Protein AF-A0A813GXT9-F1 (afdb_monomer)

Structure (mmCIF, N/CA/C/O backbone):
data_AF-A0A813GXT9-F1
#
_entry.id   AF-A0A813GXT9-F1
#
loop_
_atom_site.group_PDB
_atom_site.id
_atom_site.type_symbol
_atom_site.label_atom_id
_atom_site.label_alt_id
_atom_site.label_comp_id
_atom_site.label_asym_id
_atom_site.label_entity_id
_atom_site.label_seq_id
_atom_site.pdbx_PDB_ins_code
_atom_site.Cartn_x
_atom_site.Cartn_y
_atom_site.Cartn_z
_atom_site.occupancy
_atom_site.B_iso_or_equiv
_atom_site.auth_seq_id
_atom_site.auth_comp_id
_atom_site.auth_asym_id
_atom_site.auth_atom_id
_atom_site.pdbx_PDB_model_num
ATOM 1 N N . GLU A 1 1 ? 4.035 -19.291 32.495 1.00 32.28 1 GLU A N 1
ATOM 2 C CA . GLU A 1 1 ? 3.731 -18.134 33.362 1.00 32.28 1 GLU A CA 1
ATOM 3 C C . GLU A 1 1 ? 2.585 -17.357 32.735 1.00 32.28 1 GLU A C 1
ATOM 5 O O . GLU A 1 1 ? 2.499 -17.331 31.513 1.00 32.28 1 GLU A O 1
ATOM 10 N N . LEU A 1 2 ? 1.667 -16.809 33.533 1.00 27.39 2 LEU A N 1
ATOM 11 C CA . LEU A 1 2 ? 0.634 -15.902 33.026 1.00 27.39 2 LEU A CA 1
ATOM 12 C C . LEU A 1 2 ? 1.334 -14.612 32.587 1.00 27.39 2 LEU A C 1
ATOM 14 O O . LEU A 1 2 ? 1.897 -13.913 33.425 1.00 27.39 2 LEU A O 1
ATOM 18 N N . ILE A 1 3 ? 1.342 -14.330 31.284 1.00 36.19 3 ILE A N 1
ATOM 19 C CA . ILE A 1 3 ? 1.823 -13.055 30.750 1.00 36.19 3 ILE A CA 1
ATOM 20 C C . ILE A 1 3 ? 0.817 -11.993 31.206 1.00 36.19 3 ILE A C 1
ATOM 22 O O . ILE A 1 3 ? -0.290 -11.905 30.679 1.00 36.19 3 ILE A O 1
ATOM 26 N N . GLU A 1 4 ? 1.163 -11.248 32.255 1.00 40.16 4 GLU A N 1
ATOM 27 C CA . GLU A 1 4 ? 0.313 -10.189 32.793 1.00 40.16 4 GLU A CA 1
ATOM 28 C C . GLU A 1 4 ? 0.347 -8.981 31.852 1.00 40.16 4 GLU A C 1
ATOM 30 O O . GLU A 1 4 ? 1.365 -8.305 31.682 1.00 40.16 4 GLU A O 1
ATOM 35 N N . VAL A 1 5 ? -0.787 -8.723 31.207 1.00 49.69 5 VAL A N 1
ATOM 36 C CA . VAL A 1 5 ? -0.956 -7.624 30.256 1.00 49.69 5 VAL A CA 1
ATOM 37 C C . VAL A 1 5 ? -1.232 -6.353 31.040 1.00 49.69 5 VAL A C 1
ATOM 39 O O . VAL A 1 5 ? -2.353 -6.109 31.476 1.00 49.69 5 VAL A O 1
ATOM 42 N N . LEU A 1 6 ? -0.195 -5.549 31.264 1.00 56.00 6 LEU A N 1
ATOM 43 C CA . LEU A 1 6 ? -0.330 -4.330 32.058 1.00 56.00 6 LEU A CA 1
ATOM 44 C C . LEU A 1 6 ? -0.850 -3.163 31.192 1.00 56.00 6 LEU A C 1
ATOM 46 O O . LEU A 1 6 ? -0.216 -2.826 30.181 1.00 56.00 6 LEU A O 1
ATOM 50 N N . PRO A 1 7 ? -1.955 -2.500 31.589 1.00 59.81 7 PRO A N 1
ATOM 51 C CA . PRO A 1 7 ? -2.485 -1.333 30.890 1.00 59.81 7 PRO A CA 1
ATOM 52 C C . PRO A 1 7 ? -1.414 -0.257 30.680 1.00 59.81 7 PRO A C 1
ATOM 54 O O . PRO A 1 7 ? -0.675 0.102 31.597 1.00 59.81 7 PRO A O 1
ATOM 57 N N . GLY A 1 8 ? -1.316 0.264 29.455 1.00 64.38 8 GLY A N 1
ATOM 58 C CA . GLY A 1 8 ? -0.332 1.295 29.099 1.00 64.38 8 GLY A CA 1
ATOM 59 C C . GLY A 1 8 ? 1.058 0.781 28.705 1.00 64.38 8 GLY A C 1
ATOM 60 O O . GLY A 1 8 ? 1.914 1.600 28.377 1.00 64.38 8 GLY A O 1
ATOM 61 N N . LYS A 1 9 ? 1.283 -0.542 28.670 1.00 73.69 9 LYS A N 1
ATOM 62 C CA . LYS A 1 9 ? 2.472 -1.148 28.039 1.00 73.69 9 LYS A CA 1
ATOM 63 C C . LYS A 1 9 ? 2.279 -1.515 26.571 1.00 73.69 9 LYS A C 1
ATOM 65 O O . LYS A 1 9 ? 3.250 -1.884 25.925 1.00 73.69 9 LYS A O 1
ATOM 70 N N . LEU A 1 10 ? 1.067 -1.413 26.041 1.00 80.88 10 LEU A N 1
ATOM 71 C CA . LEU A 1 10 ? 0.774 -1.709 24.644 1.00 80.88 10 LEU A CA 1
ATOM 72 C C . LEU A 1 10 ? 0.528 -0.425 23.855 1.00 80.88 10 LEU A C 1
ATOM 74 O O . LEU A 1 10 ? -0.069 0.537 24.344 1.00 80.88 10 LEU A O 1
ATOM 78 N N . GLU A 1 11 ? 0.998 -0.430 22.618 1.00 83.06 11 GLU A N 1
ATOM 79 C CA . GLU A 1 11 ? 0.740 0.581 21.609 1.00 83.06 11 GLU A CA 1
ATOM 80 C C . GLU A 1 11 ? -0.020 -0.052 20.454 1.00 83.06 11 GLU A C 1
ATOM 82 O O . GLU A 1 11 ? 0.341 -1.124 19.973 1.00 83.06 11 GLU A O 1
ATOM 87 N N . ALA A 1 12 ? -1.063 0.636 20.003 1.00 87.12 12 ALA A N 1
ATOM 88 C CA . ALA A 1 12 ? -1.835 0.245 18.844 1.00 87.12 12 ALA A CA 1
ATOM 89 C C . ALA A 1 12 ? -1.850 1.383 17.823 1.00 87.12 12 ALA A C 1
ATOM 91 O O . ALA A 1 12 ? -2.115 2.537 18.171 1.00 87.12 12 ALA A O 1
ATOM 92 N N . ALA A 1 13 ? -1.576 1.045 16.568 1.00 85.75 13 ALA A N 1
ATOM 93 C CA . ALA A 1 13 ? -1.600 1.956 15.438 1.00 85.75 13 ALA A CA 1
ATOM 94 C C . ALA A 1 13 ? -2.539 1.400 14.368 1.00 85.75 13 ALA A C 1
ATOM 96 O O . ALA A 1 13 ? -2.353 0.285 13.883 1.00 85.75 13 ALA A O 1
ATOM 97 N N . VAL A 1 14 ? -3.556 2.176 13.994 1.00 85.69 14 VAL A N 1
ATOM 98 C CA . VAL A 1 14 ? -4.385 1.848 12.832 1.00 85.69 14 VAL A CA 1
ATOM 99 C C . VAL A 1 14 ? -3.660 2.361 11.601 1.00 85.69 14 VAL A C 1
ATOM 101 O O . VAL A 1 14 ? -3.570 3.571 11.405 1.00 85.69 14 VAL A O 1
ATOM 104 N N . PHE A 1 15 ? -3.132 1.451 10.791 1.00 78.62 15 PHE A N 1
ATOM 105 C CA . PHE A 1 15 ? -2.342 1.822 9.616 1.00 78.62 15 PHE A CA 1
ATOM 106 C C . PHE A 1 15 ? -3.168 1.822 8.329 1.00 78.62 15 PHE A C 1
ATOM 108 O O . PHE A 1 15 ? -2.775 2.467 7.366 1.00 78.62 15 PHE A O 1
ATOM 115 N N . ALA A 1 16 ? -4.317 1.137 8.311 1.00 79.00 16 ALA A N 1
ATOM 116 C CA . ALA A 1 16 ? -5.234 1.129 7.177 1.00 79.00 16 ALA A CA 1
ATOM 117 C C . ALA A 1 16 ? -6.691 1.127 7.649 1.00 79.00 16 ALA A C 1
ATOM 119 O O . ALA A 1 16 ? -7.037 0.474 8.634 1.00 79.00 16 ALA A O 1
ATOM 120 N N . ALA A 1 17 ? -7.551 1.835 6.920 1.00 83.12 17 ALA A N 1
ATOM 121 C CA . ALA A 1 17 ? -8.989 1.838 7.148 1.00 83.12 17 ALA A CA 1
ATOM 122 C C . ALA A 1 17 ? -9.740 1.851 5.816 1.00 83.12 17 ALA A C 1
ATOM 124 O O . ALA A 1 17 ? -9.394 2.583 4.883 1.00 83.12 17 ALA A O 1
ATOM 125 N N . VAL A 1 18 ? -10.794 1.051 5.738 1.00 80.38 18 VAL A N 1
ATOM 126 C CA . VAL A 1 18 ? -11.600 0.851 4.538 1.00 80.38 18 VAL A CA 1
ATOM 127 C C . VAL A 1 18 ? -13.058 1.016 4.911 1.00 80.38 18 VAL A C 1
ATOM 129 O O . VAL A 1 18 ? -13.547 0.322 5.788 1.00 80.38 18 VAL A O 1
ATOM 132 N N . ALA A 1 19 ? -13.762 1.921 4.235 1.00 80.88 19 ALA A N 1
ATOM 133 C CA . ALA A 1 19 ? -15.209 2.044 4.346 1.00 80.88 19 ALA A CA 1
ATOM 134 C C . ALA A 1 19 ? -15.848 1.553 3.043 1.00 80.88 19 ALA A C 1
ATOM 136 O O . ALA A 1 19 ? -15.536 2.077 1.969 1.00 80.88 19 ALA A O 1
ATOM 137 N N . ARG A 1 20 ? -16.729 0.552 3.138 1.00 79.50 20 ARG A N 1
ATOM 138 C CA . ARG A 1 20 ? -17.468 -0.024 2.009 1.00 79.50 20 ARG A CA 1
ATOM 139 C C . ARG A 1 20 ? -18.969 0.060 2.232 1.00 79.50 20 ARG A C 1
ATOM 141 O O . ARG A 1 20 ? -19.460 -0.213 3.323 1.00 79.50 20 ARG A O 1
ATOM 148 N N . GLU A 1 21 ? -19.700 0.423 1.187 1.00 80.19 21 GLU A N 1
ATOM 149 C CA . GLU A 1 21 ? -21.156 0.369 1.216 1.00 80.19 21 GLU A CA 1
ATOM 150 C C . GLU A 1 21 ? -21.628 -1.089 1.294 1.00 80.19 21 GLU A C 1
ATOM 152 O O . GLU A 1 21 ? -21.188 -1.939 0.520 1.00 80.19 21 GLU A O 1
ATOM 157 N N . LEU A 1 22 ? -22.536 -1.372 2.225 1.00 83.31 22 LEU A N 1
ATOM 158 C CA . LEU A 1 22 ? -23.345 -2.581 2.247 1.00 83.31 22 LEU A CA 1
ATOM 159 C C . LEU A 1 22 ? -24.688 -2.234 1.607 1.00 83.31 22 LEU A C 1
ATOM 161 O O . LEU A 1 22 ? -25.533 -1.606 2.250 1.00 83.31 22 LEU A O 1
ATOM 165 N N . THR A 1 23 ? -24.865 -2.621 0.343 1.00 80.19 23 THR A N 1
ATOM 166 C CA . THR A 1 23 ? -26.025 -2.255 -0.481 1.00 80.19 23 THR A CA 1
ATOM 167 C C . THR A 1 23 ? -27.339 -2.450 0.278 1.00 80.19 23 THR A C 1
ATOM 169 O O . THR A 1 23 ? -27.675 -3.559 0.687 1.00 80.19 23 THR A O 1
ATOM 172 N N . GLY A 1 24 ? -28.069 -1.351 0.489 1.00 77.75 24 GLY A N 1
ATOM 173 C CA . GLY A 1 24 ? -29.371 -1.338 1.167 1.00 77.75 24 GLY A CA 1
ATOM 174 C C . GLY A 1 24 ? -29.347 -1.465 2.699 1.00 77.75 24 GLY A C 1
ATOM 175 O O . GLY A 1 24 ? -30.396 -1.317 3.319 1.00 77.75 24 GLY A O 1
ATOM 176 N N . CYS A 1 25 ? -28.185 -1.682 3.324 1.00 81.94 25 CYS A N 1
ATOM 177 C CA . CYS A 1 25 ? -28.081 -2.029 4.748 1.00 81.94 25 CYS A CA 1
ATOM 178 C C . CYS A 1 25 ? -27.253 -1.033 5.576 1.00 81.94 25 CYS A C 1
ATOM 180 O O . CYS A 1 25 ? -27.590 -0.766 6.732 1.00 81.94 25 CYS A O 1
ATOM 182 N N . GLY A 1 26 ? -26.180 -0.464 5.022 1.00 87.06 26 GLY A N 1
ATOM 183 C CA . GLY A 1 26 ? -25.312 0.448 5.766 1.00 87.06 26 GLY A CA 1
ATOM 184 C C . GLY A 1 26 ? -23.919 0.584 5.169 1.00 87.06 26 GLY A C 1
ATOM 185 O O . GLY A 1 26 ? -23.728 0.438 3.968 1.00 87.06 26 GLY A O 1
ATOM 186 N N . VAL A 1 27 ? -22.932 0.845 6.020 1.00 86.69 27 VAL A N 1
ATOM 187 C CA . VAL A 1 27 ? -21.509 0.833 5.661 1.00 86.69 27 VAL A CA 1
ATOM 188 C C . VAL A 1 27 ? -20.775 -0.087 6.610 1.00 86.69 27 VAL A C 1
ATOM 190 O O . VAL A 1 27 ? -21.009 -0.087 7.819 1.00 86.69 27 VAL A O 1
ATOM 193 N N . GLU A 1 28 ? -19.863 -0.859 6.052 1.00 89.12 28 GLU A N 1
ATOM 194 C CA . GLU A 1 28 ? -18.888 -1.599 6.820 1.00 89.12 28 GLU A CA 1
ATOM 195 C C . GLU A 1 28 ? -17.558 -0.857 6.811 1.00 89.12 28 GLU A C 1
ATOM 197 O O . GLU A 1 28 ? -17.095 -0.391 5.770 1.00 89.12 28 GLU A O 1
ATOM 202 N N . VAL A 1 29 ? -16.966 -0.739 7.990 1.00 89.06 29 VAL A N 1
ATOM 203 C CA . VAL A 1 29 ? -15.649 -0.169 8.205 1.00 89.06 29 VAL A CA 1
ATOM 204 C C . VAL A 1 29 ? -14.722 -1.283 8.668 1.00 89.06 29 VAL A C 1
ATOM 206 O O . VAL A 1 29 ? -14.926 -1.852 9.736 1.00 89.06 29 VAL A O 1
ATOM 209 N N . GLU A 1 30 ? -13.713 -1.576 7.864 1.00 88.25 30 GLU A N 1
ATOM 210 C CA . GLU A 1 30 ? -12.639 -2.529 8.137 1.00 88.25 30 GLU A CA 1
ATOM 211 C C . GLU A 1 30 ? -11.395 -1.725 8.551 1.00 88.25 30 GLU A C 1
ATOM 213 O O . GLU A 1 30 ? -10.964 -0.812 7.843 1.00 88.25 30 GLU A O 1
ATOM 218 N N . LEU A 1 31 ? -10.867 -2.000 9.742 1.00 88.25 31 LEU A N 1
ATOM 219 C CA . LEU A 1 31 ? -9.731 -1.315 10.358 1.00 88.25 31 LEU A CA 1
ATOM 220 C C . LEU A 1 31 ? -8.590 -2.307 10.550 1.00 88.25 31 LEU A C 1
ATOM 222 O O . LEU A 1 31 ? -8.795 -3.349 11.164 1.00 88.25 31 LEU A O 1
ATOM 226 N N . HIS A 1 32 ? -7.387 -1.963 10.103 1.00 85.12 32 HIS A N 1
ATOM 227 C CA . HIS A 1 32 ? -6.201 -2.791 10.305 1.00 85.12 32 HIS A CA 1
ATOM 228 C C . HIS A 1 32 ? -5.276 -2.144 11.316 1.00 85.12 32 HIS A C 1
ATOM 230 O O . HIS A 1 32 ? -4.886 -0.980 11.184 1.00 85.12 32 HIS A O 1
ATOM 236 N N . ILE A 1 33 ? -4.944 -2.922 12.335 1.00 85.81 33 ILE A N 1
ATOM 237 C CA . ILE A 1 33 ? -4.337 -2.449 13.565 1.00 85.81 33 ILE A CA 1
ATOM 238 C C . ILE A 1 33 ? -3.048 -3.218 13.787 1.00 85.81 33 ILE A C 1
ATOM 240 O O . ILE A 1 33 ? -3.051 -4.440 13.901 1.00 85.81 33 ILE A O 1
ATOM 244 N N . TYR A 1 34 ? -1.945 -2.499 13.894 1.00 84.81 34 TYR A N 1
ATOM 245 C CA . TYR A 1 34 ? -0.705 -3.035 14.424 1.00 84.81 34 TYR A CA 1
ATOM 246 C C . TYR A 1 34 ? -0.693 -2.833 15.939 1.00 84.81 34 TYR A C 1
ATOM 248 O O . TYR A 1 34 ? -0.888 -1.709 16.400 1.00 84.81 34 TYR A O 1
ATOM 256 N N . ILE A 1 35 ? -0.499 -3.904 16.712 1.00 85.25 35 ILE A N 1
ATOM 257 C CA . ILE A 1 35 ? -0.482 -3.866 18.182 1.00 85.25 35 ILE A CA 1
ATOM 258 C C . ILE A 1 35 ? 0.862 -4.401 18.661 1.00 85.25 35 ILE A C 1
ATOM 260 O O . ILE A 1 35 ? 1.222 -5.533 18.353 1.00 85.25 35 ILE A O 1
ATOM 264 N N . SER A 1 36 ? 1.600 -3.604 19.427 1.00 81.12 36 SER A N 1
ATOM 265 C CA . SER A 1 36 ? 2.946 -3.944 19.887 1.00 81.12 36 SER A CA 1
ATOM 266 C C . SER A 1 36 ? 3.183 -3.550 21.341 1.00 81.12 36 SER A C 1
ATOM 268 O O . SER A 1 36 ? 2.511 -2.675 21.884 1.00 81.12 36 SER A O 1
ATOM 270 N N . GLU A 1 37 ? 4.157 -4.194 21.978 1.00 78.25 37 GLU A N 1
ATOM 271 C CA . GLU A 1 37 ? 4.613 -3.832 23.320 1.00 78.25 37 GLU A CA 1
ATOM 272 C C . GLU A 1 37 ? 5.547 -2.616 23.276 1.00 78.25 37 GLU A C 1
ATOM 274 O O . GLU A 1 37 ? 6.556 -2.618 22.575 1.00 78.25 37 GLU A O 1
ATOM 279 N N . LEU A 1 38 ? 5.243 -1.588 24.069 1.00 70.44 38 LEU A N 1
ATOM 280 C CA . LEU A 1 38 ? 6.057 -0.380 24.247 1.00 70.44 38 LEU A CA 1
ATOM 281 C C . LEU A 1 38 ? 7.396 -0.656 24.938 1.00 70.44 38 LEU A C 1
ATOM 283 O O . LEU A 1 38 ? 8.322 0.132 24.786 1.00 70.44 38 LEU A O 1
ATOM 287 N N . GLN A 1 39 ? 7.477 -1.725 25.735 1.00 67.88 39 GLN A N 1
ATOM 288 C CA . GLN A 1 39 ? 8.691 -2.121 26.460 1.00 67.88 39 GLN A CA 1
ATOM 289 C C . GLN A 1 39 ? 9.534 -3.153 25.707 1.00 67.88 39 GLN A C 1
ATOM 291 O O . GLN A 1 39 ? 10.561 -3.582 26.229 1.00 67.88 39 GLN A O 1
ATOM 296 N N . ALA A 1 40 ? 9.117 -3.558 24.504 1.00 64.00 40 ALA A N 1
ATOM 297 C CA . ALA A 1 40 ? 9.942 -4.417 23.673 1.00 64.00 40 ALA A CA 1
ATOM 298 C C . ALA A 1 40 ? 11.270 -3.706 23.346 1.00 64.00 40 ALA A C 1
ATOM 300 O O . ALA A 1 40 ? 11.277 -2.479 23.188 1.00 64.00 40 ALA A O 1
ATOM 301 N N . PRO A 1 41 ? 12.387 -4.447 23.257 1.00 59.56 41 PRO A N 1
ATOM 302 C CA . PRO A 1 41 ? 13.693 -3.856 23.006 1.00 59.56 41 PRO A CA 1
ATOM 303 C C . PRO A 1 41 ? 13.679 -2.996 21.732 1.00 59.56 41 PRO A C 1
ATOM 305 O O . PRO A 1 41 ? 13.103 -3.368 20.706 1.00 59.56 41 PRO A O 1
ATOM 308 N N . GLY A 1 42 ? 14.279 -1.806 21.843 1.00 53.91 42 GLY A N 1
ATOM 309 C CA . GLY A 1 42 ? 14.450 -0.852 20.742 1.00 53.91 42 GLY A CA 1
ATOM 310 C C . GLY A 1 42 ? 15.622 -1.192 19.819 1.00 53.91 42 GLY A C 1
ATOM 311 O O . GLY A 1 42 ? 15.817 -0.524 18.814 1.00 53.91 42 GLY A O 1
ATOM 312 N N . GLU A 1 43 ? 16.383 -2.233 20.148 1.00 56.38 43 GLU A N 1
ATOM 313 C CA . GLU A 1 43 ? 17.398 -2.825 19.287 1.00 56.38 43 GLU A CA 1
ATOM 314 C C . GLU A 1 43 ? 16.933 -4.236 18.926 1.00 56.38 43 GLU A C 1
ATOM 316 O O . GLU A 1 43 ? 16.493 -4.994 19.792 1.00 56.38 43 GLU A O 1
ATOM 321 N N . LEU A 1 44 ? 16.976 -4.554 17.634 1.00 60.69 44 LEU A N 1
ATOM 322 C CA . LEU A 1 44 ? 16.679 -5.883 17.116 1.00 60.69 44 LEU A CA 1
ATOM 323 C C . LEU A 1 44 ? 17.996 -6.604 16.842 1.00 60.69 44 LEU A C 1
ATOM 325 O O . LEU A 1 44 ? 18.944 -5.991 16.342 1.00 60.69 44 LEU A O 1
ATOM 329 N N . ASP A 1 45 ? 18.045 -7.898 17.145 1.00 56.47 45 ASP A N 1
ATOM 330 C CA . ASP A 1 45 ? 19.204 -8.719 16.810 1.00 56.47 45 ASP A CA 1
ATOM 331 C C . ASP A 1 45 ? 19.349 -8.808 15.289 1.00 56.47 45 ASP A C 1
ATOM 333 O O . ASP A 1 45 ? 18.354 -8.847 14.555 1.00 56.47 45 ASP A O 1
ATOM 337 N N . ALA A 1 46 ? 20.595 -8.888 14.812 1.00 57.41 46 ALA A N 1
ATOM 338 C CA . ALA A 1 46 ? 20.859 -9.178 13.410 1.00 57.41 46 ALA A CA 1
ATOM 339 C C . ALA A 1 46 ? 20.140 -10.477 13.015 1.00 57.41 46 ALA A C 1
ATOM 341 O O . ALA A 1 46 ? 20.272 -11.515 13.662 1.00 57.41 46 ALA A O 1
ATOM 342 N N . CYS A 1 47 ? 19.348 -10.400 11.957 1.00 52.50 47 CYS A N 1
ATOM 343 C CA . CYS A 1 47 ? 18.469 -11.466 11.518 1.00 52.50 47 CYS A CA 1
ATOM 344 C C . CYS A 1 47 ? 18.336 -11.411 9.997 1.00 52.50 47 CYS A C 1
ATOM 346 O O . CYS A 1 47 ? 18.547 -10.365 9.382 1.00 52.50 47 CYS A O 1
ATOM 348 N N . GLU A 1 48 ? 17.943 -12.524 9.386 1.00 50.22 48 GLU A N 1
ATOM 349 C CA . GLU A 1 48 ? 17.672 -12.597 7.951 1.00 50.22 48 GLU A CA 1
ATOM 350 C C . GLU A 1 48 ? 16.267 -13.158 7.707 1.00 50.22 48 GLU A C 1
ATOM 352 O O . GLU A 1 48 ? 15.786 -14.046 8.420 1.00 50.22 48 GLU A O 1
ATOM 357 N N . GLY A 1 49 ? 15.578 -12.606 6.704 1.00 53.72 49 GLY A N 1
ATOM 358 C CA . GLY A 1 49 ? 14.285 -13.102 6.230 1.00 53.72 49 GLY A CA 1
ATOM 359 C C . GLY A 1 49 ? 13.223 -13.257 7.327 1.00 53.72 49 GLY A C 1
ATOM 360 O O . GLY A 1 49 ? 12.806 -12.284 7.959 1.00 53.72 49 GLY A O 1
ATOM 361 N N . ILE A 1 50 ? 12.754 -14.495 7.519 1.00 50.41 50 ILE A N 1
ATOM 362 C CA . ILE A 1 50 ? 11.655 -14.856 8.431 1.00 50.41 50 ILE A CA 1
ATOM 363 C C . ILE A 1 50 ? 12.022 -14.597 9.902 1.00 50.41 50 ILE A C 1
ATOM 365 O O . ILE A 1 50 ? 11.157 -14.196 10.680 1.00 50.41 50 ILE A O 1
ATOM 369 N N . ALA A 1 51 ? 13.298 -14.734 10.282 1.00 56.88 51 ALA A N 1
ATOM 370 C CA . ALA A 1 51 ? 13.741 -14.502 11.659 1.00 56.88 51 ALA A CA 1
ATOM 371 C C . ALA A 1 51 ? 13.563 -13.036 12.091 1.00 56.88 51 ALA A C 1
ATOM 373 O O . ALA A 1 51 ? 13.219 -12.771 13.241 1.00 56.88 51 ALA A O 1
ATOM 374 N N . CYS A 1 52 ? 13.709 -12.080 11.165 1.00 59.50 52 CYS A N 1
ATOM 375 C CA . CYS A 1 52 ? 13.397 -10.676 11.448 1.00 59.50 52 CYS A CA 1
ATOM 376 C C . CYS A 1 52 ? 11.904 -10.430 11.642 1.00 59.50 52 CYS A C 1
ATOM 378 O O . CYS A 1 52 ? 11.515 -9.584 12.441 1.00 59.50 52 CYS A O 1
ATOM 380 N N . ARG A 1 53 ? 11.047 -11.173 10.934 1.00 62.72 53 ARG A N 1
ATOM 381 C CA . ARG A 1 53 ? 9.592 -10.979 10.996 1.00 62.72 53 ARG A CA 1
ATOM 382 C C . ARG A 1 53 ? 9.036 -11.317 12.374 1.00 62.72 53 ARG A C 1
ATOM 384 O O . ARG A 1 53 ? 8.200 -10.574 12.873 1.00 62.72 53 ARG A O 1
ATOM 391 N N . ALA A 1 54 ? 9.547 -12.373 13.010 1.00 63.56 54 ALA A N 1
ATOM 392 C CA . ALA A 1 54 ? 9.148 -12.759 14.364 1.00 63.56 54 ALA A CA 1
ATOM 393 C C . ALA A 1 54 ? 9.443 -11.660 15.402 1.00 63.56 54 ALA A C 1
ATOM 395 O O . ALA A 1 54 ? 8.635 -11.421 16.294 1.00 63.56 54 ALA A O 1
ATOM 396 N N . GLN A 1 55 ? 10.551 -10.928 15.246 1.00 65.56 55 GLN A N 1
ATOM 397 C CA . GLN A 1 55 ? 10.909 -9.814 16.138 1.00 65.56 55 GLN A CA 1
ATOM 398 C C . GLN A 1 55 ? 9.974 -8.594 15.996 1.00 65.56 55 GLN A C 1
ATOM 400 O O . GLN A 1 55 ? 9.879 -7.747 16.892 1.00 65.56 55 GLN A O 1
ATOM 405 N N . CYS A 1 56 ? 9.261 -8.527 14.871 1.00 68.12 56 CYS A N 1
ATOM 406 C CA . CYS A 1 56 ? 8.336 -7.464 14.493 1.00 68.12 56 CYS A CA 1
ATOM 407 C C . CYS A 1 56 ? 6.866 -7.919 14.502 1.00 68.12 56 CYS A C 1
ATOM 409 O O . CYS A 1 56 ? 5.997 -7.201 14.006 1.00 68.12 56 CYS A O 1
ATOM 411 N N . ALA A 1 57 ? 6.585 -9.111 15.038 1.00 70.44 57 ALA A N 1
ATOM 412 C CA . ALA A 1 57 ? 5.232 -9.622 15.169 1.00 70.44 57 ALA A CA 1
ATOM 413 C C . ALA A 1 57 ? 4.395 -8.741 16.101 1.00 70.44 57 ALA A C 1
ATOM 415 O O . ALA A 1 57 ? 4.907 -8.120 17.040 1.00 70.44 57 ALA A O 1
ATOM 416 N N . THR A 1 58 ? 3.086 -8.694 15.847 1.00 71.88 58 THR A N 1
ATOM 417 C CA . THR A 1 58 ? 2.181 -8.101 16.829 1.00 71.88 58 THR A CA 1
ATOM 418 C C . THR A 1 58 ? 2.170 -8.932 18.091 1.00 71.88 58 THR A C 1
ATOM 420 O O . THR A 1 58 ? 2.430 -10.133 18.066 1.00 71.88 58 THR A O 1
ATOM 423 N N . TRP A 1 59 ? 1.767 -8.303 19.185 1.00 76.38 59 TRP A N 1
ATOM 424 C CA . TRP A 1 59 ? 1.491 -9.008 20.423 1.00 76.38 59 TRP A CA 1
ATOM 425 C C . TRP A 1 59 ? 0.441 -10.113 20.194 1.00 76.38 59 TRP A C 1
ATOM 427 O O . TRP A 1 59 ? -0.688 -9.810 19.815 1.00 76.38 59 TRP A O 1
ATOM 437 N N . GLU A 1 60 ? 0.793 -11.388 20.386 1.00 72.38 60 GLU A N 1
ATOM 438 C CA . GLU A 1 60 ? -0.030 -12.544 19.969 1.00 72.38 60 GLU A CA 1
ATOM 439 C C . GLU A 1 60 ? -1.442 -12.539 20.571 1.00 72.38 60 GLU A C 1
ATOM 441 O O . GLU A 1 60 ? -2.427 -12.858 19.907 1.00 72.38 60 GLU A O 1
ATOM 446 N N . ALA A 1 61 ? -1.581 -12.112 21.827 1.00 75.62 61 ALA A N 1
ATOM 447 C CA . ALA A 1 61 ? -2.888 -12.063 22.477 1.00 75.62 61 ALA A CA 1
ATOM 448 C C . ALA A 1 61 ? -3.800 -10.941 21.942 1.00 75.62 61 ALA A C 1
ATOM 450 O O . ALA A 1 61 ? -4.995 -10.927 22.240 1.00 75.62 61 ALA A O 1
ATOM 451 N N . SER A 1 62 ? -3.288 -10.069 21.064 1.00 76.44 62 SER A N 1
ATOM 452 C CA . SER A 1 62 ? -4.098 -9.088 20.339 1.00 76.44 62 SER A CA 1
ATOM 453 C C . SER A 1 62 ? -5.214 -9.727 19.504 1.00 76.44 62 SER A C 1
ATOM 455 O O . SER A 1 62 ? -6.249 -9.101 19.281 1.00 76.44 62 SER A O 1
ATOM 457 N N . HIS A 1 63 ? -5.045 -10.988 19.095 1.00 74.31 63 HIS A N 1
ATOM 458 C CA . HIS A 1 63 ? -6.023 -11.752 18.316 1.00 74.31 63 HIS A CA 1
ATOM 459 C C . HIS A 1 63 ? -7.307 -12.076 19.087 1.00 74.31 63 HIS A C 1
ATOM 461 O O . HIS A 1 63 ? -8.344 -12.330 18.478 1.00 74.31 63 HIS A O 1
ATOM 467 N N . PHE A 1 64 ? -7.250 -12.047 20.418 1.00 81.44 64 PHE A N 1
ATOM 468 C CA . PHE A 1 64 ? -8.384 -12.359 21.287 1.00 81.44 64 PHE A CA 1
ATOM 469 C C . PHE A 1 64 ? -9.049 -11.110 21.868 1.00 81.44 64 PHE A C 1
ATOM 471 O O . PHE A 1 64 ? -10.048 -11.232 22.577 1.00 81.44 64 PHE A O 1
ATOM 478 N N . LEU A 1 65 ? -8.519 -9.921 21.559 1.00 85.44 65 LEU A N 1
ATOM 479 C CA . LEU A 1 65 ? -9.086 -8.668 22.033 1.00 85.44 65 LEU A CA 1
ATOM 480 C C . LEU A 1 65 ? -10.438 -8.397 21.377 1.00 85.44 65 LEU A C 1
ATOM 482 O O . LEU A 1 65 ? -10.636 -8.551 20.162 1.00 85.44 65 LEU A O 1
ATOM 486 N N . ARG A 1 66 ? -11.375 -7.950 22.206 1.00 91.25 66 ARG A N 1
ATOM 487 C CA . ARG A 1 66 ? -12.704 -7.525 21.785 1.00 91.25 66 ARG A CA 1
ATOM 488 C C . ARG A 1 66 ? -12.700 -6.026 21.553 1.00 91.25 66 ARG A C 1
ATOM 490 O O . ARG A 1 66 ? -12.212 -5.251 22.374 1.00 91.25 66 ARG A O 1
ATOM 497 N N . PHE A 1 67 ? -13.309 -5.617 20.448 1.00 93.75 67 PHE A N 1
ATOM 498 C CA . PHE A 1 67 ? -13.394 -4.216 20.068 1.00 93.75 67 PHE A CA 1
ATOM 499 C C . PHE A 1 67 ? -14.843 -3.770 19.876 1.00 93.75 67 PHE A C 1
ATOM 501 O O . PHE A 1 67 ? -15.705 -4.550 19.470 1.00 93.75 67 PHE A O 1
ATOM 508 N N . GLU A 1 68 ? -15.105 -2.491 20.118 1.00 95.75 68 GLU A N 1
ATOM 509 C CA . GLU A 1 68 ? -16.295 -1.782 19.645 1.00 95.75 68 GLU A CA 1
ATOM 510 C C . GLU A 1 68 ? -15.864 -0.566 18.817 1.00 95.75 68 GLU A C 1
ATOM 512 O O . GLU A 1 68 ? -14.856 0.080 19.114 1.00 95.75 68 GLU A O 1
ATOM 517 N N . CYS A 1 69 ? -16.635 -0.225 17.786 1.00 95.56 69 CYS A N 1
ATOM 518 C CA . CYS A 1 69 ? -16.469 1.040 17.083 1.00 95.56 69 CYS A CA 1
ATOM 519 C C . CYS A 1 69 ? -17.604 1.992 17.442 1.00 95.56 69 CYS A C 1
ATOM 521 O O . CYS A 1 69 ? -18.779 1.618 17.431 1.00 95.56 69 CYS A O 1
ATOM 523 N N . ALA A 1 70 ? -17.262 3.250 17.689 1.00 94.12 70 ALA A N 1
ATOM 524 C CA . ALA A 1 70 ? -18.210 4.320 17.923 1.00 94.12 70 ALA A CA 1
ATOM 525 C C . ALA A 1 70 ? -18.148 5.351 16.792 1.00 94.12 70 ALA A C 1
ATOM 527 O O . ALA A 1 70 ? -17.097 5.942 16.552 1.00 94.12 70 ALA A O 1
ATOM 528 N N . ALA A 1 71 ? -19.272 5.594 16.116 1.00 91.19 71 ALA A N 1
ATOM 529 C CA . ALA A 1 71 ? -19.402 6.729 15.206 1.00 91.19 71 ALA A CA 1
ATOM 530 C C . ALA A 1 71 ? -19.602 7.996 16.044 1.00 91.19 71 ALA A C 1
ATOM 532 O O . ALA A 1 71 ? -20.525 8.050 16.862 1.00 91.19 71 ALA A O 1
ATOM 533 N N . LEU A 1 72 ? -18.737 8.993 15.872 1.00 89.88 72 LEU A N 1
ATOM 534 C CA . LEU A 1 72 ? -18.784 10.229 16.648 1.00 89.88 72 LEU A CA 1
ATOM 535 C C . LEU A 1 72 ? -19.564 11.318 15.907 1.00 89.88 72 LEU A C 1
ATOM 537 O O . LEU A 1 72 ? -19.458 11.464 14.688 1.00 89.88 72 LEU A O 1
ATOM 541 N N . GLY A 1 73 ? -20.344 12.089 16.662 1.00 84.44 73 GLY A N 1
ATOM 542 C CA . GLY A 1 73 ? -21.011 13.290 16.172 1.00 84.44 73 GLY A CA 1
ATOM 543 C C . GLY A 1 73 ? -20.073 14.502 16.139 1.00 84.44 73 GLY A C 1
ATOM 544 O O . GLY A 1 73 ? -18.930 14.407 16.589 1.00 84.44 73 GLY A O 1
ATOM 545 N N . PRO A 1 74 ? -20.556 15.662 15.655 1.00 81.06 74 PRO A N 1
ATOM 546 C CA . PRO A 1 74 ? -19.767 16.898 15.582 1.00 81.06 74 PRO A CA 1
ATOM 547 C C . PRO A 1 74 ? -19.173 17.330 16.930 1.00 81.06 74 PRO A C 1
ATOM 549 O O . PRO A 1 74 ? -18.059 17.841 16.980 1.00 81.06 74 PRO A O 1
ATOM 552 N N . ASP A 1 75 ? -19.892 17.054 18.019 1.00 84.38 75 ASP A N 1
ATOM 553 C CA . ASP A 1 75 ? -19.498 17.404 19.387 1.00 84.38 75 ASP A CA 1
ATOM 554 C C . ASP A 1 75 ? -18.517 16.389 20.009 1.00 84.38 75 ASP A C 1
ATOM 556 O O . ASP A 1 75 ? -18.172 16.480 21.186 1.00 84.38 75 ASP A O 1
ATOM 560 N N . GLY A 1 76 ? -18.095 15.370 19.249 1.00 83.12 76 GLY A N 1
ATOM 561 C CA . GLY A 1 76 ? -17.196 14.306 19.703 1.00 83.12 76 GLY A CA 1
ATOM 562 C C . GLY A 1 76 ? -17.860 13.227 20.566 1.00 83.12 76 GLY A C 1
ATOM 563 O O . GLY A 1 76 ? -17.191 12.279 20.981 1.00 83.12 76 GLY A O 1
ATOM 564 N N . PHE A 1 77 ? -19.166 13.330 20.828 1.00 87.12 77 PHE A N 1
ATOM 565 C CA . PHE A 1 77 ? -19.930 12.298 21.530 1.00 87.12 77 PHE A CA 1
ATOM 566 C C . PHE A 1 77 ? -20.343 11.156 20.588 1.00 87.12 77 PHE A C 1
ATOM 568 O O . PHE A 1 77 ? -20.655 11.402 19.420 1.00 87.12 77 PHE A O 1
ATOM 575 N N . PRO A 1 78 ? -20.370 9.899 21.072 1.00 86.12 78 PRO A N 1
ATOM 576 C CA . PRO A 1 78 ? -20.744 8.755 20.252 1.00 86.12 78 PRO A CA 1
ATOM 577 C C . PRO A 1 78 ? -22.237 8.799 19.904 1.00 86.12 78 PRO A C 1
ATOM 579 O O . PRO A 1 78 ? -23.085 8.742 20.791 1.00 86.12 78 PRO A O 1
ATOM 582 N N . LEU A 1 79 ? -22.545 8.856 18.608 1.00 87.44 79 LEU A N 1
ATOM 583 C CA . LEU A 1 79 ? -23.905 8.743 18.071 1.00 87.44 79 LEU A CA 1
ATOM 584 C C . LEU A 1 79 ? -24.403 7.299 18.124 1.00 87.44 79 LEU A C 1
ATOM 586 O O . LEU A 1 79 ? -25.573 7.043 18.389 1.00 87.44 79 LEU A O 1
ATOM 590 N N . LEU A 1 80 ? -23.505 6.353 17.849 1.00 92.44 80 LEU A N 1
ATOM 591 C CA . LEU A 1 80 ? -23.794 4.927 17.848 1.00 92.44 80 LEU A CA 1
ATOM 592 C C . LEU A 1 80 ? -22.532 4.144 18.176 1.00 92.44 80 LEU A C 1
ATOM 594 O O . LEU A 1 80 ? -21.448 4.496 17.712 1.00 92.44 80 LEU A O 1
ATOM 598 N N . ARG A 1 81 ? -22.700 3.057 18.927 1.00 94.62 81 ARG A N 1
ATOM 599 C CA . ARG A 1 81 ? -21.664 2.053 19.165 1.00 94.62 81 ARG A CA 1
ATOM 600 C C . ARG A 1 81 ? -22.096 0.736 18.555 1.00 94.62 81 ARG A C 1
ATOM 602 O O . ARG A 1 81 ? -23.257 0.351 18.689 1.00 94.62 81 ARG A O 1
ATOM 609 N N . VAL A 1 82 ? -21.168 0.070 17.891 1.00 94.81 82 VAL A N 1
ATOM 610 C CA . VAL A 1 82 ? -21.396 -1.228 17.265 1.00 94.81 82 VAL A CA 1
ATOM 611 C C . VAL A 1 82 ? -20.262 -2.173 17.647 1.00 94.81 82 VAL A C 1
ATOM 613 O O . VAL A 1 82 ? -19.110 -1.734 17.726 1.00 94.81 82 VAL A O 1
ATOM 616 N N . PRO A 1 83 ? -20.559 -3.457 17.902 1.00 95.31 83 PRO A N 1
ATOM 617 C CA . PRO A 1 83 ? -19.515 -4.434 18.166 1.00 95.31 83 PRO A CA 1
ATOM 618 C C . PRO A 1 83 ? -18.620 -4.587 16.931 1.00 95.31 83 PRO A C 1
ATOM 620 O O . PRO A 1 83 ? -19.104 -4.606 15.795 1.00 95.31 83 PRO A O 1
ATOM 623 N N . GLY A 1 84 ? -17.315 -4.691 17.165 1.00 92.81 84 GLY A N 1
ATOM 624 C CA . GLY A 1 84 ? -16.327 -5.030 16.153 1.00 92.81 84 GLY A CA 1
ATOM 625 C C . GLY A 1 84 ? -16.151 -6.541 16.062 1.00 92.81 84 GLY A C 1
ATOM 626 O O . GLY A 1 84 ? -16.070 -7.232 17.074 1.00 92.81 84 GLY A O 1
ATOM 627 N N . THR A 1 85 ? -16.086 -7.060 14.840 1.00 90.12 85 THR A N 1
ATOM 628 C CA . THR A 1 85 ? -15.638 -8.432 14.583 1.00 90.12 85 THR A CA 1
ATOM 629 C C . THR A 1 85 ? -14.131 -8.420 14.397 1.00 90.12 85 THR A C 1
ATOM 631 O O . THR A 1 85 ? -13.637 -7.755 13.485 1.00 90.12 85 THR A O 1
ATOM 634 N N . THR A 1 86 ? -13.417 -9.142 15.254 1.00 85.62 86 THR A N 1
ATOM 635 C CA . THR A 1 86 ? -11.961 -9.275 15.187 1.00 85.62 86 THR A CA 1
ATOM 636 C C . THR A 1 86 ? -11.591 -10.466 14.308 1.00 85.62 86 THR A C 1
ATOM 638 O O . THR A 1 86 ? -12.111 -11.565 14.492 1.00 85.62 86 THR A O 1
ATOM 641 N N . LEU A 1 87 ? -10.684 -10.250 13.362 1.00 77.38 87 LEU A N 1
ATOM 642 C CA . LEU A 1 87 ? -10.037 -11.287 12.567 1.00 77.38 87 LEU A CA 1
ATOM 643 C C . LEU A 1 87 ? -8.525 -11.102 12.691 1.00 77.38 87 LEU A C 1
ATOM 645 O O . LEU A 1 87 ? -7.995 -10.025 12.412 1.00 77.38 87 LEU A O 1
ATOM 649 N N . SER A 1 88 ? -7.828 -12.150 13.109 1.00 66.69 88 SER A N 1
ATOM 650 C CA . SER A 1 88 ? -6.374 -12.244 13.009 1.00 66.69 88 SER A CA 1
ATOM 651 C C . SER A 1 88 ? -6.008 -13.018 11.749 1.00 66.69 88 SER A C 1
ATOM 653 O O . SER A 1 88 ? -6.759 -13.896 11.318 1.00 66.69 88 SER A O 1
ATOM 655 N N . GLY A 1 89 ? -4.864 -12.693 11.148 1.00 54.22 89 GLY A N 1
ATOM 656 C CA . GLY A 1 89 ? -4.340 -13.453 10.012 1.00 54.22 89 GLY A CA 1
ATOM 657 C C . GLY A 1 89 ? -4.256 -14.950 10.336 1.00 54.22 89 GLY A C 1
ATOM 658 O O . GLY A 1 89 ? -4.063 -15.352 11.483 1.00 54.22 89 GLY A O 1
ATOM 659 N N . LEU A 1 90 ? -4.501 -15.761 9.308 1.00 43.50 90 LEU A N 1
ATOM 660 C CA . LEU A 1 90 ? -4.567 -17.223 9.336 1.00 43.50 90 LEU A CA 1
ATOM 661 C C . LEU A 1 90 ? -3.420 -17.867 10.138 1.00 43.50 90 LEU A C 1
ATOM 663 O O . LEU A 1 90 ? -2.290 -17.391 10.102 1.00 43.50 90 LEU A O 1
ATOM 667 N N . GLY A 1 91 ? -3.709 -19.004 10.786 1.00 38.66 91 GLY A N 1
ATOM 668 C CA . GLY A 1 91 ? -2.867 -19.706 11.774 1.00 38.66 91 GLY A CA 1
ATOM 669 C C . GLY A 1 91 ? -1.496 -20.247 11.332 1.00 38.66 91 GLY A C 1
ATOM 670 O O . GLY A 1 91 ? -0.976 -21.141 11.991 1.00 38.66 91 GLY A O 1
ATOM 671 N N . TYR A 1 92 ? -0.913 -19.734 10.248 1.00 40.81 92 TYR A N 1
ATOM 672 C CA . TYR A 1 92 ? 0.438 -20.063 9.781 1.00 40.81 92 TYR A CA 1
ATOM 673 C C . TYR A 1 92 ? 1.441 -18.907 9.925 1.00 40.81 92 TYR A C 1
ATOM 675 O O . TYR A 1 92 ? 2.637 -19.129 9.758 1.00 40.81 92 TYR A O 1
ATOM 683 N N . GLU A 1 93 ? 0.992 -17.696 10.267 1.00 47.69 93 GLU A N 1
ATOM 684 C CA . GLU A 1 93 ? 1.863 -16.570 10.621 1.00 47.69 93 GLU A CA 1
ATOM 685 C C . GLU A 1 93 ? 1.249 -15.857 11.836 1.00 47.69 93 GLU A C 1
ATOM 687 O O . GLU A 1 93 ? 0.042 -15.603 11.816 1.00 47.69 93 GLU A O 1
ATOM 692 N N . PRO A 1 94 ? 2.017 -15.535 12.898 1.00 50.75 94 PRO A N 1
ATOM 693 C CA . PRO A 1 94 ? 1.544 -14.620 13.931 1.00 50.75 94 PRO A CA 1
ATOM 694 C C . PRO A 1 94 ? 1.235 -13.307 13.222 1.00 50.75 94 PRO A C 1
ATOM 696 O O . PRO A 1 94 ? 2.136 -12.606 12.756 1.00 50.75 94 PRO A O 1
ATOM 699 N N . SER A 1 95 ? -0.050 -13.051 12.993 1.00 57.81 95 SER A N 1
ATOM 700 C CA . SER A 1 95 ? -0.447 -12.080 11.991 1.00 57.81 95 SER A CA 1
ATOM 701 C C . SER A 1 95 ? 0.103 -10.725 12.378 1.00 57.81 95 SER A C 1
ATOM 703 O O . SER A 1 95 ? -0.252 -10.227 13.438 1.00 57.81 95 SER A O 1
ATOM 705 N N . LEU A 1 96 ? 0.921 -10.103 11.524 1.00 65.50 96 LEU A N 1
ATOM 706 C CA . LEU A 1 96 ? 1.524 -8.797 11.811 1.00 65.50 96 LEU A CA 1
ATOM 707 C C . LEU A 1 96 ? 0.488 -7.665 11.974 1.00 65.50 96 LEU A C 1
ATOM 709 O O . LEU A 1 96 ? 0.863 -6.506 12.047 1.00 65.50 96 LEU A O 1
ATOM 713 N N . HIS A 1 97 ? -0.813 -7.949 11.975 1.00 76.19 97 HIS A N 1
ATOM 714 C CA . HIS A 1 97 ? -1.865 -7.007 12.325 1.00 76.19 97 HIS A CA 1
ATOM 715 C C . HIS A 1 97 ? -3.156 -7.730 12.717 1.00 76.19 97 HIS A C 1
ATOM 717 O O . HIS A 1 97 ? -3.395 -8.874 12.336 1.00 76.19 97 HIS A O 1
ATOM 723 N N . VAL A 1 98 ? -4.022 -7.013 13.425 1.00 82.31 98 VAL A N 1
ATOM 724 C CA . VAL A 1 98 ? -5.397 -7.391 13.744 1.00 82.31 98 VAL A CA 1
ATOM 725 C C . VAL A 1 98 ? -6.344 -6.610 12.843 1.00 82.31 98 VAL A C 1
ATOM 727 O O . VAL A 1 98 ? -6.180 -5.403 12.666 1.00 82.31 98 VAL A O 1
ATOM 730 N N . THR A 1 99 ? -7.347 -7.280 12.286 1.00 84.44 99 THR A N 1
ATOM 731 C CA . THR A 1 99 ? -8.416 -6.637 11.519 1.00 84.44 99 THR A CA 1
ATOM 732 C C . THR A 1 99 ? -9.664 -6.532 12.384 1.00 84.44 99 THR A C 1
ATOM 734 O O . THR A 1 99 ? -10.111 -7.520 12.959 1.00 84.44 99 THR A O 1
ATOM 737 N N . VAL A 1 100 ? -10.248 -5.340 12.469 1.00 89.62 100 VAL A N 1
ATOM 738 C CA . VAL A 1 100 ? -11.510 -5.089 13.168 1.00 89.62 100 VAL A CA 1
ATOM 739 C C . VAL A 1 100 ? -12.536 -4.574 12.179 1.00 89.62 100 VAL A C 1
ATOM 741 O O . VAL A 1 100 ? -12.341 -3.543 11.542 1.00 89.62 100 VAL A O 1
ATOM 744 N N . THR A 1 101 ? -13.654 -5.284 12.075 1.00 91.81 101 THR A N 1
ATOM 745 C CA . THR A 1 101 ? -14.743 -4.953 11.157 1.00 91.81 101 THR A CA 1
ATOM 746 C C . THR A 1 101 ? -15.969 -4.486 11.925 1.00 91.81 101 THR A C 1
ATOM 748 O O . THR A 1 101 ? -16.504 -5.216 12.758 1.00 91.81 101 THR A O 1
ATOM 751 N N . CYS A 1 102 ? -16.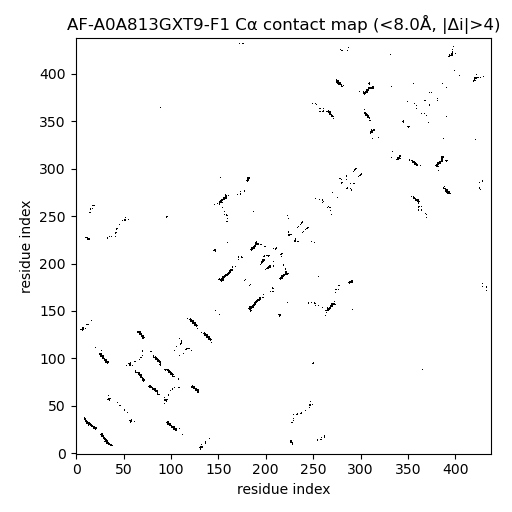448 -3.287 11.618 1.00 93.88 102 CYS A N 1
ATOM 752 C CA . CYS A 1 102 ? -17.583 -2.647 12.271 1.00 93.88 102 CYS A CA 1
ATOM 753 C C . CYS A 1 102 ? -18.648 -2.261 11.243 1.00 93.88 102 CYS A C 1
ATOM 755 O O . CYS A 1 102 ? -18.337 -1.686 10.203 1.00 93.88 102 CYS A O 1
ATOM 757 N N . ARG A 1 103 ? -19.922 -2.550 11.525 1.00 93.19 103 ARG A N 1
ATOM 758 C CA . ARG A 1 103 ? -21.042 -2.272 10.609 1.00 93.19 103 ARG A CA 1
ATOM 759 C C . ARG A 1 103 ? -21.934 -1.182 11.169 1.00 93.19 103 ARG A C 1
ATOM 761 O O . ARG A 1 103 ? -22.507 -1.351 12.239 1.00 93.19 103 ARG A O 1
ATOM 768 N N . PHE A 1 104 ? -22.084 -0.096 10.424 1.00 91.62 104 PHE A N 1
ATOM 769 C CA . PHE A 1 104 ? -22.901 1.051 10.794 1.00 91.62 104 PHE A CA 1
ATOM 770 C C . PHE A 1 104 ? -24.127 1.162 9.881 1.00 91.62 104 PHE A C 1
ATOM 772 O O . PHE A 1 104 ? -23.989 1.032 8.663 1.00 91.62 104 PHE A O 1
ATOM 779 N N . PRO A 1 105 ? -25.322 1.454 10.419 1.00 89.56 105 PRO A N 1
ATOM 780 C CA . PRO A 1 105 ? -26.482 1.761 9.600 1.00 89.56 105 PRO A CA 1
ATOM 781 C C . PRO A 1 105 ? -26.305 3.108 8.894 1.00 89.56 105 PRO A C 1
ATOM 783 O O . PRO A 1 105 ? -25.663 4.031 9.393 1.00 89.56 105 PRO A O 1
ATOM 786 N N . PHE A 1 106 ? -26.966 3.269 7.752 1.00 83.69 106 PHE A N 1
ATOM 787 C CA . PHE A 1 106 ? -26.949 4.511 6.974 1.00 83.69 106 PHE A CA 1
ATOM 788 C C . PHE A 1 106 ? -27.445 5.760 7.717 1.00 83.69 106 PHE A C 1
ATOM 790 O O . PHE A 1 106 ? -27.213 6.877 7.256 1.00 83.69 106 PHE A O 1
ATOM 797 N N . SER A 1 107 ? -28.175 5.602 8.818 1.00 80.62 107 SER A N 1
ATOM 798 C CA . SER A 1 107 ? -28.722 6.711 9.604 1.00 80.62 107 SER A CA 1
ATOM 799 C C . SER A 1 107 ? -27.658 7.521 10.346 1.00 80.62 107 SER A C 1
ATOM 801 O O . SER A 1 107 ? -27.907 8.682 10.650 1.00 80.62 107 SER A O 1
ATOM 803 N N . VAL A 1 108 ? -26.486 6.940 10.619 1.00 76.88 108 VAL A N 1
ATOM 804 C CA . VAL A 1 108 ? -25.434 7.568 11.444 1.00 76.88 108 VAL A CA 1
ATOM 805 C C . VAL A 1 108 ? -24.214 8.010 10.638 1.00 76.88 108 VAL A C 1
ATOM 807 O O . VAL A 1 108 ? -23.202 8.413 11.205 1.00 76.88 108 VAL A O 1
ATOM 810 N N . LEU A 1 109 ? -24.291 7.911 9.312 1.00 71.44 109 LEU A N 1
ATOM 811 C CA . LEU A 1 109 ? -23.166 8.140 8.417 1.00 71.44 109 LEU A CA 1
ATOM 812 C C . LEU A 1 109 ? -23.278 9.487 7.699 1.00 71.44 109 LEU A C 1
ATOM 814 O O . LEU A 1 109 ? -24.391 9.915 7.377 1.00 71.44 109 LEU A O 1
ATOM 818 N N . PRO A 1 110 ? -22.141 10.140 7.397 1.00 66.94 110 PRO A N 1
ATOM 819 C CA . PRO A 1 110 ? -22.132 11.377 6.639 1.00 66.94 110 PRO A CA 1
ATOM 820 C C . PRO A 1 110 ? -22.883 11.264 5.301 1.00 66.94 110 PRO A C 1
ATOM 822 O O . PRO A 1 110 ? -22.730 10.257 4.603 1.00 66.94 110 PRO A O 1
ATOM 825 N N . PRO A 1 111 ? -23.610 12.314 4.873 1.00 63.53 111 PRO A N 1
ATOM 826 C CA . PRO A 1 111 ? -24.362 12.312 3.614 1.00 63.53 111 PRO A CA 1
ATOM 827 C C . PRO A 1 111 ? -23.516 12.002 2.373 1.00 63.53 111 PRO A C 1
ATOM 829 O O . PRO A 1 111 ? -24.018 11.448 1.400 1.00 63.53 111 PRO A O 1
ATOM 832 N N . TRP A 1 112 ? -22.214 12.310 2.396 1.00 67.69 112 TRP A N 1
ATOM 833 C CA . TRP A 1 112 ? -21.324 12.039 1.266 1.00 67.69 112 TRP A CA 1
ATOM 834 C C . TRP A 1 112 ? -21.118 10.548 0.973 1.00 67.69 112 TRP A C 1
ATOM 836 O O . TRP A 1 112 ? -20.782 10.215 -0.162 1.00 67.69 112 TRP A O 1
ATOM 846 N N . LEU A 1 113 ? -21.341 9.662 1.952 1.00 64.06 113 LEU A N 1
ATOM 847 C CA . LEU A 1 113 ? -21.335 8.210 1.737 1.00 64.06 113 LEU A CA 1
ATOM 848 C C . LEU A 1 113 ? -22.594 7.718 1.004 1.00 64.06 113 LEU A C 1
ATOM 850 O O . LEU A 1 113 ? -22.567 6.615 0.475 1.00 64.06 113 LEU A O 1
ATOM 854 N N . LYS A 1 114 ? -23.668 8.520 0.955 1.00 60.03 114 LYS A N 1
ATOM 855 C CA . LYS A 1 114 ? -24.909 8.214 0.220 1.00 60.03 114 LYS A CA 1
ATOM 856 C C . LYS A 1 114 ? -24.961 8.892 -1.144 1.00 60.03 114 LYS A C 1
ATOM 858 O O . LYS A 1 114 ? -25.209 8.242 -2.150 1.00 60.03 114 LYS A O 1
ATOM 863 N N . ASP A 1 115 ? -24.675 10.192 -1.172 1.00 60.06 115 ASP A N 1
ATOM 864 C CA . ASP A 1 115 ? -25.001 11.041 -2.326 1.00 60.06 115 ASP A CA 1
ATOM 865 C C . ASP A 1 115 ? -23.747 11.542 -3.062 1.00 60.06 115 ASP A C 1
ATOM 867 O O . ASP A 1 115 ? -23.826 12.335 -4.000 1.00 60.06 115 ASP A O 1
ATOM 871 N N . GLY A 1 116 ? -22.552 11.145 -2.607 1.00 56.91 116 GLY A N 1
ATOM 872 C CA . GLY A 1 116 ? -21.290 11.566 -3.213 1.00 56.91 116 GLY A CA 1
ATOM 873 C C . GLY A 1 116 ? -20.987 13.064 -3.066 1.00 56.91 116 GLY A C 1
ATOM 874 O O . GLY A 1 116 ? -20.175 13.593 -3.833 1.00 56.91 116 GLY A O 1
ATOM 875 N N . SER A 1 117 ? -21.592 13.759 -2.095 1.00 58.25 117 SER A N 1
ATOM 876 C CA . SER A 1 117 ? -21.298 15.169 -1.790 1.00 58.25 117 SER A CA 1
ATOM 877 C C . SER A 1 117 ? -19.856 15.363 -1.273 1.00 58.25 117 SER A C 1
ATOM 879 O O . SER A 1 117 ? -19.177 14.415 -0.883 1.00 58.25 117 SER A O 1
ATOM 881 N N . ARG A 1 118 ? -19.303 16.582 -1.351 1.00 54.03 118 ARG A N 1
ATOM 882 C CA . ARG A 1 118 ? -17.878 16.852 -1.035 1.00 54.03 118 ARG A CA 1
ATOM 883 C C . ARG A 1 118 ? -17.603 17.256 0.421 1.00 54.03 118 ARG A C 1
ATOM 885 O O . ARG A 1 118 ? -16.444 17.464 0.761 1.00 54.03 118 ARG A O 1
ATOM 892 N N . ALA A 1 119 ? -18.623 17.387 1.268 1.00 56.06 119 ALA A N 1
ATOM 893 C CA . ALA A 1 119 ? -18.467 17.945 2.610 1.00 56.06 119 ALA A CA 1
ATOM 894 C C . ALA A 1 119 ? -18.565 16.868 3.702 1.00 56.06 119 ALA A C 1
ATOM 896 O O . ALA A 1 119 ? -19.588 16.195 3.816 1.00 56.06 119 ALA A O 1
ATOM 897 N N . GLY A 1 120 ? -17.520 16.759 4.531 1.00 65.44 120 GLY A N 1
ATOM 898 C CA . GLY A 1 120 ? -17.518 16.006 5.791 1.00 65.44 120 GLY A CA 1
ATOM 899 C C . GLY A 1 120 ? -16.431 14.931 5.895 1.00 65.44 120 GLY A C 1
ATOM 900 O O . GLY A 1 120 ? -15.944 14.410 4.895 1.00 65.44 120 GLY A O 1
ATOM 901 N N . SER A 1 121 ? -16.081 14.569 7.127 1.00 74.00 121 SER A N 1
ATOM 902 C CA . SER A 1 121 ? -15.304 13.375 7.476 1.00 74.00 121 SER A CA 1
ATOM 903 C C . SER A 1 121 ? -16.139 12.504 8.415 1.00 74.00 121 SER A C 1
ATOM 905 O O . SER A 1 121 ? -17.020 13.005 9.114 1.00 74.00 121 SER A O 1
ATOM 907 N N . LEU A 1 122 ? -15.913 11.192 8.395 1.00 81.31 122 LEU A N 1
ATOM 908 C CA . LEU A 1 122 ? -16.497 10.282 9.376 1.00 81.31 122 LEU A CA 1
ATOM 909 C C . LEU A 1 122 ? -15.495 10.118 10.518 1.00 81.31 122 LEU A C 1
ATOM 911 O O . LEU A 1 122 ? -14.399 9.599 10.312 1.00 81.31 122 LEU A O 1
ATOM 915 N N . GLN A 1 123 ? -15.866 10.567 11.713 1.00 88.56 123 GLN A N 1
ATOM 916 C CA . GLN A 1 123 ? -15.076 10.324 12.912 1.00 88.56 123 GLN A CA 1
ATOM 917 C C . GLN A 1 123 ? -15.490 8.994 13.535 1.00 88.56 123 GLN A C 1
ATOM 919 O O . GLN A 1 123 ? -16.666 8.777 13.834 1.00 88.56 123 GLN A O 1
ATOM 924 N N . ILE A 1 124 ? -14.519 8.108 13.729 1.00 90.88 124 ILE A N 1
ATOM 925 C CA . ILE A 1 124 ? -14.717 6.814 14.381 1.00 90.88 124 ILE A CA 1
ATOM 926 C C . ILE A 1 124 ? -13.777 6.725 15.564 1.00 90.88 124 ILE A C 1
ATOM 928 O O . ILE A 1 124 ? -12.606 7.078 15.474 1.00 90.88 124 ILE A O 1
ATOM 932 N N . GLU A 1 125 ? -14.281 6.219 16.674 1.00 93.50 125 GLU A N 1
ATOM 933 C CA . GLU A 1 125 ? -13.468 5.829 17.809 1.00 93.50 125 GLU A CA 1
ATOM 934 C C . GLU A 1 125 ? -13.497 4.310 17.936 1.00 93.50 125 GLU A C 1
ATOM 936 O O . GLU A 1 125 ? -14.557 3.715 18.113 1.00 93.50 125 GLU A O 1
ATOM 941 N N . LEU A 1 126 ? -12.336 3.680 17.820 1.00 94.06 126 LEU A N 1
ATOM 942 C CA . LEU A 1 126 ? -12.152 2.266 18.086 1.00 94.06 126 LEU A CA 1
ATOM 943 C C . LEU A 1 126 ? -11.777 2.088 19.559 1.00 94.06 126 LEU A C 1
ATOM 945 O O . LEU A 1 126 ? -10.800 2.665 20.043 1.00 94.06 126 LEU A O 1
ATOM 949 N N . ARG A 1 127 ? -12.557 1.282 20.268 1.00 92.88 127 ARG A N 1
ATOM 950 C CA . ARG A 1 127 ? -12.404 1.014 21.696 1.00 92.88 127 ARG A CA 1
ATOM 951 C C . ARG A 1 127 ? -12.128 -0.462 21.899 1.00 92.88 127 ARG A C 1
ATOM 953 O O . ARG A 1 127 ? -12.812 -1.307 21.336 1.00 92.88 127 ARG A O 1
ATOM 960 N N . GLU A 1 128 ? -11.124 -0.745 22.703 1.00 91.56 128 GLU A N 1
ATOM 961 C CA . GLU A 1 128 ? -10.812 -2.086 23.173 1.00 91.56 128 GLU A CA 1
ATOM 962 C C . GLU A 1 128 ? -11.592 -2.332 24.479 1.00 91.56 128 GLU A C 1
ATOM 964 O O . GLU A 1 128 ? -11.776 -1.407 25.276 1.00 91.56 128 GLU A O 1
ATOM 969 N N . MET A 1 129 ? -12.150 -3.535 24.636 1.00 91.25 129 MET A N 1
ATOM 970 C CA . MET A 1 129 ? -13.192 -3.838 25.630 1.00 91.25 129 MET A CA 1
ATOM 971 C C . MET A 1 129 ? -12.700 -4.661 26.824 1.00 91.25 129 MET A C 1
ATOM 973 O O . MET A 1 129 ? -13.444 -4.825 27.791 1.00 91.25 129 MET A O 1
ATOM 977 N N . ASP A 1 130 ? -11.480 -5.183 26.769 1.00 87.75 130 ASP A N 1
ATOM 978 C CA . ASP A 1 130 ? -10.857 -6.012 27.801 1.00 87.75 130 ASP A CA 1
ATOM 979 C C . ASP A 1 130 ? -9.947 -5.195 28.742 1.00 87.75 130 ASP A C 1
ATOM 981 O O . ASP A 1 130 ? -9.389 -5.739 29.694 1.00 87.75 130 ASP A O 1
ATOM 985 N N . GLY A 1 131 ? -9.854 -3.871 28.550 1.00 84.75 131 GLY A N 1
ATOM 986 C CA . GLY A 1 131 ? -9.158 -2.948 29.457 1.00 84.75 131 GLY A CA 1
ATOM 987 C C . GLY A 1 131 ? -7.640 -2.926 29.273 1.00 84.75 131 GLY A C 1
ATOM 988 O O . GLY A 1 131 ? -6.905 -2.436 30.132 1.00 84.75 131 GLY A O 1
ATOM 989 N N . VAL A 1 132 ? -7.174 -3.453 28.147 1.00 83.12 132 VAL A N 1
ATOM 990 C CA . VAL A 1 132 ? -5.772 -3.548 27.764 1.00 83.12 132 VAL A CA 1
ATOM 991 C C . VAL A 1 132 ? -5.250 -2.204 27.257 1.00 83.12 132 VAL A C 1
ATOM 993 O O . VAL A 1 132 ? -4.121 -1.801 27.569 1.00 83.12 132 VAL A O 1
ATOM 996 N N . PHE A 1 133 ? -6.063 -1.466 26.497 1.00 82.75 133 PHE A N 1
ATOM 997 C CA . PHE A 1 133 ? -5.667 -0.154 25.992 1.00 82.75 133 PHE A CA 1
ATOM 998 C C . PHE A 1 133 ? -6.028 0.958 26.970 1.00 82.75 133 PHE A C 1
ATOM 1000 O O . PHE A 1 133 ? -7.166 1.109 27.401 1.00 82.75 133 PHE A O 1
ATOM 1007 N N . ALA A 1 134 ? -5.048 1.820 27.252 1.00 78.56 134 ALA A N 1
ATOM 1008 C CA . ALA A 1 134 ? -5.239 2.963 28.144 1.00 78.56 134 ALA A CA 1
ATOM 1009 C C . ALA A 1 134 ? -6.219 4.011 27.585 1.00 78.56 134 ALA A C 1
ATOM 1011 O O . ALA A 1 134 ? -6.782 4.803 28.339 1.00 78.56 134 ALA A O 1
ATOM 1012 N N . ARG A 1 135 ? -6.389 4.066 26.259 1.00 84.81 135 ARG A N 1
ATOM 1013 C CA . ARG A 1 135 ? -7.257 5.033 25.582 1.00 84.81 135 ARG A CA 1
ATOM 1014 C C . ARG A 1 135 ? -7.805 4.473 24.267 1.00 84.81 135 A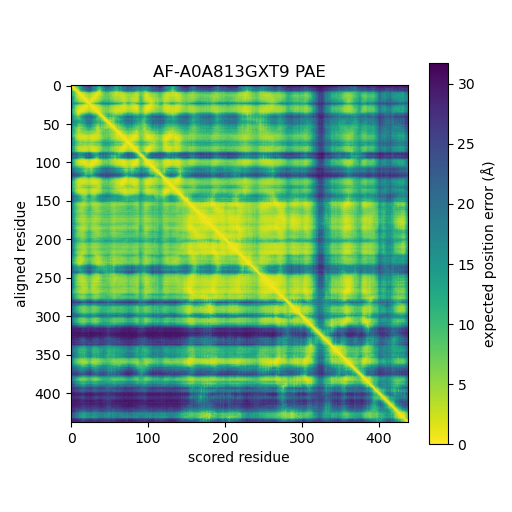RG A C 1
ATOM 1016 O O . ARG A 1 135 ? -7.099 3.708 23.610 1.00 84.81 135 ARG A O 1
ATOM 1023 N N . PRO A 1 136 ? -9.004 4.906 23.842 1.00 88.12 136 PRO A N 1
ATOM 1024 C CA . PRO A 1 136 ? -9.522 4.591 22.517 1.00 88.12 136 PRO A CA 1
ATOM 1025 C C . PRO A 1 136 ? -8.659 5.172 21.389 1.00 88.12 136 PRO A C 1
ATOM 1027 O O . PRO A 1 136 ? -8.030 6.223 21.550 1.00 88.12 136 PRO A O 1
ATOM 1030 N N . LEU A 1 137 ? -8.685 4.527 20.222 1.00 90.12 137 LEU A N 1
ATOM 1031 C CA . LEU A 1 137 ? -8.043 5.011 19.001 1.00 90.12 137 LEU A CA 1
ATOM 1032 C C . LEU A 1 137 ? -9.045 5.835 18.192 1.00 90.12 137 LEU A C 1
ATOM 1034 O O . LEU A 1 137 ? -10.096 5.336 17.797 1.00 90.12 137 LEU A O 1
ATOM 1038 N N . ARG A 1 138 ? -8.729 7.105 17.930 1.00 90.12 138 ARG A N 1
ATOM 1039 C CA . ARG A 1 138 ? -9.590 8.002 17.147 1.00 90.12 138 ARG A CA 1
ATOM 1040 C C . ARG A 1 138 ? -9.131 8.077 15.701 1.00 90.12 138 ARG A C 1
ATOM 1042 O O . ARG A 1 138 ? -7.958 8.310 15.427 1.00 90.12 138 ARG A O 1
ATOM 1049 N N . LEU A 1 139 ? -10.082 7.933 14.792 1.00 88.62 139 LEU A N 1
ATOM 1050 C CA . LEU A 1 139 ? -9.887 7.847 13.355 1.00 88.62 139 LEU A CA 1
ATOM 1051 C C . LEU A 1 139 ? -10.728 8.905 12.659 1.00 88.62 139 LEU A C 1
ATOM 1053 O O . LEU A 1 139 ? -11.901 9.100 12.973 1.00 88.62 139 LEU A O 1
ATOM 1057 N N . HIS A 1 140 ? -10.119 9.552 11.674 1.00 85.69 140 HIS A N 1
ATOM 1058 C CA . HIS A 1 140 ? -10.795 10.479 10.782 1.00 85.69 140 HIS A CA 1
ATOM 1059 C C . HIS A 1 140 ? -10.804 9.858 9.393 1.00 85.69 140 HIS A C 1
ATOM 1061 O O . HIS A 1 140 ? -9.797 9.868 8.687 1.00 85.69 140 HIS A O 1
ATOM 1067 N N . ILE A 1 141 ? -11.939 9.283 9.009 1.00 79.31 141 ILE A N 1
ATOM 1068 C CA . ILE A 1 141 ? -12.117 8.711 7.680 1.00 79.31 141 ILE A CA 1
ATOM 1069 C C . ILE A 1 141 ? -12.523 9.838 6.736 1.00 79.31 141 ILE A C 1
ATOM 1071 O O . ILE A 1 141 ? -13.631 10.380 6.795 1.00 79.31 141 ILE A O 1
ATOM 1075 N N . CYS A 1 142 ? -11.586 10.194 5.867 1.00 73.88 142 CYS A N 1
ATOM 1076 C CA . CYS A 1 142 ? -11.758 11.209 4.841 1.00 73.88 142 CYS A CA 1
ATOM 1077 C C . CYS A 1 142 ? -12.128 10.566 3.504 1.00 73.88 142 CYS A C 1
ATOM 1079 O O . CYS A 1 142 ? -11.731 9.441 3.193 1.00 73.88 142 CYS A O 1
ATOM 1081 N N . ARG A 1 143 ? -12.854 11.312 2.669 1.00 69.62 143 ARG A N 1
ATOM 1082 C CA . ARG A 1 143 ? -13.075 10.907 1.283 1.00 69.62 143 ARG A CA 1
ATOM 1083 C C . ARG A 1 143 ? -11.750 10.950 0.521 1.00 69.62 143 ARG A C 1
ATOM 1085 O O . ARG A 1 143 ? -11.068 11.970 0.521 1.00 69.62 143 ARG A O 1
ATOM 1092 N N . TYR A 1 144 ? -11.437 9.870 -0.187 1.00 66.12 144 TYR A N 1
ATOM 1093 C CA . TYR A 1 144 ? -10.308 9.811 -1.111 1.00 66.12 144 TYR A CA 1
ATOM 1094 C C . TYR A 1 144 ? -10.816 9.851 -2.556 1.00 66.12 144 TYR A C 1
ATOM 1096 O O . TYR A 1 144 ? -11.747 9.119 -2.909 1.00 66.12 144 TYR A O 1
ATOM 1104 N N . GLN A 1 145 ? -10.236 10.713 -3.396 1.00 63.47 145 GLN A N 1
ATOM 1105 C CA . GLN A 1 145 ? -10.537 10.728 -4.826 1.00 63.47 145 GLN A CA 1
ATOM 1106 C C . GLN A 1 145 ? -9.855 9.525 -5.474 1.00 63.47 145 GLN A C 1
ATOM 1108 O O . GLN A 1 145 ? -8.636 9.460 -5.569 1.00 63.47 145 GLN A O 1
ATOM 1113 N N . ARG A 1 146 ? -10.663 8.555 -5.892 1.00 63.75 146 ARG A N 1
ATOM 1114 C CA . ARG A 1 146 ? -10.195 7.347 -6.570 1.00 63.75 146 ARG A CA 1
ATOM 1115 C C . ARG A 1 146 ? -10.304 7.540 -8.080 1.00 63.75 146 ARG A C 1
ATOM 1117 O O . ARG A 1 146 ? -11.230 8.212 -8.539 1.00 63.75 146 ARG A O 1
ATOM 1124 N N . VAL A 1 147 ? -9.424 6.889 -8.842 1.00 66.75 147 VAL A N 1
ATOM 1125 C CA . VAL A 1 147 ? -9.578 6.726 -10.301 1.00 66.75 147 VAL A CA 1
ATOM 1126 C C . VAL A 1 147 ? -10.984 6.185 -10.599 1.00 66.75 147 VAL A C 1
ATOM 1128 O O . VAL A 1 147 ? -11.563 5.517 -9.749 1.00 66.75 147 VAL A O 1
ATOM 1131 N N . ALA A 1 148 ? -11.601 6.480 -11.737 1.00 70.38 148 ALA A N 1
ATOM 1132 C CA . ALA A 1 148 ? -12.926 5.936 -12.044 1.00 70.38 148 ALA A CA 1
ATOM 1133 C C . ALA A 1 148 ? -12.907 4.383 -12.070 1.00 70.38 148 ALA A C 1
ATOM 1135 O O . ALA A 1 148 ? -11.878 3.826 -12.461 1.00 70.38 148 ALA A O 1
ATOM 1136 N N . PRO A 1 149 ? -13.962 3.678 -11.602 1.00 70.69 149 PRO A N 1
ATOM 1137 C CA . PRO A 1 149 ? -13.960 2.216 -11.444 1.00 70.69 149 PRO A CA 1
ATOM 1138 C C . PRO A 1 149 ? -13.490 1.444 -12.683 1.00 70.69 149 PRO A C 1
ATOM 1140 O O . PRO A 1 149 ? -12.729 0.493 -12.562 1.00 70.69 149 PRO A O 1
ATOM 1143 N N . GLU A 1 150 ? -13.852 1.906 -13.879 1.00 75.62 150 GLU A N 1
ATOM 1144 C CA . GLU A 1 150 ? -13.474 1.305 -15.162 1.00 75.62 150 GLU A CA 1
ATOM 1145 C C . GLU A 1 150 ? -11.964 1.354 -15.469 1.00 75.62 150 GLU A C 1
ATOM 1147 O O . GLU A 1 150 ? -11.488 0.683 -16.387 1.00 75.62 150 GLU A O 1
ATOM 1152 N N . LYS A 1 151 ? -11.206 2.132 -14.690 1.00 76.44 151 LYS A N 1
ATOM 1153 C CA . LYS A 1 151 ? -9.746 2.283 -14.758 1.00 76.44 151 LYS A CA 1
ATOM 1154 C C . LYS A 1 151 ? -9.040 1.731 -13.513 1.00 76.44 151 LYS A C 1
ATOM 1156 O O . LYS A 1 151 ? -7.911 2.121 -13.238 1.00 76.44 151 LYS A O 1
ATOM 1161 N N . ARG A 1 152 ? -9.698 0.893 -12.707 1.00 82.94 152 ARG A N 1
ATOM 1162 C CA . ARG A 1 152 ? -9.097 0.275 -11.513 1.00 82.94 152 ARG A CA 1
ATOM 1163 C C . ARG A 1 152 ? -8.768 -1.191 -11.771 1.00 82.94 152 ARG A C 1
ATOM 1165 O O . ARG A 1 152 ? -9.309 -2.071 -11.117 1.00 82.94 152 ARG A O 1
ATOM 1172 N N . ARG A 1 153 ? -7.882 -1.477 -12.725 1.00 87.88 153 ARG A N 1
ATOM 1173 C CA . ARG A 1 153 ? -7.458 -2.862 -12.968 1.00 87.88 153 ARG A CA 1
ATOM 1174 C C . ARG A 1 153 ? -6.257 -3.213 -12.120 1.00 87.88 153 ARG A C 1
ATOM 1176 O O . ARG A 1 153 ? -6.308 -4.200 -11.400 1.00 87.88 153 ARG A O 1
ATOM 1183 N N . THR A 1 154 ? -5.211 -2.391 -12.149 1.00 90.69 154 THR A N 1
ATOM 1184 C CA . THR A 1 154 ? -3.943 -2.746 -11.501 1.00 90.69 154 THR A CA 1
ATOM 1185 C C . THR A 1 154 ? -3.412 -1.646 -10.595 1.00 90.69 154 THR A C 1
ATOM 1187 O O . THR A 1 154 ? -3.089 -0.549 -11.054 1.00 90.69 154 THR A O 1
ATOM 1190 N N . ALA A 1 155 ? -3.238 -1.971 -9.316 1.00 92.75 155 ALA A N 1
ATOM 1191 C CA . ALA A 1 155 ? -2.440 -1.180 -8.390 1.00 92.75 155 ALA A CA 1
ATOM 1192 C C . ALA A 1 155 ? -1.056 -1.808 -8.221 1.00 92.75 155 ALA A C 1
ATOM 1194 O O . ALA A 1 155 ? -0.926 -3.022 -8.053 1.00 92.75 155 ALA A O 1
ATOM 1195 N N . VAL A 1 156 ? -0.025 -0.971 -8.231 1.00 92.75 156 VAL A N 1
ATOM 1196 C CA . VAL A 1 156 ? 1.348 -1.381 -7.959 1.00 92.75 156 VAL A CA 1
ATOM 1197 C C . VAL A 1 156 ? 1.865 -0.714 -6.705 1.00 92.75 156 VAL A C 1
ATOM 1199 O O . VAL A 1 156 ? 1.632 0.468 -6.469 1.00 92.75 156 VAL A O 1
ATOM 1202 N N . CYS A 1 157 ? 2.579 -1.478 -5.901 1.00 91.50 157 CYS A N 1
ATOM 1203 C CA . CYS A 1 157 ? 3.222 -1.016 -4.690 1.00 91.50 157 CYS A CA 1
ATOM 1204 C C . CYS A 1 157 ? 4.698 -1.354 -4.754 1.00 91.50 157 CYS A C 1
ATOM 1206 O O . CYS A 1 157 ? 5.062 -2.461 -5.143 1.00 91.50 157 CYS A O 1
ATOM 1208 N N . ILE A 1 158 ? 5.535 -0.389 -4.395 1.00 87.88 158 ILE A N 1
ATOM 1209 C CA . ILE A 1 158 ? 6.977 -0.603 -4.322 1.00 87.88 158 ILE A CA 1
ATOM 1210 C C . ILE A 1 158 ? 7.408 -0.870 -2.889 1.00 87.88 158 ILE A C 1
ATOM 1212 O O . ILE A 1 158 ? 6.778 -0.368 -1.959 1.00 87.88 158 ILE A O 1
ATOM 1216 N N . ARG A 1 159 ? 8.506 -1.599 -2.701 1.00 83.31 159 ARG A N 1
ATOM 1217 C CA . ARG A 1 159 ? 9.210 -1.645 -1.414 1.00 83.31 159 ARG A CA 1
ATOM 1218 C C . ARG A 1 159 ? 9.492 -0.232 -0.893 1.00 83.31 159 ARG A C 1
ATOM 1220 O O . ARG A 1 159 ? 9.788 0.641 -1.715 1.00 83.31 159 ARG A O 1
ATOM 1227 N N . PRO A 1 160 ? 9.421 0.013 0.432 1.00 81.06 160 PRO A N 1
ATOM 1228 C CA . PRO A 1 160 ? 9.763 1.315 0.978 1.00 81.06 160 PRO A CA 1
ATOM 1229 C C . PRO A 1 160 ? 11.168 1.719 0.544 1.00 81.06 160 PRO A C 1
ATOM 1231 O O . PRO A 1 160 ? 12.119 0.950 0.698 1.00 81.06 160 PRO A O 1
ATOM 1234 N N . HIS A 1 161 ? 11.280 2.910 -0.032 1.00 80.00 161 HIS A N 1
ATOM 1235 C CA . HIS A 1 161 ? 12.530 3.394 -0.592 1.00 80.00 161 HIS A CA 1
ATOM 1236 C C . HIS A 1 161 ? 13.242 4.297 0.412 1.00 80.00 161 HIS A C 1
ATOM 1238 O O . HIS A 1 161 ? 12.622 5.189 0.979 1.00 80.00 161 HIS A O 1
ATOM 1244 N N . VAL A 1 162 ? 14.546 4.102 0.593 1.00 78.38 162 VAL A N 1
ATOM 1245 C CA . VAL A 1 162 ? 15.429 5.018 1.335 1.00 78.38 162 VAL A CA 1
ATOM 1246 C C . VAL A 1 162 ? 16.296 5.746 0.316 1.00 78.38 162 VAL A C 1
ATOM 1248 O O . VAL A 1 162 ? 16.779 5.118 -0.625 1.00 78.38 162 VAL A O 1
ATOM 1251 N N . GLY A 1 163 ? 16.451 7.061 0.430 1.00 76.75 163 GLY A N 1
ATOM 1252 C CA . GLY A 1 163 ? 17.190 7.847 -0.554 1.00 76.75 163 GLY A CA 1
ATOM 1253 C C . GLY A 1 163 ? 16.515 7.906 -1.929 1.00 76.75 163 GLY A C 1
ATOM 1254 O O . GLY A 1 163 ? 17.171 7.803 -2.964 1.00 76.75 163 GLY A O 1
ATOM 1255 N N . LEU A 1 164 ? 15.190 8.062 -1.980 1.00 79.81 164 LEU A N 1
ATOM 1256 C CA . LEU A 1 164 ? 14.457 8.206 -3.241 1.00 79.81 164 LEU A CA 1
ATOM 1257 C C . LEU A 1 164 ? 14.933 9.430 -4.050 1.00 79.81 164 LEU A C 1
ATOM 1259 O O . LEU A 1 164 ? 14.928 9.399 -5.283 1.00 79.81 164 LEU A O 1
ATOM 1263 N N . ARG A 1 165 ? 15.409 10.488 -3.373 1.00 79.62 165 ARG A N 1
ATOM 1264 C CA . ARG A 1 165 ? 15.955 11.705 -4.006 1.00 79.62 165 ARG A CA 1
ATOM 1265 C C . ARG A 1 165 ? 17.074 11.402 -5.002 1.00 79.62 165 ARG A C 1
ATOM 1267 O O . ARG A 1 165 ? 17.106 11.973 -6.094 1.00 79.62 165 ARG A O 1
ATOM 1274 N N . GLN A 1 166 ? 17.972 10.492 -4.630 1.00 76.50 166 GLN A N 1
ATOM 1275 C CA . GLN A 1 166 ? 19.135 10.072 -5.413 1.00 76.50 166 GLN A CA 1
ATOM 1276 C C . GLN A 1 166 ? 18.723 9.389 -6.725 1.00 76.50 166 GLN A C 1
ATOM 1278 O O . GLN A 1 166 ? 19.500 9.347 -7.675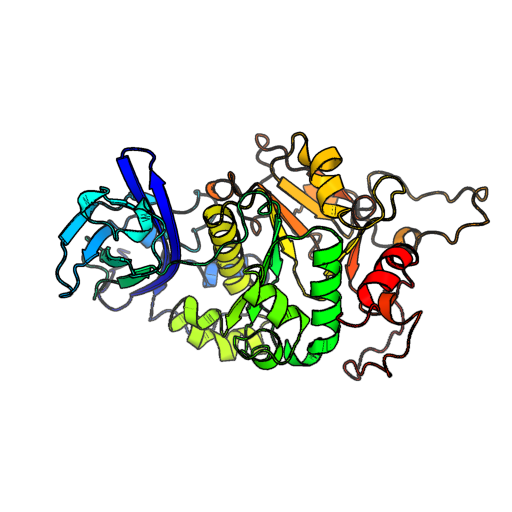 1.00 76.50 166 GLN A O 1
ATOM 1283 N N . HIS A 1 167 ? 17.480 8.914 -6.809 1.00 75.94 167 HIS A N 1
ATOM 1284 C CA . HIS A 1 167 ? 16.935 8.208 -7.962 1.00 75.94 167 HIS A CA 1
ATOM 1285 C C . HIS A 1 167 ? 15.868 9.017 -8.710 1.00 75.94 167 HIS A C 1
ATOM 1287 O O . HIS A 1 167 ? 15.060 8.443 -9.436 1.00 75.94 167 HIS A O 1
ATOM 1293 N N . SER A 1 168 ? 15.866 10.348 -8.578 1.00 75.75 168 SER A N 1
ATOM 1294 C CA . SER A 1 168 ? 14.863 11.236 -9.190 1.00 75.75 168 SER A CA 1
ATOM 1295 C C . SER A 1 168 ? 14.634 11.015 -10.691 1.00 75.75 168 SER A C 1
ATOM 1297 O O . SER A 1 168 ? 13.493 11.041 -11.148 1.00 75.75 168 SER A O 1
ATOM 1299 N N . GLN A 1 169 ? 15.696 10.779 -11.464 1.00 70.94 169 GLN A N 1
ATOM 1300 C CA . GLN A 1 169 ? 15.585 10.507 -12.900 1.00 70.94 169 GLN A CA 1
ATOM 1301 C C . GLN A 1 169 ? 14.974 9.126 -13.165 1.00 70.94 169 GLN A C 1
ATOM 1303 O O . GLN A 1 169 ? 14.010 9.017 -13.917 1.00 70.94 169 GLN A O 1
ATOM 1308 N N . LEU A 1 170 ? 15.480 8.094 -12.481 1.00 76.50 170 LEU A N 1
ATOM 1309 C CA . LEU A 1 170 ? 14.974 6.724 -12.583 1.00 76.50 170 LEU A CA 1
ATOM 1310 C C . LEU A 1 170 ? 13.493 6.638 -12.205 1.00 76.50 170 LEU A C 1
ATOM 1312 O O . LEU A 1 170 ? 12.725 5.959 -12.874 1.00 76.50 170 LEU A O 1
ATOM 1316 N N . LEU A 1 171 ? 13.078 7.367 -11.172 1.00 82.31 171 LEU A N 1
ATOM 1317 C CA . LEU A 1 171 ? 11.691 7.424 -10.738 1.00 82.31 171 LEU A CA 1
ATOM 1318 C C . LEU A 1 171 ? 10.750 7.914 -11.851 1.00 82.31 171 LEU A C 1
ATOM 1320 O O . LEU A 1 171 ? 9.654 7.381 -12.012 1.00 82.31 171 LEU A O 1
ATOM 1324 N N . ASN A 1 172 ? 11.173 8.900 -12.640 1.00 80.62 172 ASN A N 1
ATOM 1325 C CA . ASN A 1 172 ? 10.347 9.456 -13.715 1.00 80.62 172 ASN A CA 1
ATOM 1326 C C . ASN A 1 172 ? 10.178 8.477 -14.858 1.00 80.62 172 ASN A C 1
ATOM 1328 O O . ASN A 1 172 ? 9.060 8.296 -15.349 1.00 80.62 172 ASN A O 1
ATOM 1332 N N . ASP A 1 173 ? 11.285 7.853 -15.255 1.00 77.88 173 ASP A N 1
ATOM 1333 C CA . ASP A 1 173 ? 11.296 6.819 -16.283 1.00 77.88 173 ASP A CA 1
ATOM 1334 C C . ASP A 1 173 ? 10.404 5.663 -15.835 1.00 77.88 173 ASP A C 1
ATOM 1336 O O . ASP A 1 173 ? 9.527 5.226 -16.577 1.00 77.88 173 ASP A O 1
ATOM 1340 N N . TRP A 1 174 ? 10.549 5.246 -14.577 1.00 85.69 174 TRP A N 1
ATOM 1341 C CA . TRP A 1 174 ? 9.781 4.168 -13.975 1.00 85.69 174 TRP A CA 1
ATOM 1342 C C . TRP A 1 174 ? 8.278 4.464 -13.940 1.00 85.69 174 TRP A C 1
ATOM 1344 O O . TRP A 1 174 ? 7.495 3.644 -14.419 1.00 85.69 174 TRP A O 1
ATOM 1354 N N . LEU A 1 175 ? 7.859 5.634 -13.440 1.00 88.81 175 LEU A N 1
ATOM 1355 C CA . LEU A 1 175 ? 6.444 6.031 -13.392 1.00 88.81 175 LEU A CA 1
ATOM 1356 C C . LEU A 1 175 ? 5.846 6.132 -14.797 1.00 88.81 175 LEU A C 1
ATOM 1358 O O . LEU A 1 175 ? 4.736 5.659 -15.049 1.00 88.81 175 LEU A O 1
ATOM 1362 N N . SER A 1 176 ? 6.585 6.742 -15.722 1.00 84.88 176 SER A N 1
ATOM 1363 C CA . SER A 1 176 ? 6.123 6.960 -17.091 1.00 84.88 176 SER A CA 1
ATOM 1364 C C . SER A 1 176 ? 6.000 5.642 -17.849 1.00 84.88 176 SER A C 1
ATOM 1366 O O . SER A 1 176 ? 4.973 5.394 -18.480 1.00 84.88 176 SER A O 1
ATOM 1368 N N . TYR A 1 177 ? 7.003 4.773 -17.737 1.00 85.25 177 TYR A N 1
ATOM 1369 C CA . TYR A 1 177 ? 7.014 3.449 -18.346 1.00 85.25 177 TYR A CA 1
ATOM 1370 C C . TYR A 1 177 ? 5.875 2.576 -17.825 1.00 85.25 177 TYR A C 1
ATOM 1372 O O . TYR A 1 177 ? 5.075 2.062 -18.605 1.00 85.25 177 TYR A O 1
ATOM 1380 N N . HIS A 1 178 ? 5.755 2.446 -16.505 1.00 88.00 178 HIS A N 1
ATOM 1381 C CA . HIS A 1 178 ? 4.755 1.565 -15.918 1.00 88.00 178 HIS A CA 1
ATOM 1382 C C . HIS A 1 178 ? 3.328 2.040 -16.214 1.00 88.00 178 HIS A C 1
ATOM 1384 O O . HIS A 1 178 ? 2.416 1.235 -16.398 1.00 88.00 178 HIS A O 1
ATOM 1390 N N . ARG A 1 179 ? 3.135 3.356 -16.360 1.00 88.06 179 ARG A N 1
ATOM 1391 C CA . ARG A 1 179 ? 1.877 3.919 -16.855 1.00 88.06 179 ARG A CA 1
ATOM 1392 C C . ARG A 1 179 ? 1.603 3.510 -18.304 1.00 88.06 179 ARG A C 1
ATOM 1394 O O . ARG A 1 179 ? 0.454 3.245 -18.636 1.00 88.06 179 ARG A O 1
ATOM 1401 N N . LEU A 1 180 ? 2.626 3.492 -19.163 1.00 84.44 180 LEU A N 1
ATOM 1402 C CA . LEU A 1 180 ? 2.495 3.125 -20.578 1.00 84.44 180 LEU A CA 1
ATOM 1403 C C . LEU A 1 180 ? 2.166 1.647 -20.778 1.00 84.44 180 LEU A C 1
ATOM 1405 O O . LEU A 1 180 ? 1.412 1.337 -21.691 1.00 84.44 180 LEU A O 1
ATOM 1409 N N . ILE A 1 181 ? 2.692 0.744 -19.949 1.00 83.88 181 ILE A N 1
ATOM 1410 C CA . ILE A 1 181 ? 2.383 -0.694 -20.058 1.00 83.88 181 ILE A CA 1
ATOM 1411 C C . ILE A 1 181 ? 1.017 -1.067 -19.461 1.00 83.88 181 ILE A C 1
ATOM 1413 O O . ILE A 1 181 ? 0.611 -2.222 -19.574 1.00 83.88 181 ILE A O 1
ATOM 1417 N N . GLY A 1 182 ? 0.310 -0.117 -18.838 1.00 86.19 182 GLY A N 1
ATOM 1418 C CA . GLY A 1 182 ? -1.054 -0.306 -18.339 1.00 86.19 182 GLY A CA 1
ATOM 1419 C C . GLY A 1 182 ? -1.196 -0.450 -16.818 1.00 86.19 182 GLY A C 1
ATOM 1420 O O . GLY A 1 182 ? -2.194 -1.011 -16.369 1.00 86.19 182 GLY A O 1
ATOM 1421 N N . LEU A 1 183 ? -0.238 0.028 -16.006 1.00 90.12 183 LEU A N 1
ATOM 1422 C CA . LEU A 1 183 ? -0.459 0.159 -14.558 1.00 90.12 183 LEU A CA 1
ATOM 1423 C C . LEU A 1 183 ? -1.316 1.395 -14.254 1.00 90.12 183 LEU A C 1
ATOM 1425 O O . LEU A 1 183 ? -1.042 2.513 -14.711 1.00 90.12 183 LEU A O 1
ATOM 1429 N N . ASP A 1 184 ? -2.370 1.200 -13.463 1.00 91.31 184 ASP A N 1
ATOM 1430 C CA . ASP A 1 184 ? -3.373 2.237 -13.232 1.00 91.31 184 ASP A CA 1
ATOM 1431 C C . ASP A 1 184 ? -3.014 3.144 -12.061 1.00 91.31 184 ASP A C 1
ATOM 1433 O O . ASP A 1 184 ? -3.223 4.358 -12.149 1.00 91.31 184 ASP A O 1
ATOM 1437 N N . HIS A 1 185 ? -2.464 2.571 -10.988 1.00 93.12 185 HIS A N 1
ATOM 1438 C CA . HIS A 1 185 ? -2.221 3.284 -9.738 1.00 93.12 185 HIS A CA 1
ATOM 1439 C C . HIS A 1 185 ? -0.917 2.886 -9.065 1.00 93.12 185 HIS A C 1
ATOM 1441 O O . HIS A 1 185 ? -0.588 1.706 -8.987 1.00 93.12 185 HIS A O 1
ATOM 1447 N N . PHE A 1 186 ? -0.218 3.875 -8.518 1.00 93.56 186 PHE A N 1
ATOM 1448 C CA . PHE A 1 186 ? 1.064 3.716 -7.847 1.00 93.56 186 PHE A CA 1
ATOM 1449 C C . PHE A 1 186 ? 0.927 3.982 -6.348 1.00 93.56 186 PHE A C 1
ATOM 1451 O O . PHE A 1 186 ? 0.419 5.024 -5.936 1.00 93.56 186 PHE A O 1
ATOM 1458 N N . LEU A 1 187 ? 1.401 3.052 -5.529 1.00 92.56 187 LEU A N 1
ATOM 1459 C CA . LEU A 1 187 ? 1.501 3.162 -4.079 1.00 92.56 187 LEU A CA 1
ATOM 1460 C C . LEU A 1 187 ? 2.989 3.263 -3.720 1.00 92.56 187 LEU A C 1
ATOM 1462 O O . LEU A 1 187 ? 3.731 2.281 -3.787 1.00 92.56 187 LEU A O 1
ATOM 1466 N N . MET A 1 188 ? 3.434 4.468 -3.378 1.00 91.44 188 MET A N 1
ATOM 1467 C CA . MET A 1 188 ? 4.834 4.781 -3.112 1.00 91.44 188 MET A CA 1
ATOM 1468 C C . MET A 1 188 ? 5.063 5.080 -1.638 1.00 91.44 188 MET A C 1
ATOM 1470 O O . MET A 1 188 ? 4.423 5.961 -1.066 1.00 91.44 188 MET A O 1
ATOM 1474 N N . TYR A 1 189 ? 6.010 4.362 -1.046 1.00 88.00 189 TYR A N 1
ATOM 1475 C CA . TYR A 1 189 ? 6.368 4.493 0.357 1.00 88.00 189 TYR A CA 1
ATOM 1476 C C . TYR A 1 189 ? 7.804 4.962 0.449 1.00 88.00 189 TYR A C 1
ATOM 1478 O O . TYR A 1 189 ? 8.715 4.331 -0.084 1.00 88.00 189 TYR A O 1
ATOM 1486 N N . ASP A 1 190 ? 7.980 6.084 1.119 1.00 86.31 190 ASP A N 1
ATOM 1487 C CA . ASP A 1 190 ? 9.267 6.699 1.350 1.00 86.31 190 ASP A CA 1
ATOM 1488 C C . ASP A 1 190 ? 9.656 6.469 2.806 1.00 86.31 190 ASP A C 1
ATOM 1490 O O . ASP A 1 190 ? 8.964 6.908 3.731 1.00 86.31 190 ASP A O 1
ATOM 1494 N N . GLY A 1 191 ? 10.720 5.692 2.988 1.00 80.25 191 GLY A N 1
ATOM 1495 C CA . GLY A 1 191 ? 11.236 5.301 4.290 1.00 80.25 191 GLY A CA 1
ATOM 1496 C C . GLY A 1 191 ? 11.785 6.498 5.049 1.00 80.25 191 GLY A C 1
ATOM 1497 O O . GLY A 1 191 ? 11.399 6.715 6.191 1.00 80.25 191 G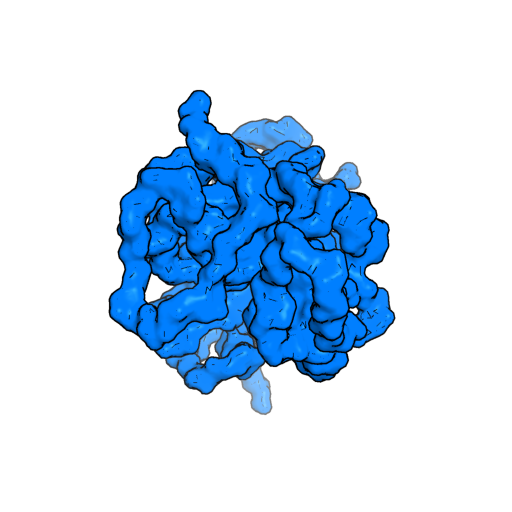LY A O 1
ATOM 1498 N N . ASP A 1 192 ? 12.607 7.318 4.391 1.00 78.94 192 ASP A N 1
ATOM 1499 C CA . ASP A 1 192 ? 13.358 8.410 5.024 1.00 78.94 192 ASP A CA 1
ATOM 1500 C C . ASP A 1 192 ? 12.816 9.814 4.702 1.00 78.94 192 ASP A C 1
ATOM 1502 O O . ASP A 1 192 ? 13.312 10.814 5.221 1.00 78.94 192 ASP A O 1
ATOM 1506 N N . GLY A 1 193 ? 11.786 9.910 3.861 1.00 84.25 193 GLY A N 1
ATOM 1507 C CA . GLY A 1 193 ? 11.168 11.176 3.466 1.00 84.25 193 GLY A CA 1
ATOM 1508 C C . GLY A 1 193 ? 11.954 11.957 2.410 1.00 84.25 193 GLY A C 1
ATOM 1509 O O . GLY A 1 193 ? 11.593 13.095 2.094 1.00 84.25 193 GLY A O 1
ATOM 1510 N N . SER A 1 194 ? 13.026 11.379 1.862 1.00 85.44 194 SER A N 1
ATOM 1511 C CA . SER A 1 194 ? 13.888 12.026 0.864 1.00 85.44 194 SER A CA 1
ATOM 1512 C C . SER A 1 194 ? 13.174 12.308 -0.468 1.00 85.44 194 SER A C 1
ATOM 1514 O O . SER A 1 194 ? 13.577 13.192 -1.225 1.00 85.44 194 SER A O 1
ATOM 1516 N N . GLY A 1 195 ? 12.097 11.585 -0.754 1.00 87.00 195 GLY A N 1
ATOM 1517 C CA . GLY A 1 195 ? 11.261 11.682 -1.941 1.00 87.00 195 GLY A CA 1
ATOM 1518 C C . GLY A 1 195 ? 10.198 12.777 -1.918 1.00 87.00 195 GLY A C 1
ATOM 1519 O O . GLY A 1 195 ? 9.565 12.999 -2.950 1.00 87.00 195 GLY A O 1
ATOM 1520 N N . GLU A 1 196 ? 9.994 13.487 -0.805 1.00 89.69 196 GLU A N 1
ATOM 1521 C CA . GLU A 1 196 ? 8.910 14.477 -0.666 1.00 89.69 196 GLU A CA 1
ATOM 1522 C C . GLU A 1 196 ? 8.919 15.528 -1.788 1.00 89.69 196 GLU A C 1
ATOM 1524 O O . GLU A 1 196 ? 7.889 15.826 -2.386 1.00 89.69 196 GLU A O 1
ATOM 1529 N N . GLU A 1 197 ? 10.093 16.041 -2.157 1.00 88.81 197 GLU A N 1
ATOM 1530 C CA . GLU A 1 197 ? 10.230 17.022 -3.245 1.00 88.81 197 GLU A CA 1
ATOM 1531 C C . GLU A 1 197 ? 9.882 16.436 -4.632 1.00 88.81 197 GLU A C 1
ATOM 1533 O O . GLU A 1 197 ? 9.542 17.173 -5.562 1.00 88.81 197 GLU A O 1
ATOM 1538 N N . LEU A 1 198 ? 9.956 15.110 -4.792 1.00 87.50 198 LEU A N 1
ATOM 1539 C CA . LEU A 1 198 ? 9.746 14.403 -6.059 1.00 87.50 198 LEU A CA 1
ATOM 1540 C C . LEU A 1 198 ? 8.316 13.890 -6.238 1.00 87.50 198 LEU A C 1
ATOM 1542 O O . LEU A 1 198 ? 7.812 13.859 -7.359 1.00 87.50 198 LEU A O 1
ATOM 1546 N N . VAL A 1 199 ? 7.674 13.448 -5.160 1.00 88.12 199 VAL A N 1
ATOM 1547 C CA . VAL A 1 199 ? 6.371 12.753 -5.192 1.00 88.12 199 VAL A CA 1
ATOM 1548 C C . VAL A 1 199 ? 5.370 13.288 -4.170 1.00 88.12 199 VAL A C 1
ATOM 1550 O O . VAL A 1 199 ? 4.205 12.892 -4.205 1.00 88.12 199 VAL A O 1
ATOM 1553 N N . GLY A 1 200 ? 5.777 14.216 -3.302 1.00 84.00 200 GLY A N 1
ATOM 1554 C CA . GLY A 1 200 ? 4.940 14.886 -2.307 1.00 84.00 200 GLY A CA 1
ATOM 1555 C C . GLY A 1 200 ? 3.853 15.792 -2.895 1.00 84.00 200 GLY A C 1
ATOM 1556 O O . GLY A 1 200 ? 3.646 15.869 -4.107 1.00 84.00 200 GLY A O 1
ATOM 1557 N N . GLU A 1 201 ? 3.100 16.467 -2.024 1.00 80.12 201 GLU A N 1
ATOM 1558 C CA . GLU A 1 201 ? 1.983 17.339 -2.446 1.00 80.12 201 GLU A CA 1
ATOM 1559 C C . GLU A 1 201 ? 2.449 18.496 -3.329 1.00 80.12 201 GLU A C 1
ATOM 1561 O O . GLU A 1 201 ? 1.758 18.904 -4.261 1.00 80.12 201 GLU A O 1
ATOM 1566 N N . GLN A 1 202 ? 3.658 18.979 -3.057 1.00 81.06 202 GLN A N 1
ATOM 1567 C CA . GLN A 1 202 ? 4.304 20.073 -3.771 1.00 81.06 202 GLN A CA 1
ATOM 1568 C C . GLN A 1 202 ? 5.370 19.563 -4.747 1.00 81.06 202 GLN A C 1
ATOM 1570 O O . GLN A 1 202 ? 6.295 20.300 -5.084 1.00 81.06 202 GLN A O 1
ATOM 1575 N N . ALA A 1 203 ? 5.251 18.307 -5.199 1.00 83.56 203 ALA A N 1
ATOM 1576 C CA . ALA A 1 203 ? 6.236 17.663 -6.058 1.00 83.56 203 ALA A CA 1
ATOM 1577 C C . ALA A 1 203 ? 6.662 18.566 -7.227 1.00 83.56 203 ALA A C 1
ATOM 1579 O O . ALA A 1 203 ? 5.838 19.002 -8.046 1.00 83.56 203 ALA A O 1
ATOM 1580 N N . ALA A 1 204 ? 7.971 18.806 -7.338 1.00 80.25 204 ALA A N 1
ATOM 1581 C CA . ALA A 1 204 ? 8.575 19.496 -8.476 1.00 80.25 204 ALA A CA 1
ATOM 1582 C C . ALA A 1 204 ? 8.430 18.669 -9.764 1.00 80.25 204 ALA A C 1
ATOM 1584 O O . ALA A 1 204 ? 8.411 19.212 -10.868 1.00 80.25 204 ALA A O 1
ATOM 1585 N N . ASN A 1 205 ? 8.271 17.355 -9.617 1.00 83.31 205 ASN A N 1
ATOM 1586 C CA . ASN A 1 205 ? 8.130 16.437 -10.723 1.00 83.31 205 ASN A CA 1
ATOM 1587 C C . ASN A 1 205 ? 6.774 16.543 -11.438 1.00 83.31 205 ASN A C 1
ATOM 1589 O O . ASN A 1 205 ? 5.723 16.305 -10.840 1.00 83.31 205 ASN A O 1
ATOM 1593 N N . ALA A 1 206 ? 6.797 16.833 -12.741 1.00 85.25 206 ALA A N 1
ATOM 1594 C CA . ALA A 1 206 ? 5.584 16.982 -13.543 1.00 85.25 206 ALA A CA 1
ATOM 1595 C C . ALA A 1 206 ? 4.771 15.677 -13.670 1.00 85.25 206 ALA A C 1
ATOM 1597 O O . ALA A 1 206 ? 3.540 15.724 -13.624 1.00 85.25 206 ALA A O 1
ATOM 1598 N N . VAL A 1 207 ? 5.436 14.519 -13.789 1.00 86.75 207 VAL A N 1
ATOM 1599 C CA . VAL A 1 207 ? 4.776 13.208 -13.920 1.00 86.75 207 VAL A CA 1
ATOM 1600 C C . VAL A 1 207 ? 4.081 12.835 -12.614 1.00 86.75 207 VAL A C 1
ATOM 1602 O O . VAL A 1 207 ? 2.877 12.575 -12.623 1.00 86.75 207 VAL A O 1
ATOM 1605 N N . SER A 1 208 ? 4.794 12.892 -11.486 1.00 88.88 208 SER A N 1
ATOM 1606 C CA . SER A 1 208 ? 4.228 12.634 -10.157 1.00 88.88 208 SER A CA 1
ATOM 1607 C C . SER A 1 208 ? 3.062 13.569 -9.855 1.00 88.88 208 SER A C 1
ATOM 1609 O O . SER A 1 208 ? 2.005 13.115 -9.416 1.00 88.88 208 SER A O 1
ATOM 1611 N N . ARG A 1 209 ? 3.212 14.871 -10.142 1.00 89.06 209 ARG A N 1
ATOM 1612 C CA . ARG A 1 209 ? 2.150 15.867 -9.935 1.00 89.06 209 ARG A CA 1
ATOM 1613 C C . ARG A 1 209 ? 0.900 15.516 -10.732 1.00 89.06 209 ARG A C 1
ATOM 1615 O O . ARG A 1 209 ? -0.186 15.469 -10.160 1.00 89.06 209 ARG A O 1
ATOM 1622 N N . LYS A 1 210 ? 1.055 15.206 -12.024 1.00 88.81 210 LYS A N 1
ATOM 1623 C CA . LYS A 1 210 ? -0.055 14.787 -12.888 1.00 88.81 210 LYS A CA 1
ATOM 1624 C C . LYS A 1 210 ? -0.751 13.542 -12.340 1.00 88.81 210 LYS A C 1
ATOM 1626 O O . LYS A 1 210 ? -1.967 13.556 -12.179 1.00 88.81 210 LYS A O 1
ATOM 1631 N N . LEU A 1 211 ? 0.008 12.500 -11.996 1.00 89.81 211 LEU A N 1
ATOM 1632 C CA . LEU A 1 211 ? -0.551 11.265 -11.439 1.00 89.81 211 LEU A CA 1
ATOM 1633 C C . LEU A 1 211 ? -1.300 11.514 -10.123 1.00 89.81 211 LEU A C 1
ATOM 1635 O O . LEU A 1 211 ? -2.374 10.954 -9.928 1.00 89.81 211 LEU A O 1
ATOM 1639 N N . ARG A 1 212 ? -0.801 12.389 -9.241 1.00 86.94 212 ARG A N 1
ATOM 1640 C CA . ARG A 1 212 ? -1.511 12.756 -8.002 1.00 86.94 212 ARG A CA 1
ATOM 1641 C C . ARG A 1 212 ? -2.805 13.506 -8.271 1.00 86.94 212 ARG A C 1
ATOM 1643 O O . ARG A 1 212 ? -3.826 13.157 -7.687 1.00 86.94 212 ARG A O 1
ATOM 1650 N N . THR A 1 213 ? -2.787 14.503 -9.157 1.00 84.81 213 THR A N 1
ATOM 1651 C CA . THR A 1 213 ? -3.996 15.252 -9.534 1.00 84.81 213 THR A CA 1
ATOM 1652 C C . THR A 1 213 ? -5.047 14.342 -10.178 1.00 84.81 213 THR A C 1
ATOM 1654 O O . THR A 1 213 ? -6.241 14.529 -9.961 1.00 84.81 213 THR A O 1
ATOM 1657 N N . GLU A 1 214 ? -4.614 13.320 -10.918 1.00 85.88 214 GLU A N 1
ATOM 1658 C CA . GLU A 1 214 ? -5.485 12.288 -11.494 1.00 85.88 214 GLU A CA 1
ATOM 1659 C C . GLU A 1 214 ? -5.935 11.219 -10.474 1.00 85.88 214 GLU A C 1
ATOM 1661 O O . GLU A 1 214 ? -6.738 10.350 -10.816 1.00 85.88 214 GLU A O 1
ATOM 1666 N N . GLY A 1 215 ? -5.440 11.256 -9.230 1.00 85.38 215 GLY A N 1
ATOM 1667 C CA . GLY A 1 215 ? -5.735 10.253 -8.200 1.00 85.38 215 GLY A CA 1
ATOM 1668 C C . GLY A 1 215 ? -5.111 8.880 -8.472 1.00 85.38 215 GLY A C 1
ATOM 1669 O O . GLY A 1 215 ? -5.636 7.880 -7.994 1.00 85.38 215 GLY A O 1
ATOM 1670 N N . ARG A 1 216 ? -4.024 8.836 -9.254 1.00 89.12 216 ARG A N 1
ATOM 1671 C CA . ARG A 1 216 ? -3.287 7.639 -9.709 1.00 89.12 216 ARG A CA 1
ATOM 1672 C C . ARG A 1 216 ? -1.971 7.391 -8.964 1.00 89.12 216 ARG A C 1
ATOM 1674 O O . ARG A 1 216 ? -1.247 6.454 -9.286 1.00 89.12 216 ARG A O 1
ATOM 1681 N N . LEU A 1 217 ? -1.613 8.252 -8.014 1.00 90.62 217 LEU A N 1
ATOM 1682 C CA . LEU A 1 217 ? -0.426 8.104 -7.173 1.00 90.62 217 LEU A CA 1
ATOM 1683 C C . LEU A 1 217 ? -0.804 8.386 -5.716 1.00 90.62 217 LEU A C 1
ATOM 1685 O O . LEU A 1 217 ? -1.237 9.489 -5.377 1.00 90.62 217 LEU A O 1
ATOM 1689 N N . THR A 1 218 ? -0.622 7.389 -4.857 1.00 90.06 218 THR A N 1
ATOM 1690 C CA . THR A 1 218 ? -0.617 7.532 -3.401 1.00 90.06 218 THR A CA 1
ATOM 1691 C C . THR A 1 218 ? 0.826 7.520 -2.938 1.00 90.06 218 THR A C 1
ATOM 1693 O O . THR A 1 218 ? 1.578 6.605 -3.262 1.00 90.06 218 THR A O 1
ATOM 1696 N N . TYR A 1 219 ? 1.201 8.530 -2.168 1.00 89.81 219 TYR A N 1
ATOM 1697 C CA . TYR A 1 219 ? 2.538 8.658 -1.618 1.00 89.81 219 TYR A CA 1
ATOM 1698 C C . TYR A 1 219 ? 2.457 8.773 -0.097 1.00 89.81 219 TYR A C 1
ATOM 1700 O O . TYR A 1 219 ? 1.620 9.516 0.423 1.00 89.81 219 TYR A O 1
ATOM 1708 N N . MET A 1 220 ? 3.317 8.031 0.595 1.00 87.00 220 MET A N 1
ATOM 1709 C CA . MET A 1 220 ? 3.389 7.989 2.048 1.00 87.00 220 MET A CA 1
ATOM 1710 C C . MET A 1 220 ? 4.818 8.237 2.515 1.00 87.00 220 MET A C 1
ATOM 1712 O O . MET A 1 220 ? 5.719 7.455 2.221 1.00 87.00 220 MET A O 1
ATOM 1716 N N . ARG A 1 221 ? 4.995 9.320 3.270 1.00 86.38 221 ARG A N 1
ATOM 1717 C CA . ARG A 1 221 ? 6.269 9.716 3.869 1.00 86.38 221 ARG A CA 1
ATOM 1718 C C . ARG A 1 221 ? 6.476 9.028 5.216 1.00 86.38 221 ARG A C 1
ATOM 1720 O O . ARG A 1 221 ? 5.526 8.941 5.999 1.00 86.38 221 ARG A O 1
ATOM 1727 N N . THR A 1 222 ? 7.717 8.659 5.537 1.00 78.06 222 THR A N 1
ATOM 1728 C CA . THR A 1 222 ? 8.133 8.176 6.869 1.00 78.06 222 THR A CA 1
ATOM 1729 C C . THR A 1 222 ? 7.226 7.053 7.368 1.00 78.06 222 THR A C 1
ATOM 1731 O O . THR A 1 222 ? 6.556 7.164 8.397 1.00 78.06 222 THR A O 1
ATOM 1734 N N . ILE A 1 223 ? 7.147 5.984 6.571 1.00 78.44 223 ILE A N 1
ATOM 1735 C CA . ILE A 1 223 ? 6.186 4.889 6.756 1.00 78.44 223 ILE A CA 1
ATOM 1736 C C . ILE A 1 223 ? 6.271 4.232 8.142 1.00 78.44 223 ILE A C 1
ATOM 1738 O O . ILE A 1 223 ? 5.241 3.876 8.708 1.00 78.44 223 ILE A O 1
ATOM 1742 N N . ALA A 1 224 ? 7.462 4.134 8.736 1.00 77.50 224 ALA A N 1
ATOM 1743 C CA . ALA A 1 224 ? 7.643 3.542 10.061 1.00 77.50 224 ALA A CA 1
ATOM 1744 C C . ALA A 1 224 ? 6.790 4.240 11.137 1.00 77.50 224 ALA A C 1
ATOM 1746 O O . ALA A 1 224 ? 6.166 3.576 11.964 1.00 77.50 224 ALA A O 1
ATOM 1747 N N . GLY A 1 225 ? 6.671 5.573 11.064 1.00 76.56 225 GLY A N 1
ATOM 1748 C CA . GLY A 1 225 ? 5.840 6.366 11.973 1.00 76.56 225 GLY A CA 1
ATOM 1749 C C . GLY A 1 225 ? 4.343 6.058 11.893 1.00 76.56 225 GLY A C 1
ATOM 1750 O O . GLY A 1 225 ? 3.621 6.282 12.862 1.00 76.56 225 GLY A O 1
ATOM 1751 N N . GLN A 1 226 ? 3.869 5.496 10.778 1.00 78.94 226 GLN A N 1
ATOM 1752 C CA . GLN A 1 226 ? 2.465 5.102 10.613 1.00 78.94 226 GLN A CA 1
ATOM 1753 C C . GLN A 1 226 ? 2.123 3.817 11.376 1.00 78.94 226 GLN A C 1
ATOM 1755 O O . GLN A 1 226 ? 0.954 3.557 11.653 1.00 78.94 226 GLN A O 1
ATOM 1760 N N . PHE A 1 227 ? 3.134 3.031 11.754 1.00 78.00 227 PHE A N 1
ATOM 1761 C CA . PHE A 1 227 ? 2.976 1.794 12.518 1.00 78.00 227 PHE A CA 1
ATOM 1762 C C . PHE A 1 227 ? 3.215 1.983 14.027 1.00 78.00 227 PHE A C 1
ATOM 1764 O O . PHE A 1 227 ? 3.276 1.007 14.767 1.00 78.00 227 PHE A O 1
ATOM 1771 N N . GLY A 1 228 ? 3.314 3.227 14.508 1.00 78.19 228 GLY A N 1
ATOM 1772 C CA . GLY A 1 228 ? 3.454 3.551 15.931 1.00 78.19 228 GLY A CA 1
ATOM 1773 C C . GLY A 1 228 ? 4.861 3.989 16.337 1.00 78.19 228 GLY A C 1
ATOM 1774 O O . GLY A 1 228 ? 5.820 3.901 15.567 1.00 78.19 228 GLY A O 1
ATOM 1775 N N . ARG A 1 229 ? 4.988 4.488 17.572 1.00 78.00 229 ARG A N 1
ATOM 1776 C CA . ARG A 1 229 ? 6.233 5.061 18.103 1.00 78.00 229 ARG A CA 1
ATOM 1777 C C . ARG A 1 229 ? 7.346 4.033 18.205 1.00 78.00 229 ARG A C 1
ATOM 1779 O O . ARG A 1 229 ? 8.490 4.397 17.960 1.00 78.00 229 ARG A O 1
ATOM 1786 N N . ARG A 1 230 ? 7.043 2.771 18.532 1.00 75.75 230 ARG A N 1
ATOM 1787 C CA . ARG A 1 230 ? 8.068 1.712 18.535 1.00 75.75 230 ARG A CA 1
ATOM 1788 C C . ARG A 1 230 ? 8.691 1.549 17.150 1.00 75.75 230 ARG A C 1
ATOM 1790 O O . ARG A 1 230 ? 9.906 1.623 17.024 1.00 75.75 230 ARG A O 1
ATOM 1797 N N . MET A 1 231 ? 7.865 1.380 16.116 1.00 76.00 231 MET A N 1
ATOM 1798 C CA . MET A 1 231 ? 8.352 1.218 14.740 1.00 76.00 231 MET A CA 1
ATOM 1799 C C . MET A 1 231 ? 9.096 2.464 14.253 1.00 76.00 231 MET A C 1
ATOM 1801 O O . MET A 1 231 ? 10.112 2.337 13.581 1.00 76.00 231 MET A O 1
ATOM 1805 N N . GLN A 1 232 ? 8.648 3.655 14.654 1.00 77.50 232 GLN A N 1
ATOM 1806 C CA . GLN A 1 232 ? 9.372 4.902 14.412 1.00 77.50 232 GLN A CA 1
ATOM 1807 C C . GLN A 1 232 ? 10.727 4.963 15.133 1.00 77.50 232 GLN A C 1
ATOM 1809 O O . GLN A 1 232 ? 11.690 5.468 14.574 1.00 77.50 232 GLN A O 1
ATOM 1814 N N . GLY A 1 233 ? 10.817 4.476 16.373 1.00 71.38 233 GLY A N 1
ATOM 1815 C CA . GLY A 1 233 ? 12.071 4.433 17.131 1.00 71.38 233 GLY A CA 1
ATOM 1816 C C . GLY A 1 233 ? 13.089 3.479 16.510 1.00 71.38 233 GLY A C 1
ATOM 1817 O O . GLY A 1 233 ? 14.276 3.780 16.488 1.00 71.38 233 GLY A O 1
ATOM 1818 N N . LEU A 1 234 ? 12.607 2.383 15.916 1.00 67.12 234 LEU A N 1
ATOM 1819 C CA . LEU A 1 234 ? 13.429 1.482 15.110 1.00 67.12 234 LEU A CA 1
ATOM 1820 C C . LEU A 1 234 ? 13.912 2.142 13.808 1.00 67.12 234 LEU A C 1
ATOM 1822 O O . LEU A 1 234 ? 14.855 1.648 13.204 1.00 67.12 234 LEU A O 1
ATOM 1826 N N . ASP A 1 235 ? 13.311 3.248 13.359 1.00 66.88 235 ASP A N 1
ATOM 1827 C CA . ASP A 1 235 ? 13.574 3.819 12.035 1.00 66.88 235 ASP A CA 1
ATOM 1828 C C . ASP A 1 235 ? 15.055 4.213 11.837 1.00 66.88 235 ASP A C 1
ATOM 1830 O O . ASP A 1 235 ? 15.683 3.879 10.834 1.00 66.88 235 ASP A O 1
ATOM 1834 N N . GLU A 1 236 ? 15.651 4.857 12.845 1.00 61.59 236 GLU A N 1
ATOM 1835 C CA . GLU A 1 236 ? 17.045 5.320 12.814 1.00 61.59 236 GLU A CA 1
ATOM 1836 C C . GLU A 1 236 ? 18.064 4.173 12.895 1.00 61.59 236 GLU A C 1
ATOM 1838 O O . GLU A 1 236 ? 19.024 4.150 12.122 1.00 61.59 236 GLU A O 1
ATOM 1843 N N . ASP A 1 237 ? 17.865 3.220 13.809 1.00 59.34 237 ASP A N 1
ATOM 1844 C CA . ASP A 1 237 ? 18.834 2.153 14.076 1.00 59.34 237 ASP A CA 1
ATOM 1845 C C . ASP A 1 237 ? 18.659 0.941 13.155 1.00 59.34 237 ASP A C 1
ATOM 1847 O O . ASP A 1 237 ? 19.640 0.391 12.655 1.00 59.34 237 ASP A O 1
ATOM 1851 N N . PHE A 1 238 ? 17.425 0.536 12.864 1.00 59.84 238 PHE A N 1
ATOM 1852 C CA . PHE A 1 238 ? 17.127 -0.705 12.149 1.00 59.84 238 PHE A CA 1
ATOM 1853 C C . PHE A 1 238 ? 17.245 -0.560 10.625 1.00 59.84 238 PHE A C 1
ATOM 1855 O O . PHE A 1 238 ? 17.815 -1.429 9.957 1.00 59.84 238 PHE A O 1
ATOM 1862 N N . TRP A 1 239 ? 16.774 0.551 10.046 1.00 60.75 239 TRP A N 1
ATOM 1863 C CA . TRP A 1 239 ? 16.864 0.751 8.593 1.00 60.75 239 TRP A CA 1
ATOM 1864 C C . TRP A 1 239 ? 18.269 1.075 8.132 1.00 60.75 239 TRP A C 1
ATOM 1866 O O . TRP A 1 239 ? 18.716 0.528 7.125 1.00 60.75 239 TRP A O 1
ATOM 1876 N N . LYS A 1 240 ? 18.966 1.953 8.862 1.00 54.69 240 LYS A N 1
ATOM 1877 C CA . LYS A 1 240 ? 20.294 2.423 8.459 1.00 54.69 240 LYS A CA 1
ATOM 1878 C C . LYS A 1 240 ? 21.386 1.381 8.716 1.00 54.69 240 LYS A C 1
ATOM 1880 O O . LYS A 1 240 ? 22.362 1.378 7.972 1.00 54.69 240 LYS A O 1
ATOM 1885 N N . LYS A 1 241 ? 21.251 0.509 9.732 1.00 52.97 241 LYS A N 1
ATOM 1886 C CA . LYS A 1 241 ? 22.318 -0.441 10.120 1.00 52.97 241 LYS A CA 1
ATOM 1887 C C . LYS A 1 241 ? 22.127 -1.875 9.618 1.00 52.97 241 LYS A C 1
ATOM 1889 O O . LYS A 1 241 ? 23.119 -2.499 9.264 1.00 52.97 241 LYS A O 1
ATOM 1894 N N . ILE A 1 242 ? 20.900 -2.408 9.596 1.00 48.69 242 ILE A N 1
ATOM 1895 C CA . ILE A 1 242 ? 20.656 -3.859 9.399 1.00 48.69 242 ILE A CA 1
ATOM 1896 C C . ILE A 1 242 ? 19.916 -4.151 8.078 1.00 48.69 242 ILE A C 1
ATOM 1898 O O . ILE A 1 242 ? 19.753 -5.299 7.682 1.00 48.69 242 ILE A O 1
ATOM 1902 N N . GLY A 1 243 ? 19.474 -3.123 7.346 1.00 52.25 243 GLY A N 1
ATOM 1903 C CA . GLY A 1 243 ? 18.613 -3.330 6.179 1.00 52.25 243 GLY A CA 1
ATOM 1904 C C . GLY A 1 243 ? 17.189 -3.722 6.583 1.00 52.25 243 GLY A C 1
ATOM 1905 O O . GLY A 1 243 ? 16.525 -4.469 5.865 1.00 52.25 243 GLY A O 1
ATOM 1906 N N . GLY A 1 244 ? 16.702 -3.172 7.705 1.00 53.84 244 GLY A N 1
ATOM 1907 C CA . GLY A 1 244 ? 15.417 -3.435 8.373 1.00 53.84 244 GLY A CA 1
ATOM 1908 C C . GLY A 1 244 ? 14.123 -3.259 7.562 1.00 53.84 244 GLY A C 1
ATOM 1909 O O . GLY A 1 244 ? 13.010 -3.391 8.071 1.00 53.84 244 GLY A O 1
ATOM 1910 N N . SER A 1 245 ? 14.254 -3.030 6.265 1.00 59.47 245 SER A N 1
ATOM 1911 C CA . SER A 1 245 ? 13.180 -3.133 5.290 1.00 59.47 245 SER A CA 1
ATOM 1912 C C . SER A 1 245 ? 12.296 -4.370 5.476 1.00 59.47 245 SER A C 1
ATOM 1914 O O . SER A 1 245 ? 11.091 -4.207 5.415 1.00 59.47 245 SER A O 1
ATOM 1916 N N . SER A 1 246 ? 12.815 -5.555 5.818 1.00 62.38 246 SER A N 1
ATOM 1917 C CA . SER A 1 246 ? 12.020 -6.799 5.893 1.00 62.38 246 SER A CA 1
ATOM 1918 C C . SER A 1 246 ? 10.811 -6.761 6.849 1.00 62.38 246 SER A C 1
ATOM 1920 O O . SER A 1 246 ? 9.760 -7.326 6.528 1.00 62.38 246 SER A O 1
ATOM 1922 N N . CYS A 1 247 ? 10.914 -6.093 8.008 1.00 67.62 247 CYS A N 1
ATOM 1923 C CA . CYS A 1 247 ? 9.781 -5.999 8.941 1.00 67.62 247 CYS A CA 1
ATOM 1924 C C . CYS A 1 247 ? 8.690 -5.063 8.428 1.00 67.62 247 CYS A C 1
ATOM 1926 O O . CYS A 1 247 ? 7.508 -5.409 8.417 1.00 67.62 247 CYS A O 1
ATOM 1928 N N . ILE A 1 248 ? 9.090 -3.866 7.998 1.00 72.94 248 ILE A N 1
ATOM 1929 C CA . ILE A 1 248 ? 8.140 -2.841 7.567 1.00 72.94 248 ILE A CA 1
ATOM 1930 C C . ILE A 1 248 ? 7.620 -3.136 6.172 1.00 72.94 248 ILE A C 1
ATOM 1932 O O . ILE A 1 248 ? 6.462 -2.860 5.908 1.00 72.94 248 ILE A O 1
ATOM 1936 N N . GLU A 1 249 ? 8.416 -3.761 5.313 1.00 75.12 249 GLU A N 1
ATOM 1937 C CA . GLU A 1 249 ? 7.994 -4.326 4.036 1.00 75.12 249 GLU A CA 1
ATOM 1938 C C . GLU A 1 249 ? 6.763 -5.193 4.234 1.00 75.12 249 GLU A C 1
ATOM 1940 O O . GLU A 1 249 ? 5.747 -4.926 3.610 1.00 75.12 249 GLU A O 1
ATOM 1945 N N . THR A 1 250 ? 6.777 -6.142 5.172 1.00 73.75 250 THR A N 1
ATOM 1946 C CA . THR A 1 250 ? 5.620 -7.028 5.348 1.00 73.75 250 THR A CA 1
ATOM 1947 C C . THR A 1 250 ? 4.351 -6.272 5.745 1.00 73.75 250 THR A C 1
ATOM 1949 O O . THR A 1 250 ? 3.298 -6.451 5.126 1.00 73.75 250 THR A O 1
ATOM 1952 N N . LEU A 1 251 ? 4.461 -5.356 6.709 1.00 75.38 251 LEU A N 1
ATOM 1953 C CA . LEU A 1 251 ? 3.366 -4.470 7.114 1.00 75.38 251 LEU A CA 1
ATOM 1954 C C . LEU A 1 251 ? 2.890 -3.562 5.969 1.00 75.38 251 LEU A C 1
ATOM 1956 O O . LEU A 1 251 ? 1.693 -3.347 5.774 1.00 75.38 251 LEU A O 1
ATOM 1960 N N . GLN A 1 252 ? 3.828 -3.048 5.184 1.00 81.44 252 GLN A N 1
ATOM 1961 C CA . GLN A 1 252 ? 3.589 -2.128 4.087 1.00 81.44 252 GLN A CA 1
ATOM 1962 C C . GLN A 1 252 ? 2.942 -2.816 2.887 1.00 81.44 252 GLN A C 1
ATOM 1964 O O . GLN A 1 252 ? 2.019 -2.251 2.306 1.00 81.44 252 GLN A O 1
ATOM 1969 N N . VAL A 1 253 ? 3.351 -4.033 2.530 1.00 79.94 253 VAL A N 1
ATOM 1970 C CA . VAL A 1 253 ? 2.693 -4.767 1.448 1.00 79.94 253 VAL A CA 1
ATOM 1971 C C . VAL A 1 253 ? 1.265 -5.126 1.843 1.00 79.94 253 VAL A C 1
ATOM 1973 O O . VAL A 1 253 ? 0.359 -4.965 1.027 1.00 79.94 253 VAL A O 1
ATOM 1976 N N . ASN A 1 254 ? 1.035 -5.515 3.102 1.00 77.06 254 ASN A N 1
ATOM 1977 C CA . ASN A 1 254 ? -0.320 -5.723 3.617 1.00 77.06 254 ASN A CA 1
ATOM 1978 C C . ASN A 1 254 ? -1.145 -4.443 3.479 1.00 77.06 254 ASN A C 1
ATOM 1980 O O . ASN A 1 254 ? -2.223 -4.458 2.887 1.00 77.06 254 ASN A O 1
ATOM 1984 N N . HIS A 1 255 ? -0.603 -3.311 3.928 1.00 80.31 255 HIS A N 1
ATOM 1985 C CA . HIS A 1 255 ? -1.251 -2.015 3.772 1.00 80.31 255 HIS A CA 1
ATOM 1986 C C . HIS A 1 255 ? -1.576 -1.697 2.304 1.00 80.31 255 HIS A C 1
ATOM 1988 O O . HIS A 1 255 ? -2.709 -1.343 1.977 1.00 80.31 255 HIS A O 1
ATOM 1994 N N . CYS A 1 256 ? -0.618 -1.883 1.398 1.00 84.94 256 CYS A N 1
ATOM 1995 C CA . CYS A 1 256 ? -0.800 -1.672 -0.031 1.00 84.94 256 CYS A CA 1
ATOM 1996 C C . CYS A 1 256 ? -1.909 -2.535 -0.635 1.00 84.94 256 CYS A C 1
ATOM 1998 O O . CYS A 1 256 ? -2.761 -2.032 -1.372 1.00 84.94 256 CYS A O 1
ATOM 2000 N N . LEU A 1 257 ? -1.894 -3.832 -0.339 1.00 82.94 257 LEU A N 1
ATOM 2001 C CA . LEU A 1 257 ? -2.863 -4.793 -0.846 1.00 82.94 257 LEU A CA 1
ATOM 2002 C C . LEU A 1 257 ? -4.278 -4.441 -0.377 1.00 82.94 257 LEU A C 1
ATOM 2004 O O . LEU A 1 257 ? -5.218 -4.451 -1.171 1.00 82.94 257 LEU A O 1
ATOM 2008 N N . LEU A 1 258 ? -4.419 -4.052 0.888 1.00 78.06 258 LEU A N 1
ATOM 2009 C CA . LEU A 1 258 ? -5.695 -3.664 1.484 1.00 78.06 258 LEU A CA 1
ATOM 2010 C C . LEU A 1 258 ? -6.215 -2.341 0.928 1.00 78.06 258 LEU A C 1
ATOM 2012 O O . LEU A 1 258 ? -7.392 -2.239 0.582 1.00 78.06 258 LEU A O 1
ATOM 2016 N N . LEU A 1 259 ? -5.344 -1.342 0.755 1.00 80.75 259 LEU A N 1
ATOM 2017 C CA . LEU A 1 259 ? -5.707 -0.111 0.051 1.00 80.75 259 LEU A CA 1
ATOM 2018 C C . LEU A 1 259 ? -6.147 -0.400 -1.386 1.00 80.75 259 LEU A C 1
ATOM 2020 O O . LEU A 1 259 ? -7.118 0.194 -1.856 1.00 80.75 259 LEU A O 1
ATOM 2024 N N . SER A 1 260 ? -5.485 -1.340 -2.062 1.00 86.44 260 SER A N 1
ATOM 2025 C CA . SER A 1 260 ? -5.830 -1.749 -3.427 1.00 86.44 260 SER A CA 1
ATOM 2026 C C . SER A 1 260 ? -7.201 -2.432 -3.481 1.00 86.44 260 SER A C 1
ATOM 2028 O O . SER A 1 260 ? -8.061 -2.016 -4.259 1.00 86.44 260 SER A O 1
ATOM 2030 N N . LYS A 1 261 ? -7.454 -3.405 -2.592 1.00 83.88 261 LYS A N 1
ATOM 2031 C CA . LYS A 1 261 ? -8.763 -4.062 -2.398 1.00 83.88 261 LYS A CA 1
ATOM 2032 C C . LYS A 1 261 ? -9.855 -3.031 -2.124 1.00 83.88 261 LYS A C 1
ATOM 2034 O O . LYS A 1 261 ? -10.866 -2.987 -2.815 1.00 83.88 261 LYS A O 1
ATOM 2039 N N . SER A 1 262 ? -9.620 -2.153 -1.151 1.00 77.25 262 SER A N 1
ATOM 2040 C CA . SER A 1 262 ? -10.530 -1.079 -0.745 1.00 77.25 262 SER A CA 1
ATOM 2041 C C . SER A 1 262 ? -10.875 -0.141 -1.882 1.00 77.25 262 SER A C 1
ATOM 2043 O O . SER A 1 262 ? -12.036 0.236 -2.054 1.00 77.25 262 SER A O 1
ATOM 2045 N N . ALA A 1 263 ? -9.867 0.256 -2.656 1.00 79.38 263 ALA A N 1
ATOM 2046 C CA . ALA A 1 263 ? -10.048 1.115 -3.807 1.00 79.38 263 ALA A CA 1
ATOM 2047 C C . ALA A 1 263 ? -10.783 0.403 -4.952 1.00 79.38 263 ALA A C 1
ATOM 2049 O O . ALA A 1 263 ? -11.346 1.094 -5.799 1.00 79.38 263 ALA A O 1
ATOM 2050 N N . GLY A 1 264 ? -10.887 -0.928 -4.923 1.00 82.38 264 GLY A N 1
ATOM 2051 C CA . GLY A 1 264 ? -11.560 -1.734 -5.935 1.00 82.38 264 GLY A CA 1
ATOM 2052 C C . GLY A 1 264 ? -10.675 -1.986 -7.149 1.00 82.38 264 GLY A C 1
ATOM 2053 O O . GLY A 1 264 ? -11.179 -1.938 -8.262 1.00 82.38 264 GLY A O 1
ATOM 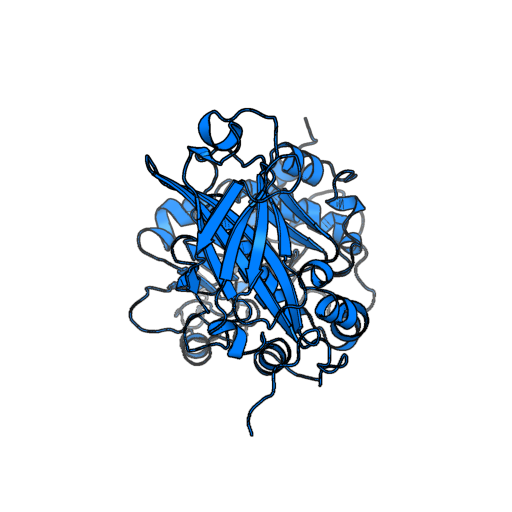2054 N N . PHE A 1 265 ? -9.366 -2.158 -6.941 1.00 88.81 265 PHE A N 1
ATOM 2055 C CA . PHE A 1 265 ? -8.475 -2.657 -7.987 1.00 88.81 265 PHE A CA 1
ATOM 2056 C C . PHE A 1 265 ? -8.629 -4.162 -8.132 1.00 88.81 265 PHE A C 1
ATOM 2058 O O . PHE A 1 265 ? -8.668 -4.848 -7.117 1.00 88.81 265 PHE A O 1
ATOM 2065 N N . ASP A 1 266 ? -8.653 -4.686 -9.352 1.00 88.31 266 ASP A N 1
ATOM 2066 C CA . ASP A 1 266 ? -8.732 -6.137 -9.571 1.00 88.31 266 ASP A CA 1
ATOM 2067 C C . ASP A 1 266 ? -7.439 -6.847 -9.152 1.00 88.31 266 ASP A C 1
ATOM 2069 O O . ASP A 1 266 ? -7.473 -7.872 -8.470 1.00 88.31 266 ASP A O 1
ATOM 2073 N N . TRP A 1 267 ? -6.296 -6.274 -9.528 1.00 89.00 267 TRP A N 1
ATOM 2074 C CA . TRP A 1 267 ? -4.960 -6.821 -9.332 1.00 89.00 267 TRP A CA 1
ATOM 2075 C C . TRP A 1 267 ? -4.085 -5.910 -8.481 1.00 89.00 267 TRP A C 1
ATOM 2077 O O . TRP A 1 267 ? -4.060 -4.687 -8.636 1.00 89.00 267 TRP A O 1
ATOM 2087 N N . PHE A 1 268 ? -3.308 -6.550 -7.619 1.00 90.25 268 PHE A N 1
ATOM 2088 C CA . PHE A 1 268 ? -2.221 -5.955 -6.869 1.00 90.25 268 PHE A CA 1
ATOM 2089 C C . PHE A 1 268 ? -0.890 -6.537 -7.338 1.00 90.25 268 PHE A C 1
ATOM 2091 O O . PHE A 1 268 ? -0.757 -7.754 -7.471 1.00 90.25 268 PHE A O 1
ATOM 2098 N N . VAL A 1 269 ? 0.088 -5.664 -7.564 1.00 89.19 269 VAL A N 1
ATOM 2099 C CA . VAL A 1 269 ? 1.455 -6.011 -7.964 1.00 89.19 269 VAL A CA 1
ATOM 2100 C C . VAL A 1 269 ? 2.422 -5.424 -6.951 1.00 89.19 269 VAL A C 1
ATOM 2102 O O . VAL A 1 269 ? 2.342 -4.236 -6.636 1.00 89.19 269 VAL A O 1
ATOM 2105 N N . TYR A 1 270 ? 3.364 -6.227 -6.471 1.00 87.50 270 TYR A N 1
ATOM 2106 C CA . TYR A 1 270 ? 4.408 -5.745 -5.575 1.00 87.50 270 TYR A CA 1
ATOM 2107 C C . TYR A 1 270 ? 5.778 -5.765 -6.250 1.00 87.50 270 TYR A C 1
ATOM 2109 O O . TYR A 1 270 ? 6.296 -6.816 -6.608 1.00 87.50 270 TYR A O 1
ATOM 2117 N N . LEU A 1 271 ? 6.387 -4.595 -6.420 1.00 85.31 271 LEU A N 1
ATOM 2118 C CA . LEU A 1 271 ? 7.715 -4.449 -7.007 1.00 85.31 271 LEU A CA 1
ATOM 2119 C C . LEU A 1 271 ? 8.738 -4.151 -5.912 1.00 85.31 271 LEU A C 1
ATOM 2121 O O . LEU A 1 271 ? 8.642 -3.162 -5.194 1.00 85.31 271 LEU A O 1
ATOM 2125 N N . ARG A 1 272 ? 9.780 -4.976 -5.806 1.00 78.88 272 ARG A N 1
ATOM 2126 C CA . ARG A 1 272 ? 10.797 -4.834 -4.747 1.00 78.88 272 ARG A CA 1
ATOM 2127 C C . ARG A 1 272 ? 11.684 -3.581 -4.870 1.00 78.88 272 ARG A C 1
ATOM 2129 O O . ARG A 1 272 ? 12.506 -3.340 -3.993 1.00 78.88 272 ARG A O 1
ATOM 2136 N N . GLY A 1 273 ? 11.542 -2.785 -5.932 1.00 78.69 273 GLY A N 1
ATOM 2137 C CA . GLY A 1 273 ? 12.298 -1.547 -6.124 1.00 78.69 273 GLY A CA 1
ATOM 2138 C C . GLY A 1 273 ? 11.889 -0.764 -7.372 1.00 78.69 273 GLY A C 1
ATOM 2139 O O . GLY A 1 273 ? 11.213 -1.286 -8.257 1.00 78.69 273 GLY A O 1
ATOM 2140 N N . ILE A 1 274 ? 12.328 0.495 -7.446 1.00 78.69 274 ILE A N 1
ATOM 2141 C CA . ILE A 1 274 ? 12.127 1.397 -8.602 1.00 78.69 274 ILE A CA 1
ATOM 2142 C C . ILE A 1 274 ? 13.096 1.119 -9.760 1.00 78.69 274 ILE A C 1
ATOM 2144 O O . ILE A 1 274 ? 13.028 1.744 -10.812 1.00 78.69 274 ILE A O 1
ATOM 2148 N N . ASP A 1 275 ? 14.023 0.188 -9.560 1.00 70.31 275 ASP A N 1
ATOM 2149 C CA . ASP A 1 275 ? 14.905 -0.353 -10.588 1.00 70.31 275 ASP A CA 1
ATOM 2150 C C . ASP A 1 275 ? 14.284 -1.564 -11.302 1.00 70.31 275 ASP A C 1
ATOM 2152 O O . ASP A 1 275 ? 14.913 -2.114 -12.204 1.00 70.31 275 ASP A O 1
ATOM 2156 N N . LYS A 1 276 ? 13.076 -1.988 -10.894 1.00 76.88 276 LYS A N 1
ATOM 2157 C CA . LYS A 1 276 ? 12.346 -3.132 -11.451 1.00 76.88 276 LYS A CA 1
ATOM 2158 C C . LYS A 1 276 ? 11.381 -2.680 -12.537 1.00 76.88 276 LYS A C 1
ATOM 2160 O O . LYS A 1 276 ? 10.447 -1.933 -12.249 1.00 76.88 276 LYS A O 1
ATOM 2165 N N . PHE A 1 277 ? 11.582 -3.173 -13.754 1.00 74.94 277 PHE A N 1
ATOM 2166 C CA . PHE A 1 277 ? 10.725 -2.906 -14.911 1.00 74.94 277 PHE A CA 1
ATOM 2167 C C . PHE A 1 277 ? 10.027 -4.188 -15.363 1.00 74.94 277 PHE A C 1
ATOM 2169 O O . PHE A 1 277 ? 10.670 -5.232 -15.458 1.00 74.94 277 PHE A O 1
ATOM 2176 N N . LEU A 1 278 ? 8.717 -4.104 -15.614 1.00 77.25 278 LEU A N 1
ATOM 2177 C CA . LEU A 1 278 ? 7.880 -5.210 -16.095 1.00 77.25 278 LEU A CA 1
ATOM 2178 C C . LEU A 1 278 ? 7.729 -5.174 -17.618 1.00 77.25 278 LEU A C 1
ATOM 2180 O O . LEU A 1 278 ? 6.856 -4.483 -18.132 1.00 77.25 278 LEU A O 1
ATOM 2184 N N . HIS A 1 279 ? 8.539 -5.950 -18.332 1.00 71.62 279 HIS A N 1
ATOM 2185 C CA . HIS A 1 279 ? 8.659 -5.908 -19.792 1.00 71.62 279 HIS A CA 1
ATOM 2186 C C . HIS A 1 279 ? 8.342 -7.257 -20.466 1.00 71.62 279 HIS A C 1
ATOM 2188 O O . HIS A 1 279 ? 8.289 -8.295 -19.812 1.00 71.62 279 HIS A O 1
ATOM 2194 N N . SER A 1 280 ? 8.125 -7.291 -21.782 1.00 62.94 280 SER A N 1
ATOM 2195 C CA . SER A 1 280 ? 8.058 -8.533 -22.559 1.00 62.94 280 SER A CA 1
ATOM 2196 C C . SER A 1 280 ? 8.373 -8.337 -24.042 1.00 62.94 280 SER A C 1
ATOM 2198 O O . SER A 1 280 ? 7.890 -7.396 -24.666 1.00 62.94 280 SER A O 1
ATOM 2200 N N . ASP A 1 281 ? 9.088 -9.308 -24.610 1.00 54.22 281 ASP A N 1
ATOM 2201 C CA . ASP A 1 281 ? 9.485 -9.355 -26.026 1.00 54.22 281 ASP A CA 1
ATOM 2202 C C . ASP A 1 281 ? 8.602 -10.269 -26.881 1.00 54.22 281 ASP A C 1
ATOM 2204 O O . ASP A 1 281 ? 8.901 -10.515 -28.042 1.00 54.22 281 ASP A O 1
ATOM 2208 N N . THR A 1 282 ? 7.556 -10.874 -26.317 1.00 55.00 282 THR A N 1
ATOM 2209 C CA . THR A 1 282 ? 6.725 -11.795 -27.100 1.00 55.00 282 THR A CA 1
ATOM 2210 C C . THR A 1 282 ? 5.823 -10.993 -28.041 1.00 55.00 282 THR A C 1
ATOM 2212 O O . THR A 1 282 ? 4.926 -10.294 -27.559 1.00 55.00 282 THR A O 1
ATOM 2215 N N . ASP A 1 283 ? 6.064 -11.135 -29.347 1.00 52.91 283 ASP A N 1
ATOM 2216 C CA . ASP A 1 283 ? 5.595 -10.282 -30.457 1.00 52.91 283 ASP A CA 1
ATOM 2217 C C . ASP A 1 283 ? 4.085 -9.972 -30.513 1.00 52.91 283 ASP A C 1
ATOM 2219 O O . ASP A 1 283 ? 3.683 -8.980 -31.113 1.00 52.91 283 ASP A O 1
ATOM 2223 N N . GLU A 1 284 ? 3.218 -10.768 -29.881 1.00 6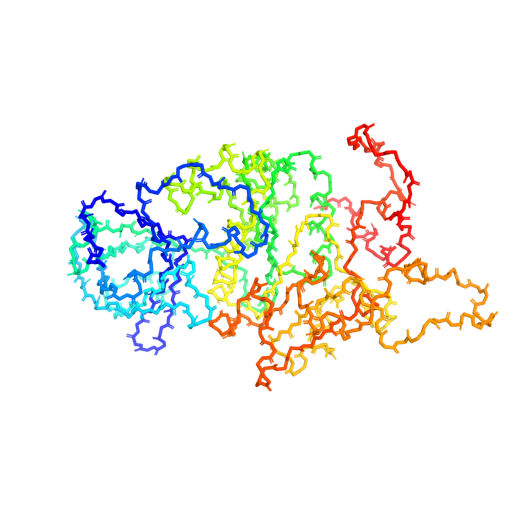0.03 284 GLU A N 1
ATOM 2224 C CA . GLU A 1 284 ? 1.762 -10.544 -29.940 1.00 60.03 284 GLU A CA 1
ATOM 2225 C C . GLU A 1 284 ? 1.259 -9.434 -29.003 1.00 60.03 284 GLU A C 1
ATOM 2227 O O . GLU A 1 284 ? 0.198 -8.860 -29.242 1.00 60.03 284 GLU A O 1
ATOM 2232 N N . PHE A 1 285 ? 2.007 -9.107 -27.944 1.00 66.19 285 PHE A N 1
ATOM 2233 C CA . PHE A 1 285 ? 1.569 -8.138 -26.927 1.00 66.19 285 PHE A CA 1
ATOM 2234 C C . PHE A 1 285 ? 2.587 -7.027 -26.657 1.00 66.19 285 PHE A C 1
ATOM 2236 O O . PHE A 1 285 ? 2.431 -6.284 -25.691 1.00 66.19 285 PHE A O 1
ATOM 2243 N N . SER A 1 286 ? 3.627 -6.883 -27.482 1.00 66.94 286 SER A N 1
ATOM 2244 C CA . SER A 1 286 ? 4.627 -5.828 -27.311 1.00 66.94 286 SER A CA 1
ATOM 2245 C C . SER A 1 286 ? 4.078 -4.446 -27.685 1.00 66.94 286 SER A C 1
ATOM 2247 O O . SER A 1 286 ? 3.777 -4.191 -28.851 1.00 66.94 286 SER A O 1
ATOM 2249 N N . GLY A 1 287 ? 3.957 -3.540 -26.709 1.00 71.38 287 GLY A N 1
ATOM 2250 C CA . GLY A 1 287 ? 3.484 -2.170 -26.928 1.00 71.38 287 GLY A CA 1
ATOM 2251 C C . GLY A 1 287 ? 2.852 -1.522 -25.690 1.00 71.38 287 GLY A C 1
ATOM 2252 O O . GLY A 1 287 ? 2.927 -2.074 -24.588 1.00 71.38 287 GLY A O 1
ATOM 2253 N N . PRO A 1 288 ? 2.210 -0.348 -25.855 1.00 76.50 288 PRO A N 1
ATOM 2254 C CA . PRO A 1 288 ? 1.379 0.241 -24.812 1.00 76.50 288 PRO A CA 1
ATOM 2255 C C . PRO A 1 288 ? 0.319 -0.753 -24.328 1.00 76.50 288 PRO A C 1
ATOM 2257 O O . PRO A 1 288 ? -0.166 -1.568 -25.109 1.00 76.50 288 PRO A O 1
ATOM 2260 N N . ASP A 1 289 ? -0.029 -0.691 -23.047 1.00 81.50 289 ASP A N 1
ATOM 2261 C CA . ASP A 1 289 ? -0.969 -1.607 -22.392 1.00 81.50 289 ASP A CA 1
ATOM 2262 C C . ASP A 1 289 ? -0.568 -3.098 -22.432 1.00 81.50 289 ASP A C 1
ATOM 2264 O O . ASP A 1 289 ? -1.378 -3.949 -22.075 1.00 81.50 289 ASP A O 1
ATOM 2268 N N . MET A 1 290 ? 0.676 -3.452 -22.792 1.00 82.06 290 MET A N 1
ATOM 2269 C CA . MET A 1 290 ? 1.167 -4.843 -22.813 1.00 82.06 290 MET A CA 1
ATOM 2270 C C . MET A 1 290 ? 0.802 -5.617 -21.544 1.00 82.06 290 MET A C 1
ATOM 2272 O O . MET A 1 290 ? 0.288 -6.732 -21.613 1.00 82.06 290 MET A O 1
ATOM 2276 N N . PHE A 1 291 ? 1.092 -5.047 -20.374 1.00 80.69 291 PHE A N 1
ATOM 2277 C CA . PHE A 1 291 ? 0.877 -5.731 -19.104 1.00 80.69 291 PHE A CA 1
ATOM 2278 C C . PHE A 1 291 ? -0.613 -5.983 -18.864 1.00 80.69 291 PHE A C 1
ATOM 2280 O O . PHE A 1 291 ? -1.016 -7.087 -18.495 1.00 80.69 291 PHE A O 1
ATOM 2287 N N . LYS A 1 292 ? -1.438 -4.981 -19.170 1.00 81.06 292 LYS A N 1
ATOM 2288 C CA . LYS A 1 292 ? -2.896 -5.082 -19.135 1.00 81.06 292 LYS A CA 1
ATOM 2289 C C . LYS A 1 292 ? -3.415 -6.154 -20.104 1.00 81.06 292 LYS A C 1
ATOM 2291 O O . LYS A 1 292 ? -4.208 -6.998 -19.700 1.00 81.06 292 LYS A O 1
ATOM 2296 N N . MET A 1 293 ? -2.911 -6.197 -21.337 1.00 78.88 293 MET A N 1
ATOM 2297 C CA . MET A 1 293 ? -3.282 -7.212 -22.330 1.00 78.88 293 MET A CA 1
ATOM 2298 C C . MET A 1 293 ? -2.912 -8.628 -21.874 1.00 78.88 293 MET A C 1
ATOM 2300 O O . MET A 1 293 ? -3.705 -9.555 -22.029 1.00 78.88 293 MET A O 1
ATOM 2304 N N . LYS A 1 294 ? -1.740 -8.809 -21.251 1.00 79.12 294 LYS A N 1
ATOM 2305 C CA . LYS A 1 294 ? -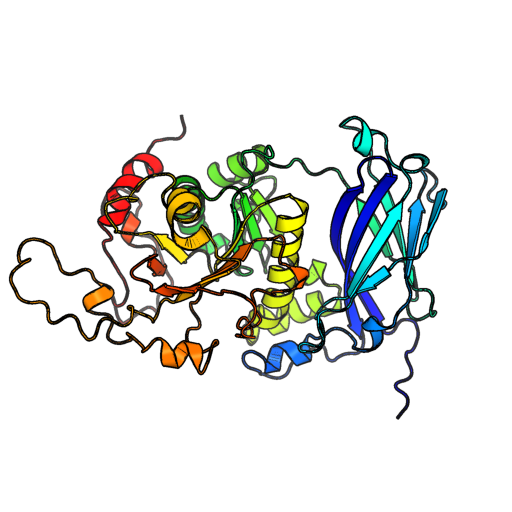1.321 -10.113 -20.711 1.00 79.12 294 LYS A CA 1
ATOM 2306 C C . LYS A 1 294 ? -2.158 -10.565 -19.521 1.00 79.12 294 LYS A C 1
ATOM 2308 O O . LYS A 1 294 ? -2.402 -11.765 -19.377 1.00 79.12 294 LYS A O 1
ATOM 2313 N N . LEU A 1 295 ? -2.616 -9.628 -18.694 1.00 78.94 295 LEU A N 1
ATOM 2314 C CA . LEU A 1 295 ? -3.593 -9.923 -17.653 1.00 78.94 295 LEU A CA 1
ATOM 2315 C C . LEU A 1 295 ? -4.945 -10.337 -18.258 1.00 78.94 295 LEU A C 1
ATOM 2317 O O . LEU A 1 295 ? -5.532 -11.330 -17.842 1.00 78.94 295 LEU A O 1
ATOM 2321 N N . GLU A 1 296 ? -5.430 -9.629 -19.271 1.00 77.00 296 GLU A N 1
ATOM 2322 C CA . GLU A 1 296 ? -6.764 -9.872 -19.838 1.00 77.00 296 GLU A CA 1
ATOM 2323 C C . GLU A 1 296 ? -6.849 -11.139 -20.697 1.00 77.00 296 GLU A C 1
ATOM 2325 O O . GLU A 1 296 ? -7.851 -11.852 -20.647 1.00 77.00 296 GLU A O 1
ATOM 2330 N N . HIS A 1 297 ? -5.800 -11.442 -21.462 1.00 74.69 297 HIS A N 1
ATOM 2331 C CA . HIS A 1 297 ? -5.837 -12.477 -22.501 1.00 74.69 297 HIS A CA 1
ATOM 2332 C C . HIS A 1 297 ? -4.875 -13.646 -22.265 1.00 74.69 297 HIS A C 1
ATOM 2334 O O . HIS A 1 297 ? -4.921 -14.628 -23.002 1.00 74.69 297 HIS A O 1
ATOM 2340 N N . GLY A 1 298 ? -4.003 -13.559 -21.257 1.00 73.88 298 GLY A N 1
ATOM 2341 C CA . GLY A 1 298 ? -2.949 -14.542 -21.013 1.00 73.88 298 GLY A CA 1
ATOM 2342 C C . GLY A 1 298 ? -3.029 -15.170 -19.627 1.00 73.88 298 GLY A C 1
ATOM 2343 O O . GLY A 1 298 ? -3.760 -16.131 -19.386 1.00 73.88 298 GLY A O 1
ATOM 2344 N N . TRP A 1 299 ? -2.223 -14.653 -18.701 1.00 69.62 299 TRP A N 1
ATOM 2345 C CA . TRP A 1 299 ? -1.940 -15.300 -17.416 1.00 69.62 299 TRP A CA 1
ATOM 2346 C C . TRP A 1 299 ? -3.182 -15.453 -16.538 1.00 69.62 299 TRP A C 1
ATOM 2348 O O . TRP A 1 299 ? -3.377 -16.488 -15.890 1.00 69.62 299 TRP A O 1
ATOM 2358 N N . ALA A 1 300 ? -4.041 -14.436 -16.580 1.00 63.50 300 ALA A N 1
ATOM 2359 C CA . ALA A 1 300 ? -5.101 -14.182 -15.617 1.00 63.50 300 ALA A CA 1
ATOM 2360 C C . ALA A 1 300 ? -6.486 -14.711 -15.993 1.00 63.50 300 ALA A C 1
ATOM 2362 O O . ALA A 1 300 ? -7.399 -14.591 -15.173 1.00 63.50 300 ALA A O 1
ATOM 2363 N N . ALA A 1 301 ? -6.624 -15.381 -17.146 1.00 64.19 301 ALA A N 1
ATOM 2364 C CA . ALA A 1 301 ? -7.900 -15.953 -17.579 1.00 64.19 301 ALA A CA 1
ATOM 2365 C C . ALA A 1 301 ? -8.534 -16.854 -16.499 1.00 64.19 301 ALA A C 1
ATOM 2367 O O . ALA A 1 301 ? -9.741 -16.794 -16.309 1.00 64.19 301 ALA A O 1
ATOM 2368 N N . ASN A 1 302 ? -7.717 -17.594 -15.727 1.00 66.19 302 ASN A N 1
ATOM 2369 C CA . ASN A 1 302 ? -8.185 -18.465 -14.634 1.00 66.19 302 ASN A CA 1
ATOM 2370 C C . ASN A 1 302 ? -7.363 -18.400 -13.327 1.00 66.19 302 ASN A C 1
ATOM 2372 O O . ASN A 1 302 ? -7.750 -19.026 -12.347 1.00 66.19 302 ASN A O 1
ATOM 2376 N N . GLY A 1 303 ? -6.240 -17.672 -13.281 1.00 73.62 303 GLY A N 1
ATOM 2377 C CA . GLY A 1 303 ? -5.385 -17.634 -12.085 1.00 73.62 303 GLY A CA 1
ATOM 2378 C C . GLY A 1 303 ? -5.852 -16.625 -11.030 1.00 73.62 303 GLY A C 1
ATOM 2379 O O . GLY A 1 303 ? -6.502 -15.621 -11.348 1.00 73.62 303 GLY A O 1
ATOM 2380 N N . VAL A 1 304 ? -5.501 -16.889 -9.769 1.00 79.12 304 VAL A N 1
ATOM 2381 C CA . VAL A 1 304 ? -5.799 -16.015 -8.613 1.00 79.12 304 VAL A CA 1
ATOM 2382 C C . VAL A 1 304 ? -4.573 -15.239 -8.131 1.00 79.12 304 VAL A C 1
ATOM 2384 O O . VAL A 1 304 ? -4.712 -14.139 -7.595 1.00 79.12 304 VAL A O 1
ATOM 2387 N N . ALA A 1 305 ? -3.380 -15.780 -8.383 1.00 80.12 305 ALA A N 1
ATOM 2388 C CA . ALA A 1 305 ? -2.102 -15.151 -8.097 1.00 80.12 305 ALA A CA 1
ATOM 2389 C C . ALA A 1 305 ? -1.015 -15.659 -9.051 1.00 80.12 305 ALA A C 1
ATOM 2391 O O . ALA A 1 305 ? -1.097 -16.773 -9.575 1.00 80.12 305 ALA A O 1
ATOM 2392 N N . PHE A 1 306 ? 0.016 -14.842 -9.236 1.00 80.31 306 PHE A N 1
ATOM 2393 C CA . PHE A 1 306 ? 1.201 -15.170 -10.016 1.00 80.31 306 PHE A CA 1
ATOM 2394 C C . PHE A 1 306 ? 2.458 -14.705 -9.307 1.00 80.31 306 PHE A C 1
ATOM 2396 O O . PHE A 1 306 ? 2.441 -13.725 -8.561 1.00 80.31 306 PHE A O 1
ATOM 2403 N N . GLN A 1 307 ? 3.561 -15.377 -9.605 1.00 79.50 307 GLN A N 1
ATOM 2404 C CA . GLN A 1 307 ? 4.890 -14.897 -9.256 1.00 79.50 307 GLN A CA 1
ATOM 2405 C C . GLN A 1 307 ? 5.721 -14.833 -10.527 1.00 79.50 307 GLN A C 1
ATOM 2407 O O . GLN A 1 307 ? 5.805 -15.815 -11.266 1.00 79.50 307 GLN A O 1
ATOM 2412 N N . ILE A 1 308 ? 6.311 -13.672 -10.804 1.00 77.75 308 ILE A N 1
ATOM 2413 C CA . ILE A 1 308 ? 7.296 -13.555 -11.882 1.00 77.75 308 ILE A CA 1
ATOM 2414 C C . ILE A 1 308 ? 8.658 -13.887 -11.292 1.00 77.75 308 ILE A C 1
ATOM 2416 O O . ILE A 1 308 ? 9.114 -13.198 -10.382 1.00 77.75 308 ILE A O 1
ATOM 2420 N N . MET A 1 309 ? 9.277 -14.936 -11.820 1.00 75.44 309 MET A N 1
ATOM 2421 C CA . MET A 1 309 ? 10.513 -15.526 -11.314 1.00 75.44 309 MET A CA 1
ATOM 2422 C C . MET A 1 309 ? 11.670 -15.115 -12.222 1.00 75.44 309 MET A C 1
ATOM 2424 O O . MET A 1 309 ? 11.718 -15.517 -13.390 1.00 75.44 309 MET A O 1
ATOM 2428 N N . ARG A 1 310 ? 12.594 -14.301 -11.703 1.00 69.12 310 ARG A N 1
ATOM 2429 C CA . ARG A 1 310 ? 13.723 -13.744 -12.461 1.00 69.12 310 ARG A CA 1
ATOM 2430 C C . ARG A 1 310 ? 14.734 -14.827 -12.842 1.00 69.12 310 ARG A C 1
ATOM 2432 O O . ARG A 1 310 ? 15.278 -14.788 -13.943 1.00 69.12 310 ARG A O 1
ATOM 2439 N N . ARG A 1 311 ? 15.000 -15.785 -11.949 1.00 67.06 311 ARG A N 1
ATOM 2440 C CA . ARG A 1 311 ? 16.000 -16.847 -12.181 1.00 67.06 311 ARG A CA 1
ATOM 2441 C C . ARG A 1 311 ? 15.462 -18.014 -13.005 1.00 67.06 311 ARG A C 1
ATOM 2443 O O . ARG A 1 311 ? 16.231 -18.812 -13.529 1.00 67.06 311 ARG A O 1
ATOM 2450 N N . HIS A 1 312 ? 14.145 -18.107 -13.170 1.00 69.31 312 HIS A N 1
ATOM 2451 C CA . HIS A 1 312 ? 13.522 -19.211 -13.886 1.00 69.31 312 HIS A CA 1
ATOM 2452 C C . HIS A 1 312 ? 13.353 -18.912 -15.384 1.00 69.31 312 HIS A C 1
ATOM 2454 O O . HIS A 1 312 ? 12.580 -18.040 -15.790 1.00 69.31 312 HIS A O 1
ATOM 2460 N N . CYS A 1 313 ? 14.011 -19.710 -16.226 1.00 63.50 313 CYS A N 1
ATOM 2461 C CA . CYS A 1 313 ? 14.011 -19.561 -17.687 1.00 63.50 313 CYS A CA 1
ATOM 2462 C C . CYS A 1 313 ? 12.915 -20.385 -18.405 1.00 63.50 313 CYS A C 1
ATOM 2464 O O . CYS A 1 313 ? 12.875 -20.421 -19.642 1.00 63.50 313 CYS A O 1
ATOM 2466 N N . GLY A 1 314 ? 12.009 -21.024 -17.650 1.00 60.03 314 GLY A N 1
ATOM 2467 C CA . GLY A 1 314 ? 11.108 -22.062 -18.161 1.00 60.03 314 GLY A CA 1
ATOM 2468 C C . GLY A 1 314 ? 11.808 -23.423 -18.213 1.00 60.03 314 GLY A C 1
ATOM 2469 O O . GLY A 1 314 ? 13.018 -23.467 -18.396 1.00 60.03 314 GLY A O 1
ATOM 2470 N N . ASN A 1 315 ? 11.057 -24.534 -18.162 1.00 50.78 315 ASN A N 1
ATOM 2471 C CA . ASN A 1 315 ? 11.544 -25.923 -18.353 1.00 50.78 315 ASN A CA 1
ATOM 2472 C C . ASN A 1 315 ? 12.221 -26.194 -19.720 1.00 50.78 315 ASN A C 1
ATOM 2474 O O . ASN A 1 315 ? 12.397 -27.340 -20.132 1.00 50.78 315 ASN A O 1
ATOM 2478 N N . ARG A 1 316 ? 12.590 -25.152 -20.468 1.00 48.66 316 ARG A N 1
ATOM 2479 C CA . ARG A 1 316 ? 13.456 -25.265 -21.630 1.00 48.66 316 ARG A CA 1
ATOM 2480 C C . ARG A 1 316 ? 14.878 -25.464 -21.113 1.00 48.66 316 ARG A C 1
ATOM 2482 O O . ARG A 1 316 ? 15.541 -24.498 -20.742 1.00 48.66 316 ARG A O 1
ATOM 2489 N N . VAL A 1 317 ? 15.301 -26.733 -21.110 1.00 45.50 317 VAL A N 1
ATOM 2490 C CA . VAL A 1 317 ? 16.706 -27.174 -21.179 1.00 45.50 317 VAL A CA 1
ATOM 2491 C C . VAL A 1 317 ? 17.494 -26.156 -21.998 1.00 45.50 317 VAL A C 1
ATOM 2493 O O . VAL A 1 317 ? 16.938 -25.673 -22.990 1.00 45.50 317 VAL A O 1
ATOM 2496 N N . GLN A 1 318 ? 18.713 -25.813 -21.545 1.00 45.00 318 GLN A N 1
ATOM 2497 C CA . GLN A 1 318 ? 19.725 -25.036 -22.278 1.00 45.00 318 GLN A CA 1
ATOM 2498 C C . GLN A 1 318 ? 19.336 -24.918 -23.745 1.00 45.00 318 GLN A C 1
ATOM 2500 O O . GLN A 1 318 ? 19.283 -25.928 -24.444 1.00 45.00 318 GLN A O 1
ATOM 2505 N N . MET A 1 319 ? 18.953 -23.715 -24.177 1.00 41.34 319 MET A N 1
ATOM 2506 C CA . MET A 1 319 ? 18.718 -23.494 -25.594 1.00 41.34 319 MET A CA 1
ATOM 2507 C C . MET A 1 319 ? 20.042 -23.799 -26.284 1.00 41.34 319 MET A C 1
ATOM 2509 O O . MET A 1 319 ? 20.929 -22.949 -26.299 1.00 41.34 319 MET A O 1
ATOM 2513 N N . ASP A 1 320 ? 20.167 -25.003 -26.839 1.00 40.25 320 ASP A N 1
ATOM 2514 C CA . ASP A 1 320 ? 21.045 -25.244 -27.963 1.00 40.25 320 ASP A CA 1
ATOM 2515 C C . ASP A 1 320 ? 20.559 -24.262 -29.018 1.00 40.25 320 ASP A C 1
ATOM 2517 O O . ASP A 1 320 ? 19.535 -24.463 -29.681 1.00 40.25 320 ASP A O 1
ATOM 2521 N N . PHE A 1 321 ? 21.236 -23.117 -29.076 1.00 42.06 321 PHE A N 1
ATOM 2522 C CA . PHE A 1 321 ? 21.088 -22.143 -30.135 1.00 42.06 321 PHE A CA 1
ATOM 2523 C C . PHE A 1 321 ? 21.587 -22.831 -31.401 1.00 42.06 321 PHE A C 1
ATOM 2525 O O . PHE A 1 321 ? 22.732 -22.680 -31.822 1.00 42.06 321 PHE A O 1
ATOM 2532 N N . ASN A 1 322 ? 20.720 -23.651 -31.992 1.00 39.62 322 ASN A N 1
ATOM 2533 C CA . ASN A 1 322 ? 20.929 -24.152 -33.329 1.00 39.62 322 ASN A CA 1
ATOM 2534 C C . ASN A 1 322 ? 20.977 -22.916 -34.225 1.00 39.62 322 ASN A C 1
ATOM 2536 O O . ASN A 1 322 ? 20.062 -22.090 -34.245 1.00 39.62 322 ASN A O 1
ATOM 2540 N N . SER A 1 323 ? 22.107 -22.780 -34.901 1.00 40.66 323 SER A N 1
ATOM 2541 C CA . SER A 1 323 ? 22.662 -21.615 -35.590 1.00 40.66 323 SER A CA 1
ATOM 2542 C C . SER A 1 323 ? 21.831 -21.053 -36.756 1.00 40.66 323 SER A C 1
ATOM 2544 O O . SER A 1 323 ? 22.343 -20.295 -37.575 1.00 40.66 323 SER A O 1
ATOM 2546 N N . SER A 1 324 ? 20.543 -21.384 -36.849 1.00 41.47 324 SER A N 1
ATOM 2547 C CA . SER A 1 324 ? 19.651 -21.012 -37.950 1.00 41.47 324 SER A CA 1
ATOM 2548 C C . SER A 1 324 ? 18.918 -19.673 -37.774 1.00 41.47 324 SER A C 1
ATOM 2550 O O . SER A 1 324 ? 18.286 -19.222 -38.722 1.00 41.47 324 SER A O 1
ATOM 2552 N N . PHE A 1 325 ? 19.019 -19.003 -36.618 1.00 42.75 325 PHE A N 1
ATOM 2553 C CA . PHE A 1 325 ? 18.480 -17.646 -36.383 1.00 42.75 325 PHE A CA 1
ATOM 2554 C C . PHE A 1 325 ? 19.589 -16.575 -36.344 1.00 42.75 325 PHE A C 1
ATOM 2556 O O . PHE A 1 325 ? 19.604 -15.696 -35.489 1.00 42.75 325 PHE A O 1
ATOM 2563 N N . SER A 1 326 ? 20.541 -16.646 -37.277 1.00 41.09 326 SER A N 1
ATOM 2564 C CA . SER A 1 326 ? 21.787 -15.860 -37.285 1.00 41.09 326 SER A CA 1
ATOM 2565 C C . SER A 1 326 ? 21.646 -14.346 -37.532 1.00 41.09 326 SER A C 1
ATOM 2567 O O . SER A 1 326 ? 22.664 -13.672 -37.668 1.00 41.09 326 SER A O 1
ATOM 2569 N N . SER A 1 327 ? 20.433 -13.796 -37.648 1.00 42.75 327 SER A N 1
ATOM 2570 C CA . SER A 1 327 ? 20.215 -12.364 -37.922 1.00 42.75 327 SER A CA 1
ATOM 2571 C C . SER A 1 327 ? 19.666 -11.566 -36.741 1.00 42.75 327 SER A C 1
ATOM 2573 O O . SER A 1 327 ? 19.626 -10.341 -36.818 1.00 42.75 327 SER A O 1
ATOM 2575 N N . LEU A 1 328 ? 19.227 -12.225 -35.667 1.00 43.09 328 LEU A N 1
ATOM 2576 C CA . LEU A 1 328 ? 18.792 -11.561 -34.440 1.00 43.09 328 LEU A CA 1
ATOM 2577 C C . LEU A 1 328 ? 19.818 -11.871 -33.357 1.00 43.09 328 LEU A C 1
ATOM 2579 O O . LEU A 1 328 ? 20.166 -13.034 -33.152 1.00 43.09 328 LEU A O 1
ATOM 2583 N N . ALA A 1 329 ? 20.328 -10.831 -32.695 1.00 42.66 329 ALA A N 1
ATOM 2584 C CA . ALA A 1 329 ? 21.195 -11.014 -31.540 1.00 42.66 329 ALA A CA 1
ATOM 2585 C C . ALA A 1 329 ? 20.478 -11.934 -30.530 1.00 42.66 329 ALA A C 1
ATOM 2587 O O . ALA A 1 329 ? 19.280 -11.737 -30.292 1.00 42.66 329 ALA A O 1
ATOM 2588 N N . PRO A 1 330 ? 21.151 -12.961 -29.977 1.00 42.56 330 PRO A N 1
ATOM 2589 C CA . PRO A 1 330 ? 20.540 -13.800 -28.956 1.00 42.56 330 PRO A CA 1
ATOM 2590 C C . PRO A 1 330 ? 20.047 -12.902 -27.807 1.00 42.56 330 PRO A C 1
ATOM 2592 O O . PRO A 1 330 ? 20.744 -11.957 -27.435 1.00 42.56 330 PRO A O 1
ATOM 2595 N N . PRO A 1 331 ? 18.848 -13.149 -27.248 1.00 45.34 331 PRO A N 1
ATOM 2596 C CA . PRO A 1 331 ? 18.362 -12.364 -26.124 1.00 45.34 331 PRO A CA 1
ATOM 2597 C C . PRO A 1 331 ? 19.346 -12.526 -24.965 1.00 45.34 331 PRO A C 1
ATOM 2599 O O . PRO A 1 331 ? 19.772 -13.646 -24.693 1.00 45.34 331 PRO A O 1
ATOM 2602 N N . VAL A 1 332 ? 19.671 -11.444 -24.252 1.00 39.34 332 VAL A N 1
ATOM 2603 C CA . VAL A 1 332 ? 20.647 -11.436 -23.138 1.00 39.34 332 VAL A CA 1
ATOM 2604 C C . VAL A 1 332 ? 20.333 -12.511 -22.079 1.00 39.34 332 VAL A C 1
ATOM 2606 O O . VAL A 1 332 ? 21.226 -13.073 -21.456 1.00 39.34 332 VAL A O 1
ATOM 2609 N N . PHE A 1 333 ? 19.064 -12.919 -21.951 1.00 42.00 333 PHE A N 1
ATOM 2610 C CA . PHE A 1 333 ? 18.616 -14.046 -21.116 1.00 42.00 333 PHE A CA 1
ATOM 2611 C C . PHE A 1 333 ? 19.086 -15.442 -21.550 1.00 42.00 333 PHE A C 1
ATOM 2613 O O . PHE A 1 333 ? 18.886 -16.404 -20.810 1.00 42.00 333 PHE A O 1
ATOM 2620 N N . ALA A 1 334 ? 19.675 -15.590 -22.735 1.00 42.97 334 ALA A N 1
ATOM 2621 C CA . ALA A 1 334 ? 20.386 -16.800 -23.143 1.00 42.97 334 ALA A CA 1
ATOM 2622 C C . ALA A 1 334 ? 21.750 -16.922 -22.439 1.00 42.97 334 ALA A C 1
ATOM 2624 O O . ALA A 1 334 ? 22.240 -18.034 -22.268 1.00 42.97 334 ALA A O 1
ATOM 2625 N N . GLU A 1 335 ? 22.320 -15.802 -21.982 1.00 41.09 335 GLU A N 1
ATOM 2626 C CA . GLU A 1 335 ? 23.594 -15.738 -21.256 1.00 41.09 335 GLU A CA 1
ATOM 2627 C C . GLU A 1 335 ? 23.421 -15.768 -19.729 1.00 41.09 335 GLU A C 1
ATOM 2629 O O . GLU A 1 335 ? 24.411 -15.814 -18.997 1.00 41.09 335 GLU A O 1
ATOM 2634 N N . PHE A 1 336 ? 22.181 -15.776 -19.217 1.00 45.34 336 PHE A N 1
ATOM 2635 C CA . PHE A 1 336 ? 21.933 -15.980 -17.789 1.00 45.34 336 PHE A CA 1
ATOM 2636 C C . PHE A 1 336 ? 22.366 -17.399 -17.403 1.00 45.34 336 PHE A C 1
ATOM 2638 O O . PHE A 1 336 ? 21.624 -18.369 -17.530 1.00 45.34 336 PHE A O 1
ATOM 2645 N N . THR A 1 337 ? 23.581 -17.514 -16.875 1.00 42.62 337 THR A N 1
ATOM 2646 C CA . THR A 1 337 ? 24.130 -18.755 -16.309 1.00 42.62 337 THR A CA 1
ATOM 2647 C C . THR A 1 337 ? 23.430 -19.177 -15.014 1.00 42.62 337 THR A C 1
ATOM 2649 O O . THR A 1 337 ? 23.603 -20.305 -14.568 1.00 42.62 337 THR A O 1
ATOM 2652 N N . GLY A 1 338 ? 22.613 -18.292 -14.430 1.00 48.19 338 GLY A N 1
ATOM 2653 C CA . GLY A 1 338 ? 21.784 -18.536 -13.248 1.00 48.19 338 GLY A CA 1
ATOM 2654 C C . GLY A 1 338 ? 20.365 -19.020 -13.555 1.00 48.19 338 GLY A C 1
ATOM 2655 O O . GLY A 1 338 ? 19.484 -18.803 -12.728 1.00 48.19 338 GLY A O 1
ATOM 2656 N N . CYS A 1 339 ? 20.116 -19.603 -14.736 1.00 58.12 339 CYS A N 1
ATOM 2657 C CA . CYS A 1 339 ? 18.846 -20.278 -14.996 1.00 58.12 339 CYS A CA 1
ATOM 2658 C C . CYS A 1 339 ? 18.694 -21.449 -14.018 1.00 58.12 339 CYS A C 1
ATOM 2660 O O . CYS A 1 339 ? 19.381 -22.465 -14.137 1.00 58.12 339 CYS A O 1
ATOM 2662 N N . GLU A 1 340 ? 17.783 -21.309 -13.068 1.00 64.75 340 GLU A N 1
ATOM 2663 C CA . GLU A 1 340 ? 17.495 -22.345 -12.085 1.00 64.75 340 GLU A CA 1
ATOM 2664 C C . GLU A 1 340 ? 16.268 -23.162 -12.518 1.00 64.75 340 GLU A C 1
ATOM 2666 O O . GLU A 1 340 ? 15.340 -22.618 -13.136 1.00 64.75 340 GLU A O 1
ATOM 2671 N N . PRO A 1 341 ? 16.241 -24.477 -12.229 1.00 67.56 341 PRO A N 1
ATOM 2672 C CA . PRO A 1 341 ? 15.055 -25.297 -12.442 1.00 67.56 341 PRO A CA 1
ATOM 2673 C C . PRO A 1 341 ? 13.859 -24.747 -11.659 1.00 67.56 341 PRO A C 1
ATOM 2675 O O . PRO A 1 341 ? 14.016 -24.357 -10.503 1.00 67.56 341 PRO A O 1
ATOM 2678 N N . LEU A 1 342 ? 12.650 -24.802 -12.237 1.00 68.12 342 LEU A N 1
ATOM 2679 C CA . LEU A 1 342 ? 11.419 -24.416 -11.526 1.00 68.12 342 LEU A CA 1
ATOM 2680 C C . LEU A 1 342 ? 11.298 -25.129 -10.179 1.00 68.12 342 LEU A C 1
ATOM 2682 O O . LEU A 1 342 ? 10.919 -24.526 -9.181 1.00 68.12 342 LEU A O 1
ATOM 2686 N N . SER A 1 343 ? 11.693 -26.403 -10.163 1.00 71.06 343 SER A N 1
ATOM 2687 C CA . SER A 1 343 ? 11.639 -27.265 -8.991 1.00 71.06 343 SER A CA 1
ATOM 2688 C C . SER A 1 343 ? 12.429 -26.721 -7.801 1.00 71.06 343 SER A C 1
ATOM 2690 O O . SER A 1 343 ? 12.127 -27.089 -6.675 1.00 71.06 343 SER A O 1
ATOM 2692 N N . TRP A 1 344 ? 13.441 -25.872 -8.013 1.00 72.75 344 TRP A N 1
ATOM 2693 C CA . TRP A 1 344 ? 14.182 -25.246 -6.912 1.00 72.75 344 TRP A CA 1
ATOM 2694 C C . TRP A 1 344 ? 13.357 -24.157 -6.242 1.00 72.75 344 TRP A C 1
ATOM 2696 O O . TRP A 1 344 ? 13.276 -24.133 -5.022 1.00 72.75 344 TRP A O 1
ATOM 2706 N N . SER A 1 345 ? 12.678 -23.320 -7.024 1.00 67.62 345 SER A N 1
ATOM 2707 C CA . SER A 1 345 ? 11.750 -22.328 -6.483 1.00 67.62 345 SER A CA 1
ATOM 2708 C C . SER A 1 345 ? 10.457 -22.945 -5.942 1.00 67.62 345 SER A C 1
ATOM 2710 O O . SER A 1 345 ? 9.835 -22.381 -5.053 1.00 67.62 345 SER A O 1
ATOM 2712 N N . GLU A 1 346 ? 10.028 -24.100 -6.458 1.00 69.38 346 GLU A N 1
ATOM 2713 C CA . GLU A 1 346 ? 8.910 -24.857 -5.875 1.00 69.38 346 GLU A CA 1
ATOM 2714 C C . GLU A 1 346 ? 9.303 -25.514 -4.544 1.00 69.38 346 GLU A C 1
ATOM 2716 O O . GLU A 1 346 ? 8.496 -25.544 -3.616 1.00 69.38 346 GLU A O 1
ATOM 2721 N N . ALA A 1 347 ? 10.535 -26.029 -4.443 1.00 70.62 347 ALA A N 1
ATOM 2722 C CA . ALA A 1 347 ? 11.067 -26.619 -3.215 1.00 70.62 347 ALA A CA 1
ATOM 2723 C C . ALA A 1 347 ? 11.405 -25.562 -2.152 1.00 70.62 347 ALA A C 1
ATOM 2725 O O . ALA A 1 347 ? 11.203 -25.806 -0.964 1.00 70.62 347 ALA A O 1
ATOM 2726 N N . ASP A 1 348 ? 11.890 -24.397 -2.579 1.00 66.06 348 ASP A N 1
ATOM 2727 C CA . ASP A 1 348 ? 12.150 -23.230 -1.743 1.00 66.06 348 ASP A CA 1
ATOM 2728 C C . ASP A 1 348 ? 11.596 -21.956 -2.414 1.00 66.06 348 ASP A C 1
ATOM 2730 O O . ASP A 1 348 ? 12.281 -21.306 -3.213 1.00 66.06 348 ASP A O 1
ATOM 2734 N N . PRO A 1 349 ? 10.356 -21.555 -2.071 1.00 58.88 349 PRO A N 1
ATOM 2735 C CA . PRO A 1 349 ? 9.721 -20.343 -2.597 1.00 58.88 349 PRO A CA 1
ATOM 2736 C C . PRO A 1 349 ? 10.480 -19.038 -2.324 1.00 58.88 349 PRO A C 1
ATOM 2738 O O . PRO A 1 349 ? 10.161 -18.010 -2.924 1.00 58.88 349 PRO A O 1
ATOM 2741 N N . TYR A 1 350 ? 11.459 -19.038 -1.415 1.00 58.06 350 TYR A N 1
ATOM 2742 C CA . TYR A 1 350 ? 12.256 -17.856 -1.082 1.00 58.06 350 TYR A CA 1
ATOM 2743 C C . TYR A 1 350 ? 13.578 -17.784 -1.849 1.00 58.06 350 TYR A C 1
ATOM 2745 O O . TYR A 1 350 ? 14.243 -16.751 -1.801 1.00 58.06 350 TYR A O 1
ATOM 2753 N N . HIS A 1 351 ? 13.919 -18.830 -2.604 1.00 65.56 351 HIS A N 1
ATOM 2754 C CA . HIS A 1 351 ? 15.194 -18.965 -3.308 1.00 65.56 351 HIS A CA 1
ATOM 2755 C C . HIS A 1 351 ? 15.444 -17.865 -4.358 1.00 65.56 351 HIS A C 1
ATOM 2757 O O . HIS A 1 351 ? 16.569 -17.393 -4.526 1.00 65.56 351 HIS A O 1
ATOM 2763 N N . ASP A 1 352 ? 14.395 -17.395 -5.044 1.00 66.31 352 ASP A N 1
ATOM 2764 C CA . ASP A 1 352 ? 14.496 -16.266 -5.981 1.00 66.31 352 ASP A CA 1
ATOM 2765 C C . ASP A 1 352 ? 14.154 -14.936 -5.299 1.00 66.31 352 ASP A C 1
ATOM 2767 O O . ASP A 1 352 ? 13.061 -14.409 -5.456 1.00 66.31 352 ASP A O 1
ATOM 2771 N N . GLU A 1 353 ? 15.097 -14.315 -4.594 1.00 57.81 353 GLU A N 1
ATOM 2772 C CA . GLU A 1 353 ? 14.897 -13.016 -3.917 1.00 57.81 353 GLU A CA 1
ATOM 2773 C C . GLU A 1 353 ? 14.426 -11.849 -4.821 1.00 57.81 353 GLU A C 1
ATOM 2775 O O . GLU A 1 353 ? 14.162 -10.743 -4.338 1.00 57.81 353 GLU A O 1
ATOM 2780 N N . SER A 1 354 ? 14.320 -12.046 -6.133 1.00 60.06 354 SER A N 1
ATOM 2781 C CA . SER A 1 354 ? 13.837 -11.052 -7.092 1.00 60.06 354 SER A CA 1
ATOM 2782 C C . SER A 1 354 ? 12.414 -11.297 -7.602 1.00 60.06 354 SER A C 1
ATOM 2784 O O . SER A 1 354 ? 11.983 -10.596 -8.521 1.00 60.06 354 SER A O 1
ATOM 2786 N N . TRP A 1 355 ? 11.669 -12.233 -7.008 1.00 70.00 355 TRP A N 1
ATOM 2787 C CA . TRP A 1 355 ? 10.304 -12.526 -7.437 1.00 70.00 355 TRP A CA 1
ATOM 2788 C C . TRP A 1 355 ? 9.341 -11.337 -7.243 1.00 70.00 355 TRP A C 1
ATOM 2790 O O . TRP A 1 355 ? 9.424 -10.586 -6.264 1.00 70.00 355 TRP A O 1
ATOM 2800 N N . VAL A 1 356 ? 8.416 -11.166 -8.196 1.00 77.38 356 VAL A N 1
ATOM 2801 C CA . VAL A 1 356 ? 7.362 -10.132 -8.173 1.00 77.38 356 VAL A CA 1
ATOM 2802 C C . VAL A 1 356 ? 6.014 -10.793 -7.868 1.00 77.38 356 VAL A C 1
ATOM 2804 O O . VAL A 1 356 ? 5.486 -11.494 -8.740 1.00 77.38 356 VAL A O 1
ATOM 2807 N N . PRO A 1 357 ? 5.443 -10.589 -6.663 1.00 79.88 357 PRO A N 1
ATOM 2808 C CA . PRO A 1 357 ? 4.101 -11.050 -6.340 1.00 79.88 357 PRO A CA 1
ATOM 2809 C C . PRO A 1 357 ? 3.044 -10.308 -7.148 1.00 79.88 357 PRO A C 1
ATOM 2811 O O . PRO A 1 357 ? 3.048 -9.075 -7.233 1.00 79.88 357 PRO A O 1
ATOM 2814 N N . MET A 1 358 ? 2.072 -11.063 -7.645 1.00 84.62 358 MET A N 1
ATOM 2815 C CA . MET A 1 358 ? 0.840 -10.539 -8.210 1.00 84.62 358 MET A CA 1
ATOM 2816 C C . MET A 1 358 ? -0.354 -11.321 -7.685 1.00 84.62 358 MET A C 1
ATOM 2818 O O . MET A 1 358 ? -0.325 -12.547 -7.629 1.00 84.62 358 MET A O 1
ATOM 2822 N N . ILE A 1 359 ? -1.426 -10.627 -7.329 1.00 84.50 359 ILE A N 1
ATOM 2823 C CA . ILE A 1 359 ? -2.590 -11.250 -6.700 1.00 84.50 359 ILE A CA 1
ATOM 2824 C C . ILE A 1 359 ? -3.868 -10.497 -7.056 1.00 84.50 359 ILE A C 1
ATOM 2826 O O . ILE A 1 359 ? -3.885 -9.265 -7.086 1.00 84.50 359 ILE A O 1
ATOM 2830 N N . LYS A 1 360 ? -4.960 -11.232 -7.283 1.00 86.25 360 LYS A N 1
ATOM 2831 C CA . LYS A 1 360 ? -6.299 -10.642 -7.311 1.00 86.25 360 LYS A CA 1
ATOM 2832 C C . LYS A 1 360 ? -6.679 -10.150 -5.918 1.00 86.25 360 LYS A C 1
ATOM 2834 O O . LYS A 1 360 ? -6.744 -10.939 -4.976 1.00 86.25 360 LYS A O 1
ATOM 2839 N N . THR A 1 361 ? -6.995 -8.870 -5.777 1.00 85.56 361 THR A N 1
ATOM 2840 C CA . THR A 1 361 ? -7.235 -8.240 -4.464 1.00 85.56 361 THR A CA 1
ATOM 2841 C C . THR A 1 361 ? -8.395 -8.868 -3.684 1.00 85.56 361 THR A C 1
ATOM 2843 O O . THR A 1 361 ? -8.401 -8.822 -2.455 1.00 85.56 361 THR A O 1
ATOM 2846 N N . GLN A 1 362 ? -9.347 -9.515 -4.366 1.00 79.88 362 GLN A N 1
ATOM 2847 C CA . GLN A 1 362 ? -10.437 -10.261 -3.728 1.00 79.88 362 GLN A CA 1
ATOM 2848 C C . GLN A 1 362 ? -9.953 -11.453 -2.880 1.00 79.88 362 GLN A C 1
ATOM 2850 O O . GLN A 1 362 ? -10.682 -11.899 -2.001 1.00 79.88 362 GLN A O 1
ATOM 2855 N N . TYR A 1 363 ? -8.730 -11.949 -3.109 1.00 76.38 363 TYR A N 1
ATOM 2856 C CA . TYR A 1 363 ? -8.101 -13.016 -2.317 1.00 76.38 363 TYR A CA 1
ATOM 2857 C C . TYR A 1 363 ? -7.104 -12.487 -1.279 1.00 76.38 363 TYR A C 1
ATOM 2859 O O . TYR A 1 363 ? -6.375 -13.278 -0.687 1.00 76.38 363 TYR A O 1
ATOM 2867 N N . ALA A 1 364 ? -7.070 -11.175 -1.026 1.00 68.81 364 ALA A N 1
ATOM 2868 C CA . ALA A 1 364 ? -6.116 -10.559 -0.101 1.00 68.81 364 ALA A CA 1
ATOM 2869 C C . ALA A 1 364 ? -6.140 -11.142 1.324 1.00 68.81 364 ALA A C 1
ATOM 2871 O O . ALA A 1 364 ? -5.124 -11.129 2.005 1.00 68.81 364 ALA A O 1
ATOM 2872 N N . GLU A 1 365 ? -7.286 -11.658 1.773 1.00 59.69 365 GLU A N 1
ATOM 2873 C CA . GLU A 1 365 ? -7.432 -12.294 3.092 1.00 59.69 365 GLU A CA 1
ATOM 2874 C C . GLU A 1 365 ? -6.870 -13.726 3.129 1.00 59.69 365 GLU A C 1
ATOM 2876 O O . GLU A 1 365 ? -6.503 -14.221 4.191 1.00 59.69 365 GLU A O 1
ATOM 2881 N N . ALA A 1 366 ? -6.798 -14.394 1.973 1.00 58.09 366 ALA A N 1
ATOM 2882 C CA . ALA A 1 366 ? -6.336 -15.777 1.841 1.00 58.09 366 ALA A CA 1
ATOM 2883 C C . ALA A 1 366 ? -4.866 -15.881 1.409 1.00 58.09 366 ALA A C 1
ATOM 2885 O O . ALA A 1 366 ? -4.261 -16.945 1.524 1.00 58.09 366 ALA A O 1
ATOM 2886 N N . MET A 1 367 ? -4.300 -14.803 0.868 1.00 59.00 367 MET A N 1
ATOM 2887 C CA . MET A 1 367 ? -2.988 -14.805 0.235 1.00 59.00 367 MET A CA 1
ATOM 2888 C C . MET A 1 367 ? -2.265 -13.504 0.575 1.00 59.00 367 MET A C 1
ATOM 2890 O O . MET A 1 367 ? -2.606 -12.434 0.069 1.00 59.00 367 MET A O 1
ATOM 2894 N N . TYR A 1 368 ? -1.235 -13.609 1.413 1.00 59.81 368 TYR A N 1
ATOM 2895 C CA . TYR A 1 368 ? -0.351 -12.487 1.689 1.00 59.81 368 TYR A CA 1
ATOM 2896 C C . TYR A 1 368 ? 0.884 -12.554 0.785 1.00 59.81 368 TYR A C 1
ATOM 2898 O O . TYR A 1 368 ? 1.567 -13.574 0.758 1.00 59.81 368 TYR A O 1
ATOM 2906 N N . PRO A 1 369 ? 1.215 -11.470 0.070 1.00 49.56 369 PRO A N 1
ATOM 2907 C CA . PRO A 1 369 ? 2.268 -11.424 -0.949 1.00 49.56 369 PRO A CA 1
ATOM 2908 C C . PRO A 1 369 ? 3.699 -11.580 -0.416 1.00 49.56 369 PRO A C 1
ATOM 2910 O O . PRO A 1 369 ? 4.620 -11.587 -1.218 1.00 49.56 369 PRO A O 1
ATOM 2913 N N . ASN A 1 370 ? 3.906 -11.692 0.899 1.00 48.41 370 ASN A N 1
ATOM 2914 C CA . ASN A 1 370 ? 5.221 -11.932 1.513 1.00 48.41 370 ASN A CA 1
ATOM 2915 C C . ASN A 1 370 ? 5.361 -13.300 2.170 1.00 48.41 370 ASN A C 1
ATOM 2917 O O . ASN A 1 370 ? 6.475 -13.694 2.539 1.00 48.41 370 ASN A O 1
ATOM 2921 N N . LEU A 1 371 ? 4.253 -14.023 2.307 1.00 50.22 371 LEU A N 1
ATOM 2922 C CA . LEU A 1 371 ? 4.319 -15.457 2.467 1.00 50.22 371 LEU A CA 1
ATOM 2923 C C . LEU A 1 371 ? 4.670 -15.977 1.080 1.00 50.22 371 LEU A C 1
ATOM 2925 O O . LEU A 1 371 ? 3.996 -15.631 0.107 1.00 50.22 371 LEU A O 1
ATOM 2929 N N . GLY A 1 372 ? 5.750 -16.758 0.973 1.00 47.94 372 GLY A N 1
ATOM 2930 C CA . GLY A 1 372 ? 5.887 -17.658 -0.165 1.00 47.94 372 GLY A CA 1
ATOM 2931 C C . GLY A 1 372 ? 4.558 -18.380 -0.221 1.00 47.94 372 GLY A C 1
ATOM 2932 O O . GLY A 1 372 ? 4.246 -19.061 0.754 1.00 47.94 372 GLY A O 1
ATOM 2933 N N . LEU A 1 373 ? 3.734 -18.039 -1.224 1.00 49.88 373 LEU A N 1
ATOM 2934 C CA . LEU A 1 373 ? 2.330 -18.426 -1.307 1.00 49.88 373 LEU A CA 1
ATOM 2935 C C . LEU A 1 373 ? 2.325 -19.895 -0.941 1.00 49.88 373 LEU A C 1
ATOM 2937 O O . LEU A 1 373 ? 2.914 -20.655 -1.714 1.00 49.88 373 LEU A O 1
ATOM 2941 N N . PRO A 1 374 ? 1.848 -20.290 0.258 1.00 44.75 374 PRO A N 1
ATOM 2942 C CA . PRO A 1 374 ? 1.958 -21.678 0.625 1.00 44.75 374 PRO A CA 1
ATOM 2943 C C . PRO A 1 374 ? 1.229 -22.377 -0.500 1.00 44.75 374 PRO A C 1
ATOM 2945 O O . PRO A 1 374 ? 0.073 -22.042 -0.782 1.00 44.75 374 PRO A O 1
ATOM 2948 N N . ILE A 1 375 ? 1.964 -23.241 -1.203 1.00 45.75 375 ILE A N 1
ATOM 2949 C CA . ILE A 1 375 ? 1.499 -24.087 -2.300 1.00 45.75 375 ILE A CA 1
ATOM 2950 C C . ILE A 1 375 ? 0.571 -25.122 -1.650 1.00 45.75 375 ILE A C 1
ATOM 2952 O O . ILE A 1 375 ? 0.776 -26.329 -1.678 1.00 45.75 375 ILE A O 1
ATOM 2956 N N . ASN A 1 376 ? -0.424 -24.627 -0.925 1.00 38.25 376 ASN A N 1
ATOM 2957 C CA . ASN A 1 376 ? -1.532 -25.369 -0.416 1.00 38.25 376 ASN A CA 1
ATOM 2958 C C . ASN A 1 376 ? -2.362 -25.591 -1.668 1.00 38.25 376 ASN A C 1
ATOM 2960 O O . ASN A 1 376 ? -2.823 -24.638 -2.297 1.00 38.25 376 ASN A O 1
ATOM 2964 N N . ALA A 1 377 ? -2.448 -26.856 -2.061 1.00 46.19 377 ALA A N 1
ATOM 2965 C CA . ALA A 1 377 ? -2.842 -27.343 -3.379 1.00 46.19 377 ALA A CA 1
ATOM 2966 C C . ALA A 1 377 ? -4.243 -26.914 -3.880 1.00 46.19 377 ALA A C 1
ATOM 2968 O O . ALA A 1 377 ? -4.703 -27.406 -4.906 1.00 46.19 377 ALA A O 1
ATOM 2969 N N . SER A 1 378 ? -4.948 -26.029 -3.170 1.00 51.62 378 SER A N 1
ATOM 2970 C CA . SER A 1 378 ? -6.273 -25.524 -3.522 1.00 51.62 378 SER A CA 1
ATOM 2971 C C . SER A 1 378 ? -6.274 -24.210 -4.312 1.00 51.62 378 SER A C 1
ATOM 2973 O O . SER A 1 378 ? -7.296 -23.908 -4.928 1.00 51.62 378 SER A O 1
ATOM 2975 N N . LEU A 1 379 ? -5.185 -23.426 -4.324 1.00 61.78 379 LEU A N 1
ATOM 2976 C CA . LEU A 1 379 ? -5.108 -22.166 -5.080 1.00 61.78 379 LEU A CA 1
ATOM 2977 C C . LEU A 1 379 ? -4.133 -22.289 -6.259 1.00 61.78 379 LEU A C 1
ATOM 2979 O O . LEU A 1 379 ? -2.960 -22.600 -6.074 1.00 61.78 379 LEU A O 1
ATOM 2983 N N . ASP A 1 380 ? -4.626 -22.016 -7.472 1.00 68.50 380 ASP A N 1
ATOM 2984 C CA . ASP A 1 380 ? -3.840 -22.034 -8.715 1.00 68.50 380 ASP A CA 1
ATOM 2985 C C . ASP A 1 380 ? -2.915 -20.805 -8.787 1.00 68.50 380 ASP A C 1
ATOM 2987 O O . ASP A 1 380 ? -3.272 -19.751 -9.332 1.00 68.50 380 ASP A O 1
ATOM 2991 N N . VAL A 1 381 ? -1.740 -20.927 -8.162 1.00 73.44 381 VAL A N 1
ATOM 2992 C CA . VAL A 1 381 ? -0.630 -19.975 -8.270 1.00 73.44 381 VAL A CA 1
ATOM 2993 C C . VAL A 1 381 ? 0.221 -20.362 -9.470 1.00 73.44 381 VAL A C 1
ATOM 2995 O O . VAL A 1 381 ? 0.845 -21.422 -9.460 1.00 73.44 381 VAL A O 1
ATOM 2998 N N . LYS A 1 382 ? 0.308 -19.497 -10.489 1.00 77.06 382 LYS A N 1
ATOM 2999 C CA . LYS A 1 382 ? 1.188 -19.778 -11.638 1.00 77.06 382 LYS A CA 1
ATOM 3000 C C . LYS A 1 382 ? 2.529 -19.078 -11.499 1.00 77.06 382 LYS A C 1
ATOM 3002 O O . LYS A 1 382 ? 2.599 -17.863 -11.305 1.00 77.06 382 LYS A O 1
ATOM 3007 N N . MET A 1 383 ? 3.588 -19.853 -11.693 1.00 77.12 383 MET A N 1
ATOM 3008 C CA . MET A 1 383 ? 4.948 -19.343 -11.795 1.00 77.12 383 MET A CA 1
ATOM 3009 C C . MET A 1 383 ? 5.207 -18.883 -13.230 1.00 77.12 383 MET A C 1
ATOM 3011 O O . MET A 1 383 ? 5.180 -19.671 -14.179 1.00 77.12 383 MET A O 1
ATOM 3015 N N . ILE A 1 384 ? 5.440 -17.587 -13.401 1.00 76.12 384 ILE A N 1
ATOM 3016 C CA . ILE A 1 384 ? 5.710 -16.955 -14.689 1.00 76.12 384 ILE A CA 1
ATOM 3017 C C . ILE A 1 384 ? 7.226 -16.815 -14.828 1.00 76.12 384 ILE A C 1
ATOM 3019 O O . ILE A 1 384 ? 7.872 -16.106 -14.063 1.00 76.12 384 ILE A O 1
ATOM 3023 N N . SER A 1 385 ? 7.809 -17.498 -15.815 1.00 71.44 385 SER A N 1
ATOM 3024 C CA . SER A 1 385 ? 9.239 -17.351 -16.131 1.00 71.44 385 SER A CA 1
ATOM 3025 C C . SER A 1 385 ? 9.586 -15.924 -16.567 1.00 71.44 385 SER A C 1
ATOM 3027 O O . SER A 1 385 ? 8.767 -15.265 -17.222 1.00 71.44 385 SER A O 1
ATOM 3029 N N . ILE A 1 386 ? 10.835 -15.505 -16.342 1.00 66.62 386 ILE A N 1
ATOM 3030 C CA . ILE A 1 386 ? 11.357 -14.210 -16.812 1.00 66.62 386 ILE A CA 1
ATOM 3031 C C . ILE A 1 386 ? 11.202 -14.008 -18.329 1.00 66.62 386 ILE A C 1
ATOM 3033 O O . ILE A 1 386 ? 11.134 -12.891 -18.825 1.00 66.62 386 ILE A O 1
ATOM 3037 N N . ARG A 1 387 ? 11.098 -15.094 -19.102 1.00 63.19 387 ARG A N 1
ATOM 3038 C CA . ARG A 1 387 ? 10.885 -15.021 -20.556 1.00 63.19 387 ARG A CA 1
ATOM 3039 C C . ARG A 1 387 ? 9.460 -14.626 -20.938 1.00 63.19 387 ARG A C 1
ATOM 3041 O O . ARG A 1 387 ? 9.240 -14.083 -22.014 1.00 63.19 387 ARG A O 1
ATOM 3048 N N . SER A 1 388 ? 8.484 -14.916 -20.079 1.00 68.31 388 SER A N 1
ATOM 3049 C CA . SER A 1 388 ? 7.081 -14.546 -20.295 1.00 68.31 388 SER A CA 1
ATOM 3050 C C . SER A 1 388 ? 6.827 -13.088 -19.913 1.00 68.31 388 SER A C 1
ATOM 3052 O O . SER A 1 388 ? 6.138 -12.374 -20.642 1.00 68.31 388 SER A O 1
ATOM 3054 N N . LEU A 1 389 ? 7.415 -12.642 -18.805 1.00 67.62 389 LEU A N 1
ATOM 3055 C CA . LEU A 1 389 ? 7.522 -11.241 -18.419 1.00 67.62 389 LEU A CA 1
ATOM 3056 C C . LEU A 1 389 ? 8.919 -11.026 -17.853 1.00 67.62 389 LEU A C 1
ATOM 3058 O O . LEU A 1 389 ? 9.282 -11.613 -16.836 1.00 67.62 389 LEU A O 1
ATOM 3062 N N . ARG A 1 390 ? 9.694 -10.181 -18.512 1.00 64.44 390 ARG A N 1
ATOM 3063 C CA . ARG A 1 390 ? 10.999 -9.746 -18.055 1.00 64.44 390 ARG A CA 1
ATOM 3064 C C . ARG A 1 390 ? 10.784 -8.800 -16.880 1.00 64.44 390 ARG A C 1
ATOM 3066 O O . ARG A 1 390 ? 10.379 -7.662 -17.075 1.00 64.44 390 ARG A O 1
ATOM 3073 N N . ALA A 1 391 ? 11.027 -9.271 -15.662 1.00 55.34 391 ALA A N 1
ATOM 3074 C CA . ALA A 1 391 ? 11.260 -8.396 -14.519 1.00 55.34 391 ALA A CA 1
ATOM 3075 C C . ALA A 1 391 ? 12.759 -8.072 -14.494 1.00 55.34 391 ALA A C 1
ATOM 3077 O O . ALA A 1 391 ? 13.566 -8.836 -13.959 1.00 55.34 391 ALA A O 1
ATOM 3078 N N . GLN A 1 392 ? 13.152 -6.988 -15.157 1.00 59.34 392 GLN A N 1
ATOM 3079 C CA . GLN A 1 392 ? 14.558 -6.600 -15.249 1.00 59.34 392 GLN A CA 1
ATOM 3080 C C . GLN A 1 392 ? 14.944 -5.644 -14.128 1.00 59.34 392 GLN A C 1
ATOM 3082 O O . GLN A 1 392 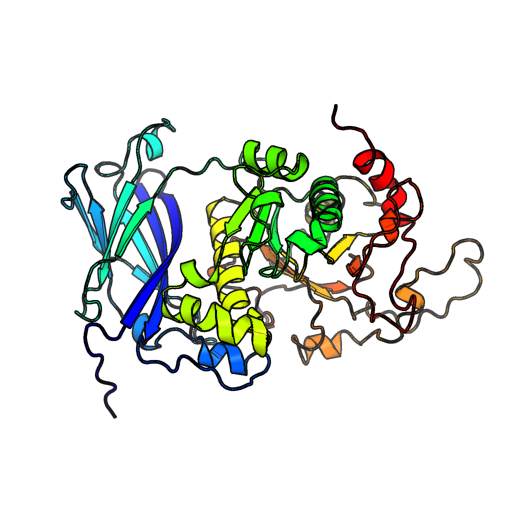? 14.158 -4.792 -13.719 1.00 59.34 392 GLN A O 1
ATOM 3087 N N . HIS A 1 393 ? 16.188 -5.781 -13.671 1.00 50.72 393 HIS A N 1
ATOM 3088 C CA . HIS A 1 393 ? 16.921 -4.687 -13.050 1.00 50.72 393 HIS A CA 1
ATOM 3089 C C . HIS A 1 393 ? 17.610 -3.929 -14.194 1.00 50.72 393 HIS A C 1
ATOM 3091 O O . HIS A 1 393 ? 18.264 -4.614 -14.971 1.00 50.72 393 HIS A O 1
ATOM 3097 N N . PHE A 1 394 ? 17.491 -2.596 -14.279 1.00 55.88 394 PHE A N 1
ATOM 3098 C CA . PHE A 1 394 ? 18.500 -1.624 -14.776 1.00 55.88 394 PHE A CA 1
ATOM 3099 C C . PHE A 1 394 ? 17.984 -0.414 -15.579 1.00 55.88 394 PHE A C 1
ATOM 3101 O O . PHE A 1 394 ? 16.971 -0.427 -16.265 1.00 55.88 394 PHE A O 1
ATOM 3108 N N . VAL A 1 395 ? 18.806 0.638 -15.464 1.00 48.19 395 VAL A N 1
ATOM 3109 C CA . VAL A 1 395 ? 18.697 2.027 -15.937 1.00 48.19 395 VAL A CA 1
ATOM 3110 C C . VAL A 1 395 ? 19.114 2.224 -17.411 1.00 48.19 395 VAL A C 1
ATOM 3112 O O . VAL A 1 395 ? 18.676 3.180 -18.049 1.00 48.19 395 VAL A O 1
ATOM 3115 N N . ARG A 1 396 ? 19.947 1.339 -17.982 1.00 45.53 396 ARG A N 1
ATOM 3116 C CA . ARG A 1 396 ? 20.643 1.593 -19.263 1.00 45.53 396 ARG A CA 1
ATOM 3117 C C . ARG A 1 396 ? 19.784 1.511 -20.527 1.00 45.53 396 ARG A C 1
ATOM 3119 O O . ARG A 1 396 ? 20.142 2.134 -21.522 1.00 45.53 396 ARG A O 1
ATOM 3126 N N . ALA A 1 397 ? 18.638 0.831 -20.504 1.00 47.41 397 ALA A N 1
ATOM 3127 C CA . ALA A 1 397 ? 17.784 0.721 -21.691 1.00 47.41 397 ALA A CA 1
ATOM 3128 C C . ALA A 1 397 ? 17.262 2.083 -22.204 1.00 47.41 397 ALA A C 1
ATOM 3130 O O . ALA A 1 397 ? 16.895 2.217 -23.369 1.00 47.41 397 ALA A O 1
ATOM 3131 N N . PHE A 1 398 ? 17.272 3.121 -21.358 1.00 48.34 398 PHE A N 1
ATOM 3132 C CA . PHE A 1 398 ? 16.890 4.484 -21.738 1.00 48.34 398 PHE A CA 1
ATOM 3133 C C . PHE A 1 398 ? 18.080 5.377 -22.147 1.00 48.34 398 PHE A C 1
ATOM 3135 O O . PHE A 1 398 ? 17.852 6.466 -22.679 1.00 48.34 398 PHE A O 1
ATOM 3142 N N . GLU A 1 399 ? 19.329 4.919 -21.964 1.00 47.62 399 GLU A N 1
ATOM 3143 C CA . GLU A 1 399 ? 20.564 5.645 -22.322 1.00 47.62 399 GLU A CA 1
ATOM 3144 C C . GLU A 1 399 ? 20.873 5.566 -23.829 1.00 47.62 399 GLU A C 1
ATOM 3146 O O . GLU A 1 399 ? 21.336 6.540 -24.417 1.00 47.62 399 GLU A O 1
ATOM 3151 N N . ALA A 1 400 ? 20.537 4.454 -24.492 1.00 44.12 400 ALA A N 1
ATOM 3152 C CA . ALA A 1 400 ? 20.937 4.152 -25.873 1.00 44.12 400 ALA A CA 1
ATOM 3153 C C . ALA A 1 400 ? 20.274 5.005 -26.981 1.00 44.12 400 ALA A C 1
ATOM 3155 O O . ALA A 1 400 ? 20.393 4.688 -28.162 1.00 44.12 400 ALA A O 1
ATOM 3156 N N . GLY A 1 401 ? 19.575 6.105 -26.665 1.00 43.62 401 GLY A N 1
ATOM 3157 C CA . GLY A 1 401 ? 18.985 6.913 -27.740 1.00 43.62 401 GLY A CA 1
ATOM 3158 C C . GLY A 1 401 ? 18.740 8.404 -27.527 1.00 43.62 401 GLY A C 1
ATOM 3159 O O . GLY A 1 401 ? 18.038 8.961 -28.366 1.00 43.62 401 GLY A O 1
ATOM 3160 N N . GLY A 1 402 ? 19.220 9.080 -26.479 1.00 39.41 402 GLY A N 1
ATOM 3161 C CA . GLY A 1 402 ? 18.999 10.534 -26.392 1.00 39.41 402 GLY A CA 1
ATOM 3162 C C . GLY A 1 402 ? 19.677 11.253 -25.228 1.00 39.41 402 GLY A C 1
ATOM 3163 O O . GLY A 1 402 ? 19.964 10.634 -24.210 1.00 39.41 402 GLY A O 1
ATOM 3164 N N . GLU A 1 403 ? 19.898 12.562 -25.422 1.00 42.50 403 GLU A N 1
ATOM 3165 C CA . GLU A 1 403 ? 20.655 13.544 -24.616 1.00 42.50 403 GLU A CA 1
ATOM 3166 C C . GLU A 1 403 ? 20.194 13.703 -23.152 1.00 42.50 403 GLU A C 1
ATOM 3168 O O . GLU A 1 403 ? 19.768 14.768 -22.702 1.00 42.50 403 GLU A O 1
ATOM 3173 N N . HIS A 1 404 ? 20.299 12.653 -22.355 1.00 43.75 404 HIS A N 1
ATOM 3174 C CA . HIS A 1 404 ? 20.390 12.795 -20.912 1.00 43.75 404 HIS A CA 1
ATOM 3175 C C . HIS A 1 404 ? 21.870 12.685 -20.572 1.00 43.75 404 HIS A C 1
ATOM 3177 O O . HIS A 1 404 ? 22.489 11.662 -20.849 1.00 43.75 404 HIS A O 1
ATOM 3183 N N . GLY A 1 405 ? 22.455 13.776 -20.067 1.00 46.31 405 GLY A N 1
ATOM 3184 C CA . GLY A 1 405 ? 23.856 13.793 -19.646 1.00 46.31 405 GLY A CA 1
ATOM 3185 C C . GLY A 1 405 ? 24.188 12.621 -18.717 1.00 46.31 405 GLY A C 1
ATOM 3186 O O . GLY A 1 405 ? 23.296 12.018 -18.119 1.00 46.31 405 GLY A O 1
ATOM 3187 N N . GLU A 1 406 ? 25.478 12.309 -18.615 1.00 41.69 406 GLU A N 1
ATOM 3188 C CA . GLU A 1 406 ? 26.006 11.178 -17.850 1.00 41.69 406 GLU A CA 1
ATOM 3189 C C . GLU A 1 406 ? 25.374 11.106 -16.446 1.00 41.69 406 GLU A C 1
ATOM 3191 O O . GLU A 1 406 ? 25.522 12.015 -15.624 1.00 41.69 406 GLU A O 1
ATOM 3196 N N . ARG A 1 407 ? 24.601 10.045 -16.183 1.00 44.00 407 ARG A N 1
ATOM 3197 C CA . ARG A 1 407 ? 23.971 9.836 -14.876 1.00 44.00 407 ARG A CA 1
ATOM 3198 C C . ARG A 1 407 ? 25.048 9.383 -13.891 1.00 44.00 407 ARG A C 1
ATOM 3200 O O . ARG A 1 407 ? 25.667 8.340 -14.079 1.00 44.00 407 ARG A O 1
ATOM 3207 N N . THR A 1 408 ? 25.274 10.142 -12.823 1.00 38.56 408 THR A N 1
ATOM 3208 C CA . THR A 1 408 ? 26.232 9.773 -11.774 1.00 38.56 408 THR A CA 1
ATOM 3209 C C . THR A 1 408 ? 25.607 8.769 -10.807 1.00 38.56 408 THR A C 1
ATOM 3211 O O . THR A 1 408 ? 24.757 9.108 -9.985 1.00 38.56 408 THR A O 1
ATOM 3214 N N . TYR A 1 409 ? 26.045 7.514 -10.892 1.00 44.66 409 TYR A N 1
ATOM 3215 C CA . TYR A 1 409 ? 25.752 6.473 -9.903 1.00 44.66 409 TYR A CA 1
ATOM 3216 C C . TYR A 1 409 ? 26.976 6.232 -9.008 1.00 44.66 409 TYR A C 1
ATOM 3218 O O . TYR A 1 409 ? 28.095 6.590 -9.370 1.00 44.66 409 TYR A O 1
ATOM 3226 N N . ALA A 1 410 ? 26.757 5.687 -7.806 1.00 35.00 410 ALA A N 1
ATOM 3227 C CA . ALA A 1 410 ? 27.760 5.596 -6.741 1.00 35.00 410 ALA A CA 1
ATOM 3228 C C . ALA A 1 410 ? 29.142 5.067 -7.217 1.00 35.00 410 ALA A C 1
ATOM 3230 O O . ALA A 1 410 ? 29.202 4.090 -7.965 1.00 35.00 410 ALA A O 1
ATOM 3231 N N . PRO A 1 411 ? 30.259 5.653 -6.738 1.00 37.34 411 PRO A N 1
ATOM 3232 C CA . PRO A 1 411 ? 31.591 5.544 -7.356 1.00 37.34 411 PRO A CA 1
ATOM 3233 C C . PRO A 1 411 ? 32.313 4.187 -7.218 1.00 37.34 411 PRO A C 1
ATOM 3235 O O . PRO A 1 411 ? 33.454 4.066 -7.658 1.00 37.34 411 PRO A O 1
ATOM 3238 N N . ASN A 1 412 ? 31.674 3.157 -6.649 1.00 39.56 412 ASN A N 1
ATOM 3239 C CA . ASN A 1 412 ? 32.311 1.862 -6.359 1.00 39.56 412 ASN A CA 1
ATOM 3240 C C . ASN A 1 412 ? 31.680 0.659 -7.089 1.00 39.56 412 ASN A C 1
ATOM 3242 O O . ASN A 1 412 ? 31.886 -0.478 -6.674 1.00 39.56 412 ASN A O 1
ATOM 3246 N N . MET A 1 413 ? 30.939 0.865 -8.182 1.00 43.16 413 MET A N 1
ATOM 3247 C CA . MET A 1 413 ? 30.552 -0.241 -9.071 1.00 43.16 413 MET A CA 1
ATOM 3248 C C . MET A 1 413 ? 31.702 -0.585 -10.026 1.00 43.16 413 MET A C 1
ATOM 3250 O O . MET A 1 413 ? 31.728 -0.122 -11.161 1.00 43.16 413 MET A O 1
ATOM 3254 N N . LYS A 1 414 ? 32.666 -1.389 -9.565 1.00 40.09 414 LYS A N 1
ATOM 3255 C CA . LYS A 1 414 ? 33.714 -1.967 -10.423 1.00 40.09 414 LYS A CA 1
ATOM 3256 C C . LYS A 1 414 ? 33.503 -3.472 -10.601 1.00 40.09 414 LYS A C 1
ATOM 3258 O O . LYS A 1 414 ? 33.878 -4.252 -9.737 1.00 40.09 414 LYS A O 1
ATOM 3263 N N . ASP A 1 415 ? 32.818 -3.788 -11.701 1.00 42.44 415 ASP A N 1
ATOM 3264 C CA . ASP A 1 415 ? 32.878 -4.976 -12.582 1.00 42.44 415 ASP A CA 1
ATOM 3265 C C . ASP A 1 415 ? 31.855 -4.708 -13.710 1.00 42.44 415 ASP A C 1
ATOM 3267 O O . ASP A 1 415 ? 30.752 -5.253 -13.792 1.00 42.44 415 ASP A O 1
ATOM 3271 N N . GLU A 1 416 ? 32.196 -3.686 -14.487 1.00 43.06 416 GLU A N 1
ATOM 3272 C CA . GLU A 1 416 ? 31.375 -2.920 -15.422 1.00 43.06 416 GLU A CA 1
ATOM 3273 C C . GLU A 1 416 ? 30.609 -3.820 -16.429 1.00 43.06 416 GLU A C 1
ATOM 3275 O O . GLU A 1 416 ? 31.202 -4.667 -17.085 1.00 43.06 416 GLU A O 1
ATOM 3280 N N . ALA A 1 417 ? 29.287 -3.609 -16.570 1.00 42.88 417 ALA A N 1
ATOM 3281 C CA . ALA A 1 417 ? 28.357 -4.205 -17.559 1.00 42.88 417 ALA A CA 1
ATOM 3282 C C . ALA A 1 417 ? 27.621 -5.537 -17.260 1.00 42.88 417 ALA A C 1
ATOM 3284 O O . ALA A 1 417 ? 26.813 -5.962 -18.084 1.00 42.88 417 ALA A O 1
ATOM 3285 N N . ARG A 1 418 ? 27.756 -6.186 -16.094 1.00 39.66 418 ARG A N 1
ATOM 3286 C CA . ARG A 1 418 ? 27.161 -7.538 -15.900 1.00 39.66 418 ARG A CA 1
ATOM 3287 C C . ARG A 1 418 ? 25.623 -7.668 -15.979 1.00 39.66 418 ARG A C 1
ATOM 3289 O O . ARG A 1 418 ? 25.133 -8.787 -16.073 1.00 39.66 418 ARG A O 1
ATOM 3296 N N . PHE A 1 419 ? 24.868 -6.566 -15.965 1.00 41.09 419 PHE A N 1
ATOM 3297 C CA . PHE A 1 419 ? 23.408 -6.547 -16.182 1.00 41.09 419 PHE A CA 1
ATOM 3298 C C . PHE A 1 419 ? 22.946 -5.357 -17.040 1.00 41.09 419 PHE A C 1
ATOM 3300 O O . PHE A 1 419 ? 21.840 -4.849 -16.862 1.00 41.09 419 PHE A O 1
ATOM 3307 N N . THR A 1 420 ? 23.791 -4.851 -17.938 1.00 39.75 420 THR A N 1
ATOM 3308 C CA . THR A 1 420 ? 23.399 -3.745 -18.821 1.00 39.75 420 THR A CA 1
ATOM 3309 C C . THR A 1 420 ? 22.860 -4.292 -20.133 1.00 39.75 420 THR A C 1
ATOM 3311 O O . THR A 1 420 ? 23.631 -4.586 -21.040 1.00 39.75 420 THR A O 1
ATOM 3314 N N . GLU A 1 421 ? 21.541 -4.444 -20.225 1.00 40.59 421 GLU A N 1
ATOM 3315 C CA . GLU A 1 421 ? 20.866 -4.751 -21.486 1.00 40.59 421 GLU A CA 1
ATOM 3316 C C . GLU A 1 421 ? 20.576 -3.448 -22.247 1.00 40.59 421 GLU A C 1
ATOM 3318 O O . GLU A 1 421 ? 19.966 -2.516 -21.716 1.00 40.59 421 GLU A O 1
ATOM 3323 N N . GLU A 1 422 ? 21.018 -3.379 -23.502 1.00 44.69 422 GLU A N 1
ATOM 3324 C CA . GLU A 1 422 ? 20.470 -2.458 -24.496 1.00 44.69 422 GLU A CA 1
ATOM 3325 C C . GLU A 1 422 ? 19.166 -3.091 -25.014 1.00 44.69 422 GLU A C 1
ATOM 3327 O O . GLU A 1 422 ? 19.159 -3.844 -25.988 1.00 44.69 422 GLU A O 1
ATOM 3332 N N . ASP A 1 423 ? 18.063 -2.897 -24.281 1.00 48.50 423 ASP A N 1
ATOM 3333 C CA . ASP A 1 423 ? 16.803 -3.592 -24.578 1.00 48.50 423 ASP A CA 1
ATOM 3334 C C . ASP A 1 423 ? 16.086 -2.939 -25.775 1.00 48.50 423 ASP A C 1
ATOM 3336 O O . ASP A 1 423 ? 15.377 -1.933 -25.657 1.00 48.50 423 ASP A O 1
ATOM 3340 N N . THR A 1 424 ? 16.262 -3.533 -26.959 1.00 48.62 424 THR A N 1
ATOM 3341 C CA . THR A 1 424 ? 15.543 -3.148 -28.190 1.00 48.62 424 THR A CA 1
ATOM 3342 C C . THR A 1 424 ? 14.025 -3.328 -28.075 1.00 48.62 424 THR A C 1
ATOM 3344 O O . THR A 1 424 ? 13.270 -2.630 -28.763 1.00 48.62 424 THR A O 1
ATOM 3347 N N . GLY A 1 425 ? 13.557 -4.180 -27.159 1.00 50.72 425 GLY A N 1
ATOM 3348 C CA . GLY A 1 425 ? 12.150 -4.388 -26.837 1.00 50.72 425 GLY A CA 1
ATOM 3349 C C . GLY A 1 425 ? 11.493 -3.180 -26.169 1.00 50.72 425 GLY A C 1
ATOM 3350 O O . GLY A 1 425 ? 10.269 -3.087 -26.174 1.00 50.72 425 GLY A O 1
ATOM 3351 N N . LEU A 1 426 ? 12.262 -2.204 -25.669 1.00 57.09 426 LEU A N 1
ATOM 3352 C CA . LEU A 1 426 ? 11.746 -0.926 -25.157 1.00 57.09 426 LEU A CA 1
ATOM 3353 C C . LEU A 1 426 ? 11.739 0.202 -26.200 1.00 57.09 426 LEU A C 1
ATOM 3355 O O . LEU A 1 426 ? 11.221 1.289 -25.923 1.00 57.09 426 LEU A O 1
ATOM 3359 N N . SER A 1 427 ? 12.233 -0.040 -27.420 1.00 61.97 427 SER A N 1
ATOM 3360 C CA . SER A 1 427 ? 12.262 0.960 -28.503 1.00 61.97 427 SER A CA 1
ATOM 3361 C C . SER A 1 427 ? 10.880 1.557 -28.807 1.00 61.97 427 SER A C 1
ATOM 3363 O O . SER A 1 427 ? 10.760 2.743 -29.124 1.00 61.97 427 SER A O 1
ATOM 3365 N N . TRP A 1 428 ? 9.809 0.775 -28.632 1.00 64.19 428 TRP A N 1
ATOM 3366 C CA . TRP A 1 428 ? 8.441 1.259 -28.802 1.00 64.19 428 TRP A CA 1
ATOM 3367 C C . TRP A 1 428 ? 8.046 2.297 -27.746 1.00 64.19 428 TRP A C 1
ATOM 3369 O O . TRP A 1 428 ? 7.263 3.191 -28.065 1.00 64.19 428 TRP A O 1
ATOM 3379 N N . ALA A 1 429 ? 8.559 2.193 -26.515 1.00 63.78 429 ALA A N 1
ATOM 3380 C CA . ALA A 1 429 ? 8.221 3.071 -25.395 1.00 63.78 429 ALA A CA 1
ATOM 3381 C C . ALA A 1 429 ? 8.956 4.411 -25.499 1.00 63.78 429 ALA A C 1
ATOM 3383 O O . ALA A 1 429 ? 8.404 5.458 -25.162 1.00 63.78 429 ALA A O 1
ATOM 3384 N N . VAL A 1 430 ? 10.178 4.388 -26.038 1.00 67.19 430 VAL A N 1
ATOM 3385 C CA . VAL A 1 430 ? 11.073 5.544 -26.170 1.00 67.19 430 VAL A CA 1
ATOM 3386 C C . VAL A 1 430 ? 10.384 6.765 -26.792 1.00 67.19 430 VAL A C 1
ATOM 3388 O O . VAL A 1 430 ? 10.478 7.866 -26.252 1.00 67.19 430 VAL A O 1
ATOM 3391 N N . LYS A 1 431 ? 9.633 6.587 -27.885 1.00 67.25 431 LYS A N 1
ATOM 3392 C CA . LYS A 1 431 ? 8.915 7.693 -28.552 1.00 67.25 431 LYS A CA 1
ATOM 3393 C C . LYS A 1 431 ? 7.826 8.335 -27.684 1.00 67.25 431 LYS A C 1
ATOM 3395 O O . LYS A 1 431 ? 7.529 9.511 -27.855 1.00 67.25 431 LYS A O 1
ATOM 3400 N N . PHE A 1 432 ? 7.235 7.578 -26.760 1.00 67.62 432 PHE A N 1
ATOM 3401 C CA . PHE A 1 432 ? 6.193 8.064 -25.852 1.00 67.62 432 PHE A CA 1
ATOM 3402 C C . PHE A 1 432 ? 6.778 8.708 -24.595 1.00 67.62 432 PHE A C 1
ATOM 3404 O O . PHE A 1 432 ? 6.177 9.623 -24.041 1.00 67.62 432 PHE A O 1
ATOM 3411 N N . LEU A 1 433 ? 7.946 8.238 -24.157 1.00 63.56 433 LEU A N 1
ATOM 3412 C CA . LEU A 1 433 ? 8.671 8.778 -23.008 1.00 63.56 433 LEU A CA 1
ATOM 3413 C C . LEU A 1 433 ? 9.403 10.088 -23.338 1.00 63.56 433 LEU A C 1
ATOM 3415 O O . LEU A 1 433 ? 9.565 10.930 -22.463 1.00 63.56 433 LEU A O 1
ATOM 3419 N N . ARG A 1 434 ? 9.814 10.275 -24.600 1.00 60.69 434 ARG A N 1
ATOM 3420 C CA . ARG A 1 434 ? 10.537 11.467 -25.085 1.00 60.69 434 ARG A CA 1
ATOM 3421 C C . ARG A 1 434 ? 9.650 12.562 -25.669 1.00 60.69 434 ARG A C 1
ATOM 3423 O O . ARG A 1 434 ? 10.163 13.610 -26.053 1.00 60.69 434 ARG A O 1
ATOM 3430 N N . ALA A 1 435 ? 8.342 12.335 -25.775 1.00 49.25 435 ALA A N 1
ATOM 3431 C CA . ALA A 1 435 ? 7.437 13.390 -26.199 1.00 49.25 435 ALA A CA 1
ATOM 3432 C C . ALA A 1 435 ? 7.456 14.501 -25.131 1.00 49.25 435 ALA A C 1
ATOM 3434 O O . ALA A 1 435 ? 7.226 14.197 -23.955 1.00 49.25 435 ALA A O 1
ATOM 3435 N N . PRO A 1 436 ? 7.741 15.767 -25.491 1.00 38.03 436 PRO A N 1
ATOM 3436 C CA . PRO A 1 436 ? 7.650 16.854 -24.530 1.00 38.03 436 PRO A CA 1
ATOM 3437 C C . PRO A 1 436 ? 6.229 16.884 -23.952 1.00 38.03 436 PRO A C 1
ATOM 3439 O O . PRO A 1 436 ? 5.277 16.560 -24.671 1.00 38.03 436 PRO A O 1
ATOM 3442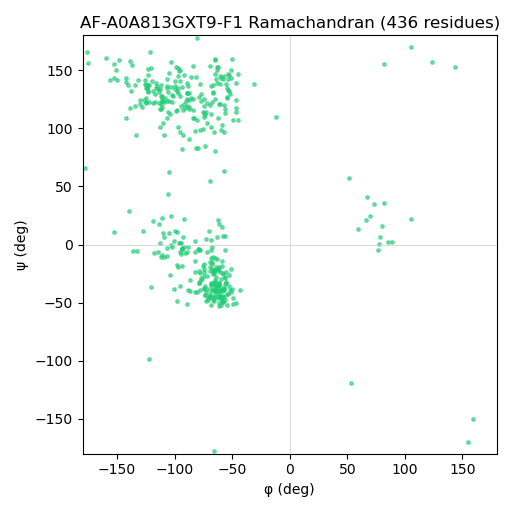 N N . PRO A 1 437 ? 6.060 17.232 -22.664 1.00 38.56 437 PRO A N 1
ATOM 3443 C CA . PRO A 1 437 ? 4.730 17.415 -22.108 1.00 38.56 437 PRO A CA 1
ATOM 3444 C C . PRO A 1 437 ? 4.004 18.470 -22.951 1.00 38.56 437 PRO A C 1
ATOM 3446 O O . PRO A 1 437 ? 4.435 19.619 -23.006 1.00 38.56 437 PRO A O 1
ATOM 3449 N N . SER A 1 438 ? 2.959 18.032 -23.655 1.00 36.22 438 SER A N 1
ATOM 3450 C CA . SER A 1 438 ? 2.043 18.885 -24.417 1.00 36.22 438 SER A CA 1
ATOM 3451 C C . SER A 1 438 ? 1.267 19.818 -23.504 1.00 36.22 438 SER A C 1
ATOM 3453 O O . SER A 1 438 ? 0.769 19.285 -22.478 1.00 36.22 438 SER A O 1
#

Sequence (438 aa):
ELIEVLPGKLEAAVFAAVARELTGCGVEVELHIYISELQAPGELDACEGIACRAQCATWEASHFLRFECAALGPDGFPLLRVPGTTLSGLGYEPSLHVTVTCRFPFSVLPPWLKDGSRAGSLQIELREMDGVFARPLRLHICRYQRVAPEKRRTAVCIRPHVGLRQHSQLLNDWLSYHRLIGLDHFLMYDGDGSGEELVGEQAANAVSRKLRTEGRLTYMRTIAGQFGRRMQGLDEDFWKKIGGSSCIETLQVNHCLLLSKSAGFDWFVYLRGIDKFLHSDTDEFSGPDMFKMKLEHGWAANGVAFQIMRRHCGNRVQMDFNSSFSSLAPPVFAEFTGCEPLSWSEADPYHDESWVPMIKTQYAEAMYPNLGLPINASLDVKMISIRSLRAQHFVRAFEAGGEHGERTYAPNMKDEARFTEEDTGLSWAVKFLRAPPS

Radius of gyration: 23.27 Å; Cα contacts (8 Å, |Δi|>4): 758; chains: 1; bounding box: 63×47×71 Å

pLDDT: mean 70.39, std 16.52, range [27.39, 95.75]

Solvent-accessible surface area (backbone atoms only — not comparable to full-atom values): 25218 Å² total; per-residue (Å²): 129,86,82,79,81,57,61,64,42,56,44,74,17,73,65,42,78,37,81,43,80,39,89,97,64,23,35,35,37,42,35,34,29,32,39,38,58,66,80,55,75,78,69,78,76,93,60,63,75,70,63,39,38,65,79,57,38,30,47,75,71,59,58,76,53,47,38,34,34,23,38,38,44,97,87,67,49,69,75,45,76,33,69,30,49,65,44,50,50,62,98,87,47,78,35,61,37,36,36,38,37,28,65,43,53,62,89,79,50,60,64,31,83,77,73,69,54,92,70,77,63,46,40,37,36,43,32,64,70,81,62,50,57,80,64,67,49,78,43,77,51,65,86,76,74,65,52,60,74,96,54,31,50,31,30,37,30,44,42,64,34,69,58,41,50,86,38,53,68,51,48,50,54,42,56,54,49,44,45,44,27,42,47,46,31,40,40,43,36,22,48,69,42,52,31,41,60,48,56,36,98,78,22,74,31,68,65,46,40,51,32,40,78,60,36,27,42,49,70,41,66,36,48,42,56,50,54,26,70,67,45,34,62,27,44,70,59,34,45,75,72,71,60,42,52,66,44,54,41,53,55,47,52,52,43,46,43,50,53,30,34,64,72,51,20,49,32,35,37,42,37,82,38,76,53,57,43,88,41,48,73,58,81,91,50,58,54,75,34,23,58,44,49,39,44,68,74,51,72,42,73,82,42,57,32,37,34,37,30,56,44,23,64,53,97,65,65,81,78,77,76,67,79,83,62,82,87,57,81,78,61,73,76,77,69,51,86,64,58,44,62,65,66,55,42,71,76,34,60,70,74,53,86,69,49,32,37,32,34,35,26,92,43,51,90,82,50,54,81,80,50,59,69,73,84,53,92,85,61,62,65,47,80,38,26,23,74,74,38,30,63,39,69,65,75,51,52,70,57,83,79,56,97,66,72,88,80,87,67,76,96,78,77,84,75,83,66,87,64,64,54,81,46,71,74,47,58,75,51,50,68,69,71,68,51,72,89,124

Mean predicted aligned error: 12.34 Å

Nearest PDB structures (foldseek):
  2xm2-assembly2_B  TM=3.478E-01  e=3.140E-01  Bacteroides thetaiotaomicron VPI-5482
  4ais-assembly2_B  TM=3.727E-01  e=8.803E-01  Bacteroides thetaiotaomicron VPI-5482
  5mi4-assembly1_A  TM=3.482E-01  e=7.001E-01  Bacteroides thetaiotaomicron VPI-5482
  5mi5-assembly1_A  TM=2.948E-01  e=6.611E-01  Bacteroides thetaiotaomicron VPI-5482
  5mi6-assembly1_A  TM=3.480E-01  e=1.241E+00  Bacteroides thetaiotaomicron VPI-5482

Foldseek 3Di:
DPPDLDEPQKDKFFLDWFWDDPPPWFIKIKTKIQMDGNPQDLDDPQDDFPRLQVSQAGDLCVQVWWKKKFWADPVRHGPDIFTWDWDAADPPDSGSIIMTMGGDGHVRDDCCVPPVDQDDWTWMWMDTDPNSYPGTDIDTHHDADAAPLVLQAEEEEEQADEQVVLCLVLLLVLLLQCVQLRHQAYEYHHQAQNCCCCQNCVHPHPSNVVCVVNSRYDYYYNQLPSNDPSSSSSSVVPCVPRVNSNNSVLVVLLNRLVVSVSSNHFKYKYAHDSLWDKAADPPPQQTGNSVVCCCVPNDPPPAFKEKEFQLAADPPDLPPPPCPVVPDDPPCVSVSPSHDHVVVCVVPVCPRVRIMIMGGSVCSSVARRSPSGPPPVPHDYYYHYCNNIPGAGDDQLLVVDDPDPDSDDDPPPPPPDPRRDVDPSCVNVNVVSPDPDD

Organism: Polarella glacialis (NCBI:txid89957)

Secondary structure (DSSP, 8-state):
------TTSEEEEEEEEEEEEETTTEEEEEEEEEEEETTS-SSPPP--THHHHHHTPPPGGGGG--EEEEEE-TTS-EEEEEEEEEEE--TTS--SSEEEEEEE-GGGS-THHHH--S---EEEEEEESSS-SSSPEEEEE----PPPGGG-SEEEEEPPBSSGGGGHHHHHHHHHHHHHTT--EEEEEESSSTTHHHHSTT-S-HHHHHHHHTT-EEEEESHHHHT-HHHHHHIIIIIHHH-THHHHHHHHHHHHHHHHHHHT-SEEEEES-TTEEEE---TTS-STTHHHHHHHHTGGGT-SEEEEESSB--S--S----TT-TTSPPPGGGS-TT-B-HHHHHH-TTS-TT-EEEEEGGGTTT--TTS-----TTS-EEEEETTTSEEEE-SGGGTTTS--------TT--STTTT----GGGHHHHHHHSS---